Protein AF-0000000074453296 (afdb_homodimer)

Solvent-accessible surface area (backbone atoms only — not comparable to full-atom values): 24079 Å² total; per-residue (Å²): 66,74,46,58,73,29,33,30,41,29,32,31,23,40,47,47,44,24,29,32,34,51,52,53,41,45,73,47,43,21,33,38,38,28,26,21,63,52,52,68,51,26,53,52,39,45,52,53,50,38,72,75,38,72,76,79,36,64,47,69,45,76,29,49,59,68,36,64,67,46,40,53,49,52,54,50,53,46,30,68,74,68,73,44,43,32,36,38,35,41,50,42,66,56,48,37,72,90,48,38,65,59,21,31,34,38,30,25,51,25,42,54,53,50,50,52,51,43,64,70,67,30,71,41,37,39,37,40,40,53,38,24,41,42,29,80,41,43,31,30,87,37,21,50,48,10,14,18,18,12,13,37,42,29,23,30,43,3,39,9,60,50,38,33,72,74,41,54,26,31,24,26,28,38,18,45,40,56,51,64,47,78,58,58,65,54,53,74,78,50,92,65,53,72,69,48,48,50,47,65,69,67,51,70,56,26,58,28,55,60,56,24,49,52,51,52,51,57,47,46,41,78,65,87,75,48,33,47,38,34,37,36,32,62,89,72,37,77,42,78,59,81,71,96,69,81,68,86,66,74,47,58,73,29,31,32,42,29,32,31,23,41,46,48,45,25,29,32,34,52,52,53,41,46,73,48,42,20,33,37,38,29,25,21,65,52,53,69,52,27,52,51,40,46,52,54,50,38,72,76,37,72,75,77,37,62,45,71,46,75,31,49,59,68,36,65,68,46,40,53,49,52,55,49,50,46,29,67,74,67,74,44,42,34,35,38,35,42,50,40,67,56,48,36,72,90,49,36,66,58,21,31,34,39,32,26,53,24,42,53,52,50,50,52,51,44,64,69,67,28,71,40,40,39,37,40,38,53,38,23,41,41,29,78,41,45,32,29,86,36,21,52,49,10,13,17,18,13,12,39,42,29,22,28,44,3,38,9,62,50,39,32,73,74,41,53,24,31,25,26,27,38,19,43,39,56,50,65,48,76,58,57,66,55,53,75,78,53,93,64,52,73,68,47,48,50,48,65,69,67,52,70,59,25,57,29,54,60,57,22,48,53,52,51,50,58,46,47,42,78,65,87,75,48,33,47,38,34,37,35,32,62,88,73,39,79,42,79,60,81,80,89,71,80,70,83

Secondary structure (DSSP, 8-state):
---TT-EEEEET-SSHHHHHHHHHHHHTT-EEEEEES-HHHHHHHHHHHHHHS-TTSEEEEE--TT-HHHHHHHHHHHHHHHS---EEEE------STTHHHHHIIIIIHHHHHHHHHHHH-SSEEEEEE--GGGTS--TT-HHHHHHHHHHHHHHHHHHHHHHHHH-EEEEEEEE-SBSSGGGGGGGGS---HHHHHHHHHSPPBPHHHHHHHHHHHHH--S---S-EEEEETTTEEEEE-------/---TT-EEEEET-SSHHHHHHHHHHHHTT-EEEEEES-HHHHHHHHHHHHHHS-TTSEEEEE--TT-HHHHHHHHHHHHHHHS---EEEE------STTHHHHHIIIIIHHHHHHHHHHHH-SSEEEEEE--GGGTS--TT-HHHHHHHHHHHHHHHHHHHHHHHHH-EEEEEEEE-SBSSGGGGGGGGS---HHHHHHHHHSPPBPHHHHHHHHHHHHH--S---S-EEEEETTTEEEEE-------

Sequence (496 aa):
MKIEGAVALVTGGASGIGKAICEKLLQGGAKVQFLDINKTTGEETLKSLNNQHANGRAKFICCDVTSQDQLEAAFRATVKEHGRLDILVNNAGVLDEQDWEKTLNVNLHAVIRSTFLGIELMKNGVIINMSSTGGIHPVSFAPTYCASKFGVMGFSRSVAPTAVRKKGIRVNCVCPGSTDTDIYKSVVNLELTREQQELLVNTHKQKPEAVAQCIVDLIKDESTEAGQVVKVTYEDGVEYLNFNDIIIMKIEGAVALVTGGASGIGKAICEKLLQGGAKVQFLDINKTTGEETLKSLNNQHANGRAKFICCDVTSQDQLEAAFRATVKEHGRLDILVNNAGVLDEQDWEKTLNVNLHAVIRSTFLGIELMKNGVIINMSSTGGIHPVSFAPTYCASKFGVMGFSRSVAPTAVRKKGIRVNCVCPGSTDTDIYKSVVNLELTREQQELLVNTHKQKPEAVAQCIVDLIKDESTEAGQVVKVTYEDGVEYLNFNDIII

Radius of gyration: 23.03 Å; Cα contacts (8 Å, |Δi|>4): 1135; chains: 2; bounding box: 53×72×49 Å

Foldseek 3Di:
DQLAAAEEEEEPLLDFLNVLLQLVSLVSHAQYEYEDQDPVSQVVSLVVSCVVHPHPSYDYDNADLLDLVRLLVSLVVSCVVSVAHAEYELDFAAQAPVPLVSRQSNLAVSQVSNVVSCLVGHQEHEYEREAAVLLVDPDPQRRSSSVSRVNSLVVFLQCQVVSCVPRNYAGEYEHEYAAPTCRCVNVVVTDDDPVRVCCVVPFDHHGSNLSSVVVVCVRPPPDSDHSWYWYAYPVPGIDIDDDPDDHD/DQLAAAEEEEEPLLDFLNVLLQLVSLVSHAQYEYEDQDPVSQVVSLVVSCVVHPHPSYHYDNADLLDLVRLLVSLVVSCVVSVAHAEYELDFAAQAPVPLVSRQSNLAVSQVSNVVSCLVGHQEHEYEREAAVLLVDPDPQRRSSSVSRVNSLVVFLQCQVVSCVPRNYAGEYEHEYAAPTCRCVNVVVTDDDPVNVCCVVVFDHHYSNLSSVVVVCVRPPPDSDHSWYWYAYPVPGIDIDDPPDDHD

InterPro domains:
  IPR002347 Short-chain dehydrogenase/reductase SDR [PF00106] (7-187)
  IPR002347 Short-chain dehydrogenase/reductase SDR [PR00080] (83-94)
  IPR002347 Short-chain dehydrogenase/reductase SDR [PR00080] (125-133)
  IPR002347 Short-chain dehydrogenase/reductase SDR [PR00080] (145-164)
  IPR002347 Short-chain dehydrogenase/reductase SDR [PR00081] (7-24)
  IPR002347 Short-chain dehydrogenase/reductase SDR [PR00081] (83-94)
  IPR002347 Short-chain dehydrogenase/reductase SDR [PR00081] (119-135)
  IPR002347 Short-chain dehydrogenase/reductase SDR [PR00081] (145-164)
  IPR002347 Short-chain dehydrogenase/reductase SDR [PR00081] (167-184)
  IPR020904 Short-chain dehydrogenase/reductase, conserved site [PS00061] (132-160)
  IPR036291 NAD(P)-binding domain superfamily [SSF51735] (1-232)

Nearest PDB structures (foldseek):
  2gdz-assembly1_A-2  TM=9.359E-01  e=4.588E-29  Homo sapiens
  8cwl-assembly1_B  TM=9.394E-01  e=9.933E-28  Homo sapiens
  8fd8-assembly1_A  TM=9.275E-01  e=4.656E-25  Homo sapiens
  8fd8-assembly1_B  TM=9.393E-01  e=2.841E-24  Homo sapiens
  4is3-assembly1_A  TM=8.947E-01  e=2.265E-20  [Clostridium] scindens

pLDDT: mean 95.36, std 5.73, range [69.0, 99.0]

Organism: Stylophora pistillata (NCBI:txid50429)

Structure (mmCIF, N/CA/C/O backbone):
data_AF-0000000074453296-model_v1
#
loop_
_entity.id
_entity.type
_entity.pdbx_description
1 polymer '15-hydroxyprostaglandin dehydrogenase'
#
loop_
_atom_site.group_PDB
_atom_site.id
_atom_site.type_symbol
_atom_site.label_atom_id
_atom_site.label_alt_id
_atom_site.label_comp_id
_atom_site.label_asym_id
_atom_site.label_entity_id
_atom_site.label_seq_id
_atom_site.pdbx_PDB_ins_code
_atom_site.Cartn_x
_atom_site.Cartn_y
_atom_site.Cartn_z
_atom_site.occupancy
_atom_site.B_iso_or_equiv
_atom_site.auth_seq_id
_atom_site.auth_comp_id
_atom_site.auth_asym_id
_atom_site.auth_atom_id
_atom_site.pdbx_PDB_model_num
ATOM 1 N N . MET A 1 1 ? 4.863 -20.422 -19.328 1 92.69 1 MET A N 1
ATOM 2 C CA . MET A 1 1 ? 5.488 -21.703 -19.062 1 92.69 1 MET A CA 1
ATOM 3 C C . MET A 1 1 ? 4.469 -22.828 -19.125 1 92.69 1 MET A C 1
ATOM 5 O O . MET A 1 1 ? 3.26 -22.594 -19.094 1 92.69 1 MET A O 1
ATOM 9 N N . LYS A 1 2 ? 5.012 -23.938 -19.219 1 95.19 2 LYS A N 1
ATOM 10 C CA . LYS A 1 2 ? 4.141 -25.109 -19.25 1 95.19 2 LYS A CA 1
ATOM 11 C C . LYS A 1 2 ? 3.594 -25.422 -17.859 1 95.19 2 LYS A C 1
ATOM 13 O O . LYS A 1 2 ? 4.336 -25.406 -16.875 1 95.19 2 LYS A O 1
ATOM 18 N N . ILE A 1 3 ? 2.338 -25.703 -17.812 1 97.25 3 ILE A N 1
ATOM 19 C CA . ILE A 1 3 ? 1.676 -25.969 -16.547 1 97.25 3 ILE A CA 1
ATOM 20 C C . ILE A 1 3 ? 1.814 -27.453 -16.188 1 97.25 3 ILE A C 1
ATOM 22 O O . ILE A 1 3 ? 1.928 -27.812 -15.016 1 97.25 3 ILE A O 1
ATOM 26 N N . GLU A 1 4 ? 1.801 -28.266 -17.203 1 97.12 4 GLU A N 1
ATOM 27 C CA . GLU A 1 4 ? 1.909 -29.703 -16.984 1 97.12 4 GLU A CA 1
ATOM 28 C C . GLU A 1 4 ? 3.193 -30.047 -16.234 1 97.12 4 GLU A C 1
ATOM 30 O O . GLU A 1 4 ? 4.289 -29.703 -16.688 1 97.12 4 GLU A O 1
ATOM 35 N N . GLY A 1 5 ? 2.994 -30.672 -15.102 1 96.69 5 GLY A N 1
ATOM 36 C CA . GLY A 1 5 ? 4.133 -31.109 -14.312 1 96.69 5 GLY A CA 1
ATOM 37 C C . GLY A 1 5 ? 4.684 -30.047 -13.398 1 96.69 5 GLY A C 1
ATOM 38 O O . GLY A 1 5 ? 5.527 -30.312 -12.547 1 96.69 5 GLY A O 1
ATOM 39 N N . ALA A 1 6 ? 4.227 -28.828 -13.547 1 97.94 6 ALA A N 1
ATOM 40 C CA . ALA A 1 6 ? 4.691 -27.719 -12.703 1 97.94 6 ALA A CA 1
ATOM 41 C C . ALA A 1 6 ? 4.176 -27.875 -11.273 1 97.94 6 ALA A C 1
ATOM 43 O O . ALA A 1 6 ? 3.162 -28.531 -11.039 1 97.94 6 ALA A O 1
ATOM 44 N N . VAL A 1 7 ? 4.938 -27.344 -10.32 1 98.62 7 VAL A N 1
ATOM 45 C CA . VAL A 1 7 ? 4.523 -27.281 -8.922 1 98.62 7 VAL A CA 1
ATOM 46 C C . VAL A 1 7 ? 4.047 -25.875 -8.578 1 98.62 7 VAL A C 1
ATOM 48 O O . VAL A 1 7 ? 4.793 -24.906 -8.734 1 98.62 7 VAL A O 1
ATOM 51 N N . ALA A 1 8 ? 2.793 -25.812 -8.109 1 98.88 8 ALA A N 1
ATOM 52 C CA . ALA A 1 8 ? 2.174 -24.531 -7.832 1 98.88 8 ALA A CA 1
ATOM 53 C C . ALA A 1 8 ? 1.812 -24.406 -6.355 1 98.88 8 ALA A C 1
ATOM 55 O O . ALA A 1 8 ? 1.434 -25.391 -5.715 1 98.88 8 ALA A O 1
ATOM 56 N N . LEU A 1 9 ? 1.999 -23.25 -5.816 1 98.94 9 LEU A N 1
ATOM 57 C CA . LEU A 1 9 ? 1.524 -22.859 -4.492 1 98.94 9 LEU A CA 1
ATOM 58 C C . LEU A 1 9 ? 0.532 -21.703 -4.59 1 98.94 9 LEU A C 1
ATOM 60 O O . LEU A 1 9 ? 0.822 -20.688 -5.211 1 98.94 9 LEU A O 1
ATOM 64 N N . VAL A 1 10 ? -0.682 -21.875 -4.055 1 98.94 10 VAL A N 1
ATOM 65 C CA . VAL A 1 10 ? -1.751 -20.875 -4.113 1 98.94 10 VAL A CA 1
ATOM 66 C C . VAL A 1 10 ? -2.195 -20.516 -2.701 1 98.94 10 VAL A C 1
ATOM 68 O O . VAL A 1 10 ? -2.65 -21.375 -1.942 1 98.94 10 VAL A O 1
ATOM 71 N N . THR A 1 11 ? -2.029 -19.281 -2.332 1 98.94 11 THR A N 1
ATOM 72 C CA . THR A 1 11 ? -2.586 -18.859 -1.053 1 98.94 11 THR A CA 1
ATOM 73 C C . THR A 1 11 ? -4.066 -18.5 -1.195 1 98.94 11 THR A C 1
ATOM 75 O O . THR A 1 11 ? -4.496 -18.016 -2.242 1 98.94 11 THR A O 1
ATOM 78 N N . GLY A 1 12 ? -4.777 -18.703 -0.094 1 98.62 12 GLY A N 1
ATOM 79 C CA . GLY A 1 12 ? -6.215 -18.5 -0.192 1 98.62 12 GLY A CA 1
ATOM 80 C C . GLY A 1 12 ? -6.879 -19.406 -1.216 1 98.62 12 GLY A C 1
ATOM 81 O O . GLY A 1 12 ? -7.723 -18.953 -1.993 1 98.62 12 GLY A O 1
ATOM 82 N N . GLY A 1 13 ? -6.469 -20.609 -1.255 1 98.69 13 GLY A N 1
ATOM 83 C CA . GLY A 1 13 ? -6.863 -21.5 -2.342 1 98.69 13 GLY A CA 1
ATOM 84 C C . GLY A 1 13 ? -8.117 -22.297 -2.037 1 98.69 13 GLY A C 1
ATOM 85 O O . GLY A 1 13 ? -8.578 -23.078 -2.873 1 98.69 13 GLY A O 1
ATOM 86 N N . ALA A 1 14 ? -8.758 -22.078 -0.859 1 98.31 14 ALA A N 1
ATOM 87 C CA . ALA A 1 14 ? -9.82 -22.984 -0.416 1 98.31 14 ALA A CA 1
ATOM 88 C C . ALA A 1 14 ? -11.18 -22.547 -0.968 1 98.31 14 ALA A C 1
ATOM 90 O O . ALA A 1 14 ? -12.133 -23.328 -0.956 1 98.31 14 ALA A O 1
ATOM 91 N N . SER A 1 15 ? -11.289 -21.328 -1.454 1 97.06 15 SER A N 1
ATOM 92 C CA . SER A 1 15 ? -12.594 -20.844 -1.892 1 97.06 15 SER A CA 1
ATOM 93 C C . SER A 1 15 ? -12.453 -19.797 -3.002 1 97.06 15 SER A C 1
ATOM 95 O O . SER A 1 15 ? -11.344 -19.406 -3.348 1 97.06 15 SER A O 1
ATOM 97 N N . GLY A 1 16 ? -13.57 -19.516 -3.627 1 97.5 16 GLY A N 1
ATOM 98 C CA . GLY A 1 16 ? -13.648 -18.406 -4.566 1 97.5 16 GLY A CA 1
ATOM 99 C C . GLY A 1 16 ? -12.664 -18.516 -5.711 1 97.5 16 GLY A C 1
ATOM 100 O O . GLY A 1 16 ? -12.578 -19.562 -6.363 1 97.5 16 GLY A O 1
ATOM 101 N N . ILE A 1 17 ? -12.016 -17.422 -5.961 1 98.56 17 ILE A N 1
ATOM 102 C CA . ILE A 1 17 ? -11.047 -17.359 -7.051 1 98.56 17 ILE A CA 1
ATOM 103 C C . ILE A 1 17 ? -9.93 -18.375 -6.816 1 98.56 17 ILE A C 1
ATOM 105 O O . ILE A 1 17 ? -9.484 -19.047 -7.746 1 98.56 17 ILE A O 1
ATOM 109 N N . GLY A 1 18 ? -9.492 -18.469 -5.531 1 98.75 18 GLY A N 1
ATOM 110 C CA . GLY A 1 18 ? -8.422 -19.406 -5.191 1 98.75 18 GLY A CA 1
ATOM 111 C C . GLY A 1 18 ? -8.75 -20.844 -5.551 1 98.75 18 GLY A C 1
ATOM 112 O O . GLY A 1 18 ? -7.938 -21.531 -6.168 1 98.75 18 GLY A O 1
ATOM 113 N N . LYS A 1 19 ? -9.898 -21.219 -5.176 1 98.44 19 LYS A N 1
ATOM 114 C CA . LYS A 1 19 ? -10.344 -22.578 -5.508 1 98.44 19 LYS A CA 1
ATOM 115 C C . LYS A 1 19 ? -10.391 -22.781 -7.02 1 98.44 19 LYS A C 1
ATOM 117 O O . LYS A 1 19 ? -9.961 -23.828 -7.523 1 98.44 19 LYS A O 1
ATOM 122 N N . ALA A 1 20 ? -10.891 -21.797 -7.742 1 98.69 20 ALA A N 1
ATOM 123 C CA . ALA A 1 20 ? -10.969 -21.875 -9.195 1 98.69 20 ALA A CA 1
ATOM 124 C C . ALA A 1 20 ? -9.578 -21.953 -9.82 1 98.69 20 ALA A C 1
ATOM 126 O O . ALA A 1 20 ? -9.375 -22.672 -10.805 1 98.69 20 ALA A O 1
ATOM 127 N N . ILE A 1 21 ? -8.641 -21.234 -9.258 1 98.81 21 ILE A N 1
ATOM 128 C CA . ILE A 1 21 ? -7.262 -21.281 -9.734 1 98.81 21 ILE A CA 1
ATOM 129 C C . ILE A 1 21 ? -6.699 -22.688 -9.539 1 98.81 21 ILE A C 1
ATOM 131 O O . ILE A 1 21 ? -6.109 -23.25 -10.453 1 98.81 21 ILE A O 1
ATOM 135 N N . CYS A 1 22 ? -6.898 -23.188 -8.32 1 98.62 22 CYS A N 1
ATOM 136 C CA . CYS A 1 22 ? -6.422 -24.547 -8.039 1 98.62 22 CYS A CA 1
ATOM 137 C C . CYS A 1 22 ? -6.996 -25.547 -9.031 1 98.62 22 CYS A C 1
ATOM 139 O O . CYS A 1 22 ? -6.266 -26.375 -9.578 1 98.62 22 CYS A O 1
ATOM 141 N N . GLU A 1 23 ? -8.258 -25.453 -9.312 1 98.06 23 GLU A N 1
ATOM 142 C CA . GLU A 1 23 ? -8.938 -26.344 -10.242 1 98.06 23 GLU A CA 1
ATOM 143 C C . GLU A 1 23 ? -8.32 -26.266 -11.641 1 98.06 23 GLU A C 1
ATOM 145 O O . GLU A 1 23 ? -8.031 -27.297 -12.258 1 98.06 23 GLU A O 1
ATOM 150 N N . LYS A 1 24 ? -8.109 -25.094 -12.117 1 98.06 24 LYS A N 1
ATOM 151 C CA . LYS A 1 24 ? -7.59 -24.906 -13.469 1 98.06 24 LYS A CA 1
ATOM 152 C C . LYS A 1 24 ? -6.148 -25.391 -13.578 1 98.06 24 LYS A C 1
ATOM 154 O O . LYS A 1 24 ? -5.742 -25.906 -14.617 1 98.06 24 LYS A O 1
ATOM 159 N N . LEU A 1 25 ? -5.383 -25.156 -12.555 1 98.31 25 LEU A N 1
ATOM 160 C CA . LEU A 1 25 ? -3.998 -25.609 -12.555 1 98.31 25 LEU A CA 1
ATOM 161 C C . LEU A 1 25 ? -3.932 -27.141 -12.555 1 98.31 25 LEU A C 1
ATOM 163 O O . LEU A 1 25 ? -3.115 -27.734 -13.266 1 98.31 25 LEU A O 1
ATOM 167 N N . LEU A 1 26 ? -4.801 -27.75 -11.758 1 97.88 26 LEU A N 1
ATOM 168 C CA . LEU A 1 26 ? -4.863 -29.203 -11.734 1 97.88 26 LEU A CA 1
ATOM 169 C C . LEU A 1 26 ? -5.309 -29.766 -13.086 1 97.88 26 LEU A C 1
ATOM 171 O O . LEU A 1 26 ? -4.758 -30.75 -13.57 1 97.88 26 LEU A O 1
ATOM 175 N N . GLN A 1 27 ? -6.262 -29.094 -13.664 1 96.5 27 GLN A N 1
ATOM 176 C CA . GLN A 1 27 ? -6.723 -29.469 -14.992 1 96.5 27 GLN A CA 1
ATOM 177 C C . GLN A 1 27 ? -5.586 -29.406 -16.016 1 96.5 27 GLN A C 1
ATOM 179 O O . GLN A 1 27 ? -5.531 -30.203 -16.938 1 96.5 27 GLN A O 1
ATOM 184 N N . GLY A 1 28 ? -4.73 -28.469 -15.836 1 96.19 28 GLY A N 1
ATOM 185 C CA . GLY A 1 28 ? -3.598 -28.297 -16.734 1 96.19 28 GLY A CA 1
ATOM 186 C C . GLY A 1 28 ? -2.459 -29.25 -16.453 1 96.19 28 GLY A C 1
ATOM 187 O O . GLY A 1 28 ? -1.468 -29.281 -17.172 1 96.19 28 GLY A O 1
ATOM 188 N N . GLY A 1 29 ? -2.58 -30 -15.344 1 96.44 29 GLY A N 1
ATOM 189 C CA . GLY A 1 29 ? -1.61 -31.047 -15.07 1 96.44 29 GLY A CA 1
ATOM 190 C C . GLY A 1 29 ? -0.589 -30.656 -14.016 1 96.44 29 GLY A C 1
ATOM 191 O O . GLY A 1 29 ? 0.395 -31.375 -13.805 1 96.44 29 GLY A O 1
ATOM 192 N N . ALA A 1 30 ? -0.792 -29.578 -13.328 1 97.81 30 ALA A N 1
ATOM 193 C CA . ALA A 1 30 ? 0.131 -29.141 -12.281 1 97.81 30 ALA A CA 1
ATOM 194 C C . ALA A 1 30 ? -0.114 -29.922 -10.984 1 97.81 30 ALA A C 1
ATOM 196 O O . ALA A 1 30 ? -1.178 -30.516 -10.805 1 97.81 30 ALA A O 1
ATOM 197 N N . LYS A 1 31 ? 0.912 -29.984 -10.156 1 97.88 31 LYS A N 1
ATOM 198 C CA . LYS A 1 31 ? 0.737 -30.266 -8.734 1 97.88 31 LYS A CA 1
ATOM 199 C C . LYS A 1 31 ? 0.45 -29 -7.945 1 97.88 31 LYS A C 1
ATOM 201 O O . LYS A 1 31 ? 1.144 -28 -8.109 1 97.88 31 LYS A O 1
ATOM 206 N N . VAL A 1 32 ? -0.569 -29.078 -7.117 1 98.5 32 VAL A N 1
ATOM 207 C CA . VAL A 1 32 ? -1.025 -27.844 -6.496 1 98.5 32 VAL A CA 1
ATOM 208 C C . VAL A 1 32 ? -1.013 -27.984 -4.977 1 98.5 32 VAL A C 1
ATOM 210 O O . VAL A 1 32 ? -1.659 -28.875 -4.426 1 98.5 32 VAL A O 1
ATOM 213 N N . GLN A 1 33 ? -0.232 -27.172 -4.262 1 98.62 33 GLN A N 1
ATOM 214 C CA . GLN A 1 33 ? -0.344 -26.906 -2.828 1 98.62 33 GLN A CA 1
ATOM 215 C C . GLN A 1 33 ? -1.105 -25.609 -2.559 1 98.62 33 GLN A C 1
ATOM 217 O O . GLN A 1 33 ? -0.758 -24.562 -3.094 1 98.62 33 GLN A O 1
ATOM 222 N N . PHE A 1 34 ? -2.145 -25.781 -1.783 1 98.75 34 PHE A N 1
ATOM 223 C CA . PHE A 1 34 ? -2.857 -24.531 -1.523 1 98.75 34 PHE A CA 1
ATOM 224 C C . PHE A 1 34 ? -3.014 -24.297 -0.025 1 98.75 34 PHE A C 1
ATOM 226 O O . PHE A 1 34 ? -3.123 -25.25 0.748 1 98.75 34 PHE A O 1
ATOM 233 N N . LEU A 1 35 ? -2.906 -23.031 0.328 1 98.94 35 LEU A N 1
ATOM 234 C CA . LEU A 1 35 ? -2.979 -22.562 1.707 1 98.94 35 LEU A CA 1
ATOM 235 C C . LEU A 1 35 ? -4.309 -21.859 1.973 1 98.94 35 LEU A C 1
ATOM 237 O O . LEU A 1 35 ? -4.855 -21.203 1.085 1 98.94 35 LEU A O 1
ATOM 241 N N . ASP A 1 36 ? -4.766 -21.984 3.15 1 98.81 36 ASP A N 1
ATOM 242 C CA . ASP A 1 36 ? -5.91 -21.219 3.648 1 98.81 36 ASP A CA 1
ATOM 243 C C . ASP A 1 36 ? -5.973 -21.266 5.176 1 98.81 36 ASP A C 1
ATOM 245 O O . ASP A 1 36 ? -5.5 -22.219 5.797 1 98.81 36 ASP A O 1
ATOM 249 N N . ILE A 1 37 ? -6.52 -20.281 5.691 1 98.62 37 ILE A N 1
ATOM 250 C CA . ILE A 1 37 ? -6.613 -20.219 7.148 1 98.62 37 ILE A CA 1
ATOM 251 C C . ILE A 1 37 ? -7.789 -21.078 7.621 1 98.62 37 ILE A C 1
ATOM 253 O O . ILE A 1 37 ? -7.793 -21.562 8.75 1 98.62 37 ILE A O 1
ATOM 257 N N . ASN A 1 38 ? -8.805 -21.219 6.797 1 98.12 38 ASN A N 1
ATOM 258 C CA . ASN A 1 38 ? -9.984 -22 7.156 1 98.12 38 ASN A CA 1
ATOM 259 C C . ASN A 1 38 ? -9.75 -23.5 6.945 1 98.12 38 ASN A C 1
ATOM 261 O O . ASN A 1 38 ? -9.805 -23.984 5.816 1 98.12 38 ASN A O 1
ATOM 265 N N . LYS A 1 39 ? -9.594 -24.172 8.016 1 98.44 39 LYS A N 1
ATOM 266 C CA . LYS A 1 39 ? -9.25 -25.594 7.953 1 98.44 39 LYS A CA 1
ATOM 267 C C . LYS A 1 39 ? -10.391 -26.406 7.355 1 98.44 39 LYS A C 1
ATOM 269 O O . LYS A 1 39 ? -10.172 -27.234 6.473 1 98.44 39 LYS A O 1
ATOM 274 N N . THR A 1 40 ? -11.57 -26.141 7.781 1 98.62 40 THR A N 1
ATOM 275 C CA . THR A 1 40 ? -12.727 -26.922 7.336 1 98.62 40 THR A CA 1
ATOM 276 C C . THR A 1 40 ? -12.953 -26.75 5.836 1 98.62 40 THR A C 1
ATOM 278 O O . THR A 1 40 ? -13.055 -27.734 5.102 1 98.62 40 THR A O 1
ATOM 281 N N . THR A 1 41 ? -13 -25.516 5.371 1 98.38 41 THR A N 1
ATOM 282 C CA . THR A 1 41 ? -13.195 -25.25 3.953 1 98.38 41 THR A CA 1
ATOM 283 C C . THR A 1 41 ? -12.039 -25.812 3.129 1 98.38 41 THR A C 1
ATOM 285 O O . THR A 1 41 ? -12.25 -26.297 2.02 1 98.38 41 THR A O 1
ATOM 288 N N . GLY A 1 42 ? -10.844 -25.703 3.67 1 98.56 42 GLY A N 1
ATOM 289 C CA . GLY A 1 42 ? -9.672 -26.25 2.992 1 98.56 42 GLY A CA 1
ATOM 290 C C . GLY A 1 42 ? -9.75 -27.75 2.787 1 98.56 42 GLY A C 1
ATOM 291 O O . GLY A 1 42 ? -9.461 -28.25 1.696 1 98.56 42 GLY A O 1
ATOM 292 N N . GLU A 1 43 ? -10.133 -28.453 3.799 1 98.31 43 GLU A N 1
ATOM 293 C CA . GLU A 1 43 ? -10.242 -29.906 3.719 1 98.31 43 GLU A CA 1
ATOM 294 C C . GLU A 1 43 ? -11.352 -30.328 2.76 1 98.31 43 GLU A C 1
ATOM 296 O O . GLU A 1 43 ? -11.203 -31.297 2.014 1 98.31 43 GLU A O 1
ATOM 301 N N . GLU A 1 44 ? -12.422 -29.594 2.795 1 98.12 44 GLU A N 1
ATOM 302 C CA . GLU A 1 44 ? -13.516 -29.875 1.874 1 98.12 44 GLU A CA 1
ATOM 303 C C . GLU A 1 44 ? -13.094 -29.641 0.426 1 98.12 44 GLU A C 1
ATOM 305 O O . GLU A 1 44 ? -13.422 -30.453 -0.454 1 98.12 44 GLU A O 1
ATOM 310 N N . THR A 1 45 ? -12.438 -28.531 0.215 1 98 45 THR A N 1
ATOM 311 C CA . THR A 1 45 ? -11.945 -28.219 -1.125 1 98 45 THR A CA 1
ATOM 312 C C . THR A 1 45 ? -10.945 -29.281 -1.587 1 98 45 THR A C 1
ATOM 314 O O . THR A 1 45 ? -10.984 -29.719 -2.736 1 98 45 THR A O 1
ATOM 317 N N . LEU A 1 46 ? -10.055 -29.703 -0.686 1 97.75 46 LEU A N 1
ATOM 318 C CA . LEU A 1 46 ? -9.094 -30.75 -1.021 1 97.75 46 LEU A CA 1
ATOM 319 C C . LEU A 1 46 ? -9.797 -32.031 -1.469 1 97.75 46 LEU A C 1
ATOM 321 O O . LEU A 1 46 ? -9.422 -32.625 -2.477 1 97.75 46 LEU A O 1
ATOM 325 N N . LYS A 1 47 ? -10.797 -32.406 -0.742 1 96.5 47 LYS A N 1
ATOM 326 C CA . LYS A 1 47 ? -11.57 -33.625 -1.087 1 96.5 47 LYS A CA 1
ATOM 327 C C . LYS A 1 47 ? -12.203 -33.469 -2.469 1 96.5 47 LYS A C 1
ATOM 329 O O . LYS A 1 47 ? -12.156 -34.406 -3.273 1 96.5 47 LYS A O 1
ATOM 334 N N . SER A 1 48 ? -12.766 -32.312 -2.678 1 95.81 48 SER A N 1
ATOM 335 C CA . SER A 1 48 ? -13.414 -32.062 -3.959 1 95.81 48 SER A CA 1
ATOM 336 C C . SER A 1 48 ? -12.414 -32.125 -5.105 1 95.81 48 SER A C 1
ATOM 338 O O . SER A 1 48 ? -12.688 -32.719 -6.145 1 95.81 48 SER A O 1
ATOM 340 N N . LEU A 1 49 ? -11.266 -31.5 -4.953 1 96.44 49 LEU A N 1
ATOM 341 C CA . LEU A 1 49 ? -10.227 -31.469 -5.977 1 96.44 49 LEU A CA 1
ATOM 342 C C . LEU A 1 49 ? -9.688 -32.875 -6.246 1 96.44 49 LEU A C 1
ATOM 344 O O . LEU A 1 49 ? -9.469 -33.25 -7.398 1 96.44 49 LEU A O 1
ATOM 348 N N . ASN A 1 50 ? -9.508 -33.625 -5.188 1 93.19 50 ASN A N 1
ATOM 349 C CA . ASN A 1 50 ? -8.984 -34.969 -5.324 1 93.19 50 ASN A CA 1
ATOM 350 C C . ASN A 1 50 ? -9.977 -35.906 -6.039 1 93.19 50 ASN A C 1
ATOM 352 O O . ASN A 1 50 ? -9.578 -36.781 -6.773 1 93.19 50 ASN A O 1
ATOM 356 N N . ASN A 1 51 ? -11.211 -35.656 -5.812 1 91.62 51 ASN A N 1
ATOM 357 C CA . ASN A 1 51 ? -12.234 -36.469 -6.469 1 91.62 51 ASN A CA 1
ATOM 358 C C . ASN A 1 51 ? -12.297 -36.188 -7.969 1 91.62 51 ASN A C 1
ATOM 360 O O . ASN A 1 51 ? -12.609 -37.062 -8.758 1 91.62 51 ASN A O 1
ATOM 364 N N . GLN A 1 52 ? -11.969 -35.031 -8.344 1 90.44 52 GLN A N 1
ATOM 365 C CA . GLN A 1 52 ? -12.102 -34.594 -9.734 1 90.44 52 GLN A CA 1
ATOM 366 C C . GLN A 1 52 ? -10.812 -34.875 -10.508 1 90.44 52 GLN A C 1
ATOM 368 O O . GLN A 1 52 ? -10.844 -35.031 -11.734 1 90.44 52 GLN A O 1
ATOM 373 N N . HIS A 1 53 ? -9.844 -34.844 -9.836 1 83.31 53 HIS A N 1
ATOM 374 C CA . HIS A 1 53 ? -8.539 -35 -10.469 1 83.31 53 HIS A CA 1
ATOM 375 C C . HIS A 1 53 ? -7.762 -36.156 -9.852 1 83.31 53 HIS A C 1
ATOM 377 O O . HIS A 1 53 ? -8.148 -36.688 -8.805 1 83.31 53 HIS A O 1
ATOM 383 N N . ALA A 1 54 ? -6.809 -36.656 -10.656 1 69 54 ALA A N 1
ATOM 384 C CA . ALA A 1 54 ? -6.055 -37.781 -10.133 1 69 54 ALA A CA 1
ATOM 385 C C . ALA A 1 54 ? -5.609 -37.531 -8.695 1 69 54 ALA A C 1
ATOM 387 O O . ALA A 1 54 ? -5.137 -36.438 -8.367 1 69 54 ALA A O 1
ATOM 388 N N . ASN A 1 55 ? -5.59 -38.469 -8.047 1 69.5 55 ASN A N 1
ATOM 389 C CA . ASN A 1 55 ? -5.352 -38.469 -6.609 1 69.5 55 ASN A CA 1
ATOM 390 C C . ASN A 1 55 ? -3.91 -38.094 -6.285 1 69.5 55 ASN A C 1
ATOM 392 O O . ASN A 1 55 ? -2.982 -38.469 -6.992 1 69.5 55 ASN A O 1
ATOM 396 N N . GLY A 1 56 ? -3.67 -37 -5.414 1 81.31 56 GLY A N 1
ATOM 397 C CA . GLY A 1 56 ? -2.387 -36.719 -4.801 1 81.31 56 GLY A CA 1
ATOM 398 C C . GLY A 1 56 ? -1.712 -35.5 -5.406 1 81.31 56 GLY A C 1
ATOM 399 O O . GLY A 1 56 ? -0.63 -35.094 -4.969 1 81.31 56 GLY A O 1
ATOM 400 N N . ARG A 1 57 ? -2.453 -34.906 -6.398 1 93.62 57 ARG A N 1
ATOM 401 C CA . ARG A 1 57 ? -1.795 -33.75 -7.016 1 93.62 57 ARG A CA 1
ATOM 402 C C . ARG A 1 57 ? -2.141 -32.469 -6.277 1 93.62 57 ARG A C 1
ATOM 404 O O . ARG A 1 57 ? -1.524 -31.438 -6.516 1 93.62 57 ARG A O 1
ATOM 411 N N . ALA A 1 58 ? -3.098 -32.625 -5.453 1 97 58 ALA A N 1
ATOM 412 C CA . ALA A 1 58 ? -3.457 -31.453 -4.629 1 97 58 ALA A CA 1
ATOM 413 C C . ALA A 1 58 ? -3.139 -31.719 -3.158 1 97 58 ALA A C 1
ATOM 415 O O . ALA A 1 58 ? -3.322 -32.844 -2.662 1 97 58 ALA A O 1
ATOM 416 N N . LYS A 1 59 ? -2.672 -30.75 -2.482 1 97.56 59 LYS A N 1
ATOM 417 C CA . LYS A 1 59 ? -2.428 -30.812 -1.044 1 97.56 59 LYS A CA 1
ATOM 418 C C . LYS A 1 59 ? -2.85 -29.5 -0.37 1 97.56 59 LYS A C 1
ATOM 420 O O . LYS A 1 59 ? -2.635 -28.422 -0.915 1 97.56 59 LYS A O 1
ATOM 425 N N . PHE A 1 60 ? -3.447 -29.703 0.801 1 98.5 60 PHE A N 1
ATOM 426 C CA . PHE A 1 60 ? -3.883 -28.547 1.584 1 98.5 60 PHE A CA 1
ATOM 427 C C . PHE A 1 60 ? -3 -28.359 2.812 1 98.5 60 PHE A C 1
ATOM 429 O O . PHE A 1 60 ? -2.672 -29.328 3.498 1 98.5 60 PHE A O 1
ATOM 436 N N . ILE A 1 61 ? -2.562 -27.156 3.072 1 98.56 61 ILE A N 1
ATOM 437 C CA . ILE A 1 61 ? -1.871 -26.781 4.297 1 98.56 61 ILE A CA 1
ATOM 438 C C . ILE A 1 61 ? -2.623 -25.641 4.98 1 98.56 61 ILE A C 1
ATOM 440 O O . ILE A 1 61 ? -2.799 -24.562 4.395 1 98.56 61 ILE A O 1
ATOM 444 N N . CYS A 1 62 ? -3.129 -25.859 6.18 1 98.75 62 CYS A N 1
ATOM 445 C CA . CYS A 1 62 ? -3.725 -24.781 6.953 1 98.75 62 CYS A CA 1
ATOM 446 C C . CYS A 1 62 ? -2.672 -23.75 7.352 1 98.75 62 CYS A C 1
ATOM 448 O O . CYS A 1 62 ? -1.688 -24.094 8.016 1 98.75 62 CYS A O 1
ATOM 450 N N . CYS A 1 63 ? -2.889 -22.516 6.961 1 98.81 63 CYS A N 1
ATOM 451 C CA . CYS A 1 63 ? -1.835 -21.531 7.125 1 98.81 63 CYS A CA 1
ATOM 452 C C . CYS A 1 63 ? -2.426 -20.125 7.266 1 98.81 63 CYS A C 1
ATOM 454 O O . CYS A 1 63 ? -3.271 -19.719 6.469 1 98.81 63 CYS A O 1
ATOM 456 N N . ASP A 1 64 ? -2.062 -19.484 8.305 1 98.88 64 ASP A N 1
ATOM 457 C CA . ASP A 1 64 ? -2.248 -18.047 8.398 1 98.88 64 ASP A CA 1
ATOM 458 C C . ASP A 1 64 ? -1.133 -17.297 7.672 1 98.88 64 ASP A C 1
ATOM 460 O O . ASP A 1 64 ? -0 -17.234 8.156 1 98.88 64 ASP A O 1
ATOM 464 N N . VAL A 1 65 ? -1.51 -16.688 6.574 1 98.81 65 VAL A N 1
ATOM 465 C CA . VAL A 1 65 ? -0.486 -16.094 5.715 1 98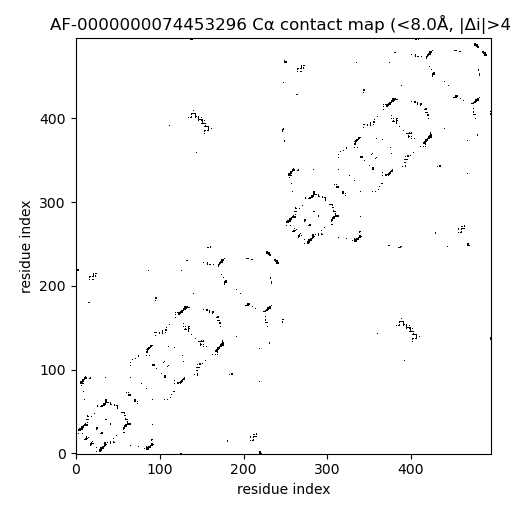.81 65 VAL A CA 1
ATOM 466 C C . VAL A 1 65 ? 0.16 -14.906 6.418 1 98.81 65 VAL A C 1
ATOM 468 O O . VAL A 1 65 ? 1.216 -14.422 5.996 1 98.81 65 VAL A O 1
ATOM 471 N N . THR A 1 66 ? -0.502 -14.367 7.48 1 98.56 66 THR A N 1
ATOM 472 C CA . THR A 1 66 ? 0.089 -13.25 8.203 1 98.56 66 THR A CA 1
ATOM 473 C C . THR A 1 66 ? 1.155 -13.742 9.18 1 98.56 66 THR A C 1
ATOM 475 O O . THR A 1 66 ? 1.898 -12.938 9.75 1 98.56 66 THR A O 1
ATOM 478 N N . SER A 1 67 ? 1.219 -15.039 9.43 1 98.69 67 SER A N 1
ATOM 479 C CA . SER A 1 67 ? 2.266 -15.625 10.258 1 98.69 67 SER A CA 1
ATOM 480 C C . SER A 1 67 ? 3.51 -15.945 9.43 1 98.69 67 SER A C 1
ATOM 482 O O . SER A 1 67 ? 3.488 -16.844 8.586 1 98.69 67 SER A O 1
ATOM 484 N N . GLN A 1 68 ? 4.539 -15.281 9.766 1 98 68 GLN A N 1
ATOM 485 C CA . GLN A 1 68 ? 5.789 -15.508 9.055 1 98 68 GLN A CA 1
ATOM 486 C C . GLN A 1 68 ? 6.227 -16.969 9.156 1 98 68 GLN A C 1
ATOM 488 O O . GLN A 1 68 ? 6.602 -17.578 8.148 1 98 68 GLN A O 1
ATOM 493 N N . ASP A 1 69 ? 6.129 -17.5 10.289 1 98.5 69 ASP A N 1
ATOM 494 C CA . ASP A 1 69 ? 6.574 -18.875 10.516 1 98.5 69 ASP A CA 1
ATOM 495 C C . ASP A 1 69 ? 5.727 -19.859 9.727 1 98.5 69 ASP A C 1
ATOM 497 O O . ASP A 1 69 ? 6.258 -20.781 9.102 1 98.5 69 ASP A O 1
ATOM 501 N N . GLN A 1 70 ? 4.441 -19.703 9.758 1 98.81 70 GLN A N 1
ATOM 502 C CA . GLN A 1 70 ? 3.564 -20.625 9.039 1 98.81 70 GLN A CA 1
ATOM 503 C C . GLN A 1 70 ? 3.77 -20.531 7.535 1 98.81 70 GLN A C 1
ATOM 505 O O . GLN A 1 70 ? 3.822 -21.547 6.844 1 98.81 70 GLN A O 1
ATOM 510 N N . LEU A 1 71 ? 3.922 -19.344 7.094 1 98.62 71 LEU A N 1
ATOM 511 C CA . LEU A 1 71 ? 4.105 -19.125 5.66 1 98.62 71 LEU A CA 1
ATOM 512 C C . LEU A 1 71 ? 5.418 -19.734 5.184 1 98.62 71 LEU A C 1
ATOM 514 O O . LEU A 1 71 ? 5.441 -20.453 4.184 1 98.62 71 LEU A O 1
ATOM 518 N N . GLU A 1 72 ? 6.445 -19.438 5.883 1 98.56 72 GLU A N 1
ATOM 519 C CA . GLU A 1 72 ? 7.75 -19.984 5.52 1 98.56 72 GLU A CA 1
ATOM 520 C C . GLU A 1 72 ? 7.734 -21.516 5.555 1 98.56 72 GLU A C 1
ATOM 522 O O . GLU A 1 72 ? 8.305 -22.172 4.68 1 98.56 72 GLU A O 1
ATOM 527 N N . ALA A 1 73 ? 7.113 -22.047 6.562 1 98.75 73 ALA A N 1
ATOM 528 C CA . ALA A 1 73 ? 7.02 -23.484 6.684 1 98.75 73 ALA A CA 1
ATOM 529 C C . ALA A 1 73 ? 6.27 -24.094 5.496 1 98.75 73 ALA A C 1
ATOM 531 O O . ALA A 1 73 ? 6.645 -25.156 4.988 1 98.75 73 ALA A O 1
ATOM 532 N N . ALA A 1 74 ? 5.223 -23.469 5.066 1 98.75 74 ALA A N 1
ATOM 533 C CA . ALA A 1 74 ? 4.441 -23.969 3.938 1 98.75 74 ALA A CA 1
ATOM 534 C C . ALA A 1 74 ? 5.266 -23.969 2.654 1 98.75 74 ALA A C 1
ATOM 536 O O . ALA A 1 74 ? 5.223 -24.922 1.882 1 98.75 74 ALA A O 1
ATOM 537 N N . PHE A 1 75 ? 6.008 -22.906 2.396 1 98.81 75 PHE A N 1
ATOM 538 C CA . PHE A 1 75 ? 6.859 -22.797 1.217 1 98.81 75 PHE A CA 1
ATOM 539 C C . PHE A 1 75 ? 7.934 -23.891 1.234 1 98.81 75 PHE A C 1
ATOM 541 O O . PHE A 1 75 ? 8.141 -24.578 0.238 1 98.81 75 PHE A O 1
ATOM 548 N N . ARG A 1 76 ? 8.555 -24.031 2.332 1 98.31 76 ARG A N 1
ATOM 549 C CA . ARG A 1 76 ? 9.648 -24.984 2.447 1 98.31 76 ARG A CA 1
ATOM 550 C C . ARG A 1 76 ? 9.133 -26.422 2.34 1 98.31 76 ARG A C 1
ATOM 552 O O . ARG A 1 76 ? 9.797 -27.281 1.753 1 98.31 76 ARG A O 1
ATOM 559 N N . ALA A 1 77 ? 8 -26.656 2.955 1 98.25 77 ALA A N 1
ATOM 560 C CA . ALA A 1 77 ? 7.395 -27.984 2.824 1 98.25 77 ALA A CA 1
ATOM 561 C C . ALA A 1 77 ? 7.117 -28.312 1.362 1 98.25 77 ALA A C 1
ATOM 563 O O . ALA A 1 77 ? 7.297 -29.453 0.934 1 98.25 77 ALA A O 1
ATOM 564 N N . THR A 1 78 ? 6.633 -27.344 0.608 1 97.94 78 THR A N 1
ATOM 565 C CA . THR A 1 78 ? 6.344 -27.531 -0.809 1 97.94 78 THR A CA 1
ATOM 566 C C . THR A 1 78 ? 7.613 -27.859 -1.583 1 97.94 78 THR A C 1
ATOM 568 O O . THR A 1 78 ? 7.641 -28.812 -2.363 1 97.94 78 THR A O 1
ATOM 571 N N . VAL A 1 79 ? 8.625 -27.125 -1.366 1 98.25 79 VAL A N 1
ATOM 572 C CA . VAL A 1 79 ? 9.891 -27.328 -2.057 1 98.25 79 VAL A CA 1
ATOM 573 C C . VAL A 1 79 ? 10.492 -28.672 -1.637 1 98.25 79 VAL A C 1
ATOM 575 O O . VAL A 1 79 ? 11.031 -29.406 -2.467 1 98.25 79 VAL A O 1
ATOM 578 N N . LYS A 1 80 ? 10.414 -28.938 -0.344 1 97.75 80 LYS A N 1
ATOM 579 C CA . LYS A 1 80 ? 10.945 -30.219 0.155 1 97.75 80 LYS A CA 1
ATOM 580 C C . LYS A 1 80 ? 10.227 -31.391 -0.486 1 97.75 80 LYS A C 1
ATOM 582 O O . LYS A 1 80 ? 10.859 -32.375 -0.872 1 97.75 80 LYS A O 1
ATOM 587 N N . GLU A 1 81 ? 9 -31.328 -0.623 1 97 81 GLU A N 1
ATOM 588 C CA . GLU A 1 81 ? 8.18 -32.438 -1.121 1 97 81 GLU A CA 1
ATOM 589 C C . GLU A 1 81 ? 8.391 -32.625 -2.619 1 97 81 GLU A C 1
ATOM 591 O O . GLU A 1 81 ? 8.43 -33.781 -3.092 1 97 81 GLU A O 1
ATOM 596 N N . HIS A 1 82 ? 8.516 -31.594 -3.379 1 97.38 82 HIS A N 1
ATOM 597 C CA . HIS A 1 82 ? 8.477 -31.719 -4.832 1 97.38 82 HIS A CA 1
ATOM 598 C C . HIS A 1 82 ? 9.82 -31.375 -5.457 1 97.38 82 HIS A C 1
ATOM 600 O O . HIS A 1 82 ? 10.023 -31.578 -6.66 1 97.38 82 HIS A O 1
ATOM 606 N N . GLY A 1 83 ? 10.703 -30.797 -4.645 1 97.81 83 GLY A N 1
ATOM 607 C CA . GLY A 1 83 ? 12.039 -30.438 -5.109 1 97.81 83 GLY A CA 1
ATOM 608 C C . GLY A 1 83 ? 12.086 -29.125 -5.848 1 97.81 83 GLY A C 1
ATOM 609 O O . GLY A 1 83 ? 13.141 -28.703 -6.312 1 97.81 83 GLY A O 1
ATOM 610 N N . ARG A 1 84 ? 10.891 -28.547 -6.031 1 97.69 84 ARG A N 1
ATOM 611 C CA . ARG A 1 84 ? 10.828 -27.297 -6.785 1 97.69 84 ARG A CA 1
ATOM 612 C C . ARG A 1 84 ? 9.539 -26.547 -6.484 1 97.69 84 ARG A C 1
ATOM 614 O O . ARG A 1 84 ? 8.602 -27.094 -5.902 1 97.69 84 ARG A O 1
ATOM 621 N N . LEU A 1 85 ? 9.516 -25.328 -6.816 1 98.69 85 LEU A N 1
ATOM 622 C CA . LEU A 1 85 ? 8.359 -24.453 -6.914 1 98.69 85 LEU A CA 1
ATOM 623 C C . LEU A 1 85 ? 8.414 -23.609 -8.188 1 98.69 85 LEU A C 1
ATOM 625 O O . LEU A 1 85 ? 9.398 -22.906 -8.422 1 98.69 85 LEU A O 1
ATOM 629 N N . ASP A 1 86 ? 7.32 -23.688 -9.008 1 98.62 86 ASP A N 1
ATOM 630 C CA . ASP A 1 86 ? 7.371 -23.062 -10.336 1 98.62 86 ASP A CA 1
ATOM 631 C C . ASP A 1 86 ? 6.371 -21.922 -10.438 1 98.62 86 ASP A C 1
ATOM 633 O O . ASP A 1 86 ? 6.605 -20.953 -11.172 1 98.62 86 ASP A O 1
ATOM 637 N N . ILE A 1 87 ? 5.219 -22.109 -9.797 1 98.88 87 ILE A N 1
ATOM 638 C CA . ILE A 1 87 ? 4.121 -21.156 -9.891 1 98.88 87 ILE A CA 1
ATOM 639 C C . ILE A 1 87 ? 3.691 -20.734 -8.484 1 98.88 87 ILE A C 1
ATOM 641 O O . ILE A 1 87 ? 3.457 -21.578 -7.621 1 98.88 87 ILE A O 1
ATOM 645 N N . LEU A 1 88 ? 3.717 -19.484 -8.234 1 98.94 88 LEU A N 1
ATOM 646 C CA . LEU A 1 88 ? 3.193 -18.922 -6.992 1 98.94 88 LEU A CA 1
ATOM 647 C C . LEU A 1 88 ? 2.057 -17.953 -7.277 1 98.94 88 LEU A C 1
ATOM 649 O O . LEU A 1 88 ? 2.223 -17 -8.055 1 98.94 88 LEU A O 1
ATOM 653 N N . VAL A 1 89 ? 0.887 -18.219 -6.734 1 98.94 89 VAL A N 1
ATOM 654 C CA . VAL A 1 89 ? -0.232 -17.281 -6.824 1 98.94 89 VAL A CA 1
ATOM 655 C C . VAL A 1 89 ? -0.595 -16.781 -5.43 1 98.94 89 VAL A C 1
ATOM 657 O O . VAL A 1 89 ? -1.137 -17.531 -4.613 1 98.94 89 VAL A O 1
ATOM 660 N N . ASN A 1 90 ? -0.26 -15.562 -5.176 1 98.94 90 ASN A N 1
ATOM 661 C CA . ASN A 1 90 ? -0.658 -14.898 -3.939 1 98.94 90 ASN A CA 1
ATOM 662 C C . ASN A 1 90 ? -2.078 -14.352 -4.031 1 98.94 90 ASN A C 1
ATOM 664 O O . ASN A 1 90 ? -2.279 -13.188 -4.395 1 98.94 90 ASN A O 1
ATOM 668 N N . ASN A 1 91 ? -3.021 -15.156 -3.592 1 98.88 91 ASN A N 1
ATOM 669 C CA . ASN A 1 91 ? -4.434 -14.867 -3.83 1 98.88 91 ASN A CA 1
ATOM 670 C C . ASN A 1 91 ? -5.168 -14.547 -2.533 1 98.88 91 ASN A C 1
ATOM 672 O O . ASN A 1 91 ? -6.238 -13.938 -2.555 1 98.88 91 ASN A O 1
ATOM 676 N N . ALA A 1 92 ? -4.582 -14.953 -1.367 1 98.69 92 ALA A N 1
ATOM 677 C CA . ALA A 1 92 ? -5.27 -14.695 -0.105 1 98.69 92 ALA A CA 1
ATOM 678 C C . ALA A 1 92 ? -5.59 -13.211 0.044 1 98.69 92 ALA A C 1
ATOM 680 O O . ALA A 1 92 ? -4.754 -12.352 -0.252 1 98.69 92 ALA A O 1
ATOM 681 N N . GLY A 1 93 ? -6.773 -12.914 0.404 1 97.88 93 GLY A N 1
ATOM 682 C CA . GLY A 1 93 ? -7.203 -11.539 0.595 1 97.88 93 GLY A CA 1
ATOM 683 C C . GLY A 1 93 ? -8.477 -11.422 1.409 1 97.88 93 GLY A C 1
ATOM 684 O O . GLY A 1 93 ? -9.297 -12.344 1.432 1 97.88 93 GLY A O 1
ATOM 685 N N . VAL A 1 94 ? -8.617 -10.352 2.104 1 97.5 94 VAL A N 1
ATOM 686 C CA . VAL A 1 94 ? -9.82 -10.039 2.877 1 97.5 94 VAL A CA 1
ATOM 687 C C . VAL A 1 94 ? -10.219 -8.586 2.658 1 97.5 94 VAL A C 1
ATOM 689 O O . VAL A 1 94 ? -9.398 -7.77 2.223 1 97.5 94 VAL A O 1
ATOM 692 N N . LEU A 1 95 ? -11.43 -8.305 2.816 1 96.69 95 LEU A N 1
ATOM 693 C CA . LEU A 1 95 ? -11.969 -6.949 2.908 1 96.69 95 LEU A CA 1
ATOM 694 C C . LEU A 1 95 ? -12.641 -6.719 4.258 1 96.69 95 LEU A C 1
ATOM 696 O O . LEU A 1 95 ? -13.805 -7.082 4.445 1 96.69 95 LEU A O 1
ATOM 700 N N . ASP A 1 96 ? -11.938 -6.203 5.164 1 95.81 96 ASP A N 1
ATOM 701 C CA . ASP A 1 96 ? -12.43 -5.859 6.496 1 95.81 96 ASP A CA 1
ATOM 702 C C . ASP A 1 96 ? -11.938 -4.48 6.922 1 95.81 96 ASP A C 1
ATOM 704 O O . ASP A 1 96 ? -10.836 -4.344 7.457 1 95.81 96 ASP A O 1
ATOM 708 N N . GLU A 1 97 ? -12.805 -3.469 6.805 1 95.75 97 GLU A N 1
ATOM 709 C CA . GLU A 1 97 ? -12.406 -2.1 7.129 1 95.75 97 GLU A CA 1
ATOM 710 C C . GLU A 1 97 ? -12.453 -1.853 8.633 1 95.75 97 GLU A C 1
ATOM 712 O O . GLU A 1 97 ? -11.82 -0.926 9.133 1 95.75 97 GLU A O 1
ATOM 717 N N . GLN A 1 98 ? -13.273 -2.645 9.344 1 94.5 98 GLN A N 1
ATOM 718 C CA . GLN A 1 98 ? -13.328 -2.523 10.797 1 94.5 98 GLN A CA 1
ATOM 719 C C . GLN A 1 98 ? -12.047 -3.037 11.438 1 94.5 98 GLN A C 1
ATOM 721 O O . GLN A 1 98 ? -11.57 -2.471 12.422 1 94.5 98 GLN A O 1
ATOM 726 N N . ASP A 1 99 ? -11.547 -4.055 10.867 1 96.25 99 ASP A N 1
ATOM 727 C CA . ASP A 1 99 ? -10.211 -4.535 11.203 1 96.25 99 ASP A CA 1
ATOM 728 C C . ASP A 1 99 ? -9.219 -4.23 10.086 1 96.25 99 ASP A C 1
ATOM 730 O O . ASP A 1 99 ? -8.703 -5.145 9.438 1 96.25 99 ASP A O 1
ATOM 734 N N . TRP A 1 100 ? -8.93 -2.965 9.961 1 97.62 100 TRP A N 1
ATOM 735 C CA . TRP A 1 100 ? -8.18 -2.504 8.805 1 97.62 100 TRP A CA 1
ATOM 736 C C . TRP A 1 100 ? -6.742 -3.021 8.844 1 97.62 100 TRP A C 1
ATOM 738 O O . TRP A 1 100 ? -6.133 -3.256 7.797 1 97.62 100 TRP A O 1
ATOM 748 N N . GLU A 1 101 ? -6.184 -3.248 10.031 1 98.06 101 GLU A N 1
ATOM 749 C CA . GLU A 1 101 ? -4.828 -3.781 10.133 1 98.06 101 GLU A CA 1
ATOM 750 C C . GLU A 1 101 ? -4.75 -5.199 9.57 1 98.06 101 GLU A C 1
ATOM 752 O O . GLU A 1 101 ? -3.787 -5.551 8.883 1 98.06 101 GLU A O 1
ATOM 757 N N . LYS A 1 102 ? -5.77 -5.988 9.93 1 97.69 102 LYS A N 1
ATOM 758 C CA . LYS A 1 102 ? -5.844 -7.328 9.359 1 97.69 102 LYS A CA 1
ATOM 759 C C . LYS A 1 102 ? -5.875 -7.281 7.836 1 97.69 102 LYS A C 1
ATOM 761 O O . LYS A 1 102 ? -5.199 -8.062 7.168 1 97.69 102 LYS A O 1
ATOM 766 N N . THR A 1 103 ? -6.648 -6.383 7.293 1 98.44 103 THR A N 1
ATOM 767 C CA . THR A 1 103 ? -6.746 -6.219 5.848 1 98.44 103 THR A CA 1
ATOM 768 C C . THR A 1 103 ? -5.379 -5.914 5.242 1 98.44 103 THR A C 1
ATOM 770 O O . THR A 1 103 ? -4.977 -6.543 4.258 1 98.44 103 THR A O 1
ATOM 773 N N . LEU A 1 104 ? -4.645 -5.039 5.832 1 98.75 104 LEU A N 1
ATOM 774 C CA . LEU A 1 104 ? -3.322 -4.691 5.32 1 98.75 104 LEU A CA 1
ATOM 775 C C . LEU A 1 104 ? -2.363 -5.871 5.449 1 98.75 104 LEU A C 1
ATOM 777 O O . LEU A 1 104 ? -1.567 -6.133 4.543 1 98.75 104 LEU A O 1
ATOM 781 N N . ASN A 1 105 ? -2.434 -6.52 6.566 1 98.69 105 ASN A N 1
ATOM 782 C CA . ASN A 1 105 ? -1.513 -7.617 6.832 1 98.69 105 ASN A CA 1
ATOM 783 C C . ASN A 1 105 ? -1.734 -8.781 5.863 1 98.69 105 ASN A C 1
ATOM 785 O O . ASN A 1 105 ? -0.775 -9.359 5.355 1 98.69 105 ASN A O 1
ATOM 789 N N . VAL A 1 106 ? -2.947 -9.102 5.602 1 98.75 106 VAL A N 1
ATOM 790 C CA . VAL A 1 106 ? -3.266 -10.234 4.73 1 98.75 106 VAL A CA 1
ATOM 791 C C . VAL A 1 106 ? -3.035 -9.836 3.273 1 98.75 106 VAL A C 1
ATOM 793 O O . VAL A 1 106 ? -2.379 -10.562 2.523 1 98.75 106 VAL A O 1
ATOM 796 N N . ASN A 1 107 ? -3.539 -8.648 2.889 1 98.88 107 ASN A N 1
ATOM 797 C CA . ASN A 1 107 ? -3.629 -8.289 1.478 1 98.88 107 ASN A CA 1
ATOM 798 C C . ASN A 1 107 ? -2.297 -7.766 0.945 1 98.88 107 ASN A C 1
ATOM 800 O O . ASN A 1 107 ? -2.062 -7.777 -0.265 1 98.88 107 ASN A O 1
ATOM 804 N N . LEU A 1 108 ? -1.465 -7.297 1.859 1 98.94 108 LEU A N 1
ATOM 805 C CA . LEU A 1 108 ? -0.259 -6.648 1.356 1 98.94 108 LEU A CA 1
ATOM 806 C C . LEU A 1 108 ? 0.989 -7.254 1.99 1 98.94 108 LEU A C 1
ATOM 808 O O . LEU A 1 108 ? 1.846 -7.797 1.288 1 98.94 108 LEU A O 1
ATOM 812 N N . HIS A 1 109 ? 1.071 -7.219 3.357 1 98.81 109 HIS A N 1
ATOM 813 C CA . HIS A 1 109 ? 2.256 -7.746 4.023 1 98.81 109 HIS A CA 1
ATOM 814 C C . HIS A 1 109 ? 2.52 -9.195 3.613 1 98.81 109 HIS A C 1
ATOM 816 O O . HIS A 1 109 ? 3.652 -9.547 3.281 1 98.81 109 HIS A O 1
ATOM 822 N N . ALA A 1 110 ? 1.514 -9.938 3.646 1 98.94 110 ALA A N 1
ATOM 823 C CA . ALA A 1 110 ? 1.659 -11.359 3.326 1 98.94 110 ALA A CA 1
ATOM 824 C C . ALA A 1 110 ? 2.062 -11.555 1.868 1 98.94 110 ALA A C 1
ATOM 826 O O . ALA A 1 110 ? 2.852 -12.445 1.55 1 98.94 110 ALA A O 1
ATOM 827 N N . VAL A 1 111 ? 1.545 -10.758 0.959 1 98.94 111 VAL A N 1
ATOM 828 C CA . VAL A 1 111 ? 1.862 -10.852 -0.462 1 98.94 111 VAL A CA 1
ATOM 829 C C . VAL A 1 111 ? 3.34 -10.539 -0.683 1 98.94 111 VAL A C 1
ATOM 831 O O . VAL A 1 111 ? 4.023 -11.234 -1.437 1 98.94 111 VAL A O 1
ATOM 834 N N . ILE A 1 112 ? 3.809 -9.516 -0.03 1 98.94 112 ILE A N 1
ATOM 835 C CA . ILE A 1 112 ? 5.207 -9.125 -0.164 1 98.94 112 ILE A CA 1
ATOM 836 C C . ILE A 1 112 ? 6.109 -10.227 0.384 1 98.94 112 ILE A C 1
ATOM 838 O O . ILE A 1 112 ? 7.059 -10.648 -0.28 1 98.94 112 ILE A O 1
ATOM 842 N N . ARG A 1 113 ? 5.773 -10.695 1.577 1 98.81 113 ARG A N 1
ATOM 843 C CA . ARG A 1 113 ? 6.559 -11.773 2.182 1 98.81 113 ARG A CA 1
ATOM 844 C C . ARG A 1 113 ? 6.578 -13.008 1.288 1 98.81 113 ARG A C 1
ATOM 846 O O . ARG A 1 113 ? 7.637 -13.586 1.04 1 98.81 113 ARG A O 1
ATOM 853 N N . SER A 1 114 ? 5.426 -13.375 0.804 1 98.88 114 SER A N 1
ATOM 854 C CA . SER A 1 114 ? 5.301 -14.555 -0.046 1 98.88 114 SER A CA 1
ATOM 855 C C . SER A 1 114 ? 6.066 -14.383 -1.353 1 98.88 114 SER A C 1
ATOM 857 O O . SER A 1 114 ? 6.676 -15.328 -1.855 1 98.88 114 SER A O 1
ATOM 859 N N . THR A 1 115 ? 5.988 -13.227 -1.895 1 98.94 115 THR A N 1
ATOM 860 C CA . THR A 1 115 ? 6.711 -12.953 -3.133 1 98.94 115 THR A CA 1
ATOM 861 C C . THR A 1 115 ? 8.219 -13.102 -2.926 1 98.94 115 THR A C 1
ATOM 863 O O . THR A 1 115 ? 8.898 -13.727 -3.732 1 98.94 115 THR A O 1
ATOM 866 N N . PHE A 1 116 ? 8.703 -12.531 -1.837 1 98.62 116 PHE A N 1
ATOM 867 C CA . PHE A 1 116 ? 10.125 -12.641 -1.554 1 98.62 116 PHE A CA 1
ATOM 868 C C . PHE A 1 116 ? 10.523 -14.086 -1.291 1 98.62 116 PHE A C 1
ATOM 870 O O . PHE A 1 116 ? 11.594 -14.531 -1.715 1 98.62 116 PHE A O 1
ATOM 877 N N . LEU A 1 117 ? 9.711 -14.859 -0.591 1 98.69 117 LEU A N 1
ATOM 878 C CA . LEU A 1 117 ? 9.961 -16.281 -0.385 1 98.69 117 LEU A CA 1
ATOM 879 C C . LEU A 1 117 ? 10.016 -17.031 -1.717 1 98.69 117 LEU A C 1
ATOM 881 O O . LEU A 1 117 ? 10.875 -17.891 -1.921 1 98.69 117 LEU A O 1
ATOM 885 N N . GLY A 1 118 ? 9.031 -16.688 -2.596 1 98.75 118 GLY A N 1
ATOM 886 C CA . GLY A 1 118 ? 9.055 -17.266 -3.93 1 98.75 118 GLY A CA 1
ATOM 887 C C . GLY A 1 118 ? 10.344 -16.984 -4.684 1 98.75 118 GLY A C 1
ATOM 888 O O . GLY A 1 118 ? 10.984 -17.891 -5.203 1 98.75 118 GLY A O 1
ATOM 889 N N . ILE A 1 119 ? 10.727 -15.703 -4.699 1 98.38 119 ILE A N 1
ATOM 890 C CA . ILE A 1 119 ? 11.938 -15.305 -5.402 1 98.38 119 ILE A CA 1
ATOM 891 C C . ILE A 1 119 ? 13.148 -16.031 -4.812 1 98.38 119 ILE A C 1
ATOM 893 O O . ILE A 1 119 ? 14.062 -16.406 -5.539 1 98.38 119 ILE A O 1
ATOM 897 N N . GLU A 1 120 ? 13.133 -16.219 -3.523 1 97.94 120 GLU A N 1
ATOM 898 C CA . GLU A 1 120 ? 14.234 -16.891 -2.842 1 97.94 120 GLU A CA 1
ATOM 899 C C . GLU A 1 120 ? 14.281 -18.375 -3.207 1 97.94 120 GLU A C 1
ATOM 901 O O . GLU A 1 120 ? 15.359 -18.922 -3.479 1 97.94 120 GLU A O 1
ATOM 906 N N . LEU A 1 121 ? 13.172 -19.047 -3.314 1 98.38 121 LEU A N 1
ATOM 907 C CA . LEU A 1 121 ? 13.141 -20.516 -3.303 1 98.38 121 LEU A CA 1
ATOM 908 C C . LEU A 1 121 ? 12.945 -21.062 -4.711 1 98.38 121 LEU A C 1
ATOM 910 O O . LEU A 1 121 ? 13.234 -22.234 -4.973 1 98.38 121 LEU A O 1
ATOM 914 N N . MET A 1 122 ? 12.406 -20.219 -5.609 1 98.44 122 MET A N 1
ATOM 915 C CA . MET A 1 122 ? 12.18 -20.656 -6.984 1 98.44 122 MET A CA 1
ATOM 916 C C . MET A 1 122 ? 13.445 -20.516 -7.82 1 98.44 122 MET A C 1
ATOM 918 O O . MET A 1 122 ? 14.195 -19.562 -7.664 1 98.44 122 MET A O 1
ATOM 922 N N . LYS A 1 123 ? 13.688 -21.438 -8.68 1 97.25 123 LYS A N 1
ATOM 923 C CA . LYS A 1 123 ? 14.797 -21.328 -9.625 1 97.25 123 LYS A CA 1
ATOM 924 C C . LYS A 1 123 ? 14.406 -20.484 -10.828 1 97.25 123 LYS A C 1
ATOM 926 O O .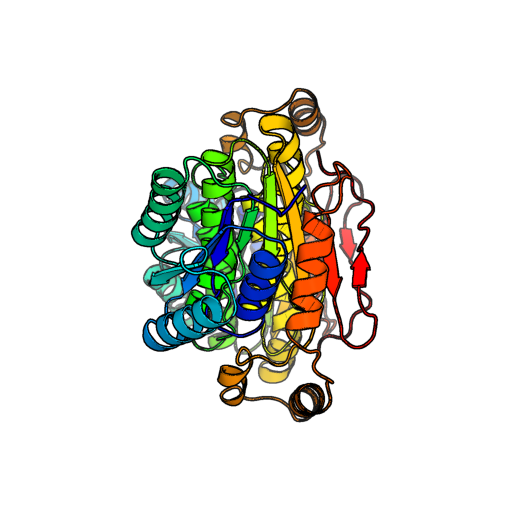 LYS A 1 123 ? 15.234 -19.734 -11.375 1 97.25 123 LYS A O 1
ATOM 931 N N . ASN A 1 124 ? 13.305 -20.609 -11.312 1 95.62 124 ASN A N 1
ATOM 932 C CA . ASN A 1 124 ? 12.578 -19.875 -12.344 1 95.62 124 ASN A CA 1
ATOM 933 C C . ASN A 1 124 ? 11.062 -20.031 -12.18 1 95.62 124 ASN A C 1
ATOM 935 O O . ASN A 1 124 ? 10.609 -20.766 -11.289 1 95.62 124 ASN A O 1
ATOM 939 N N . GLY A 1 125 ? 10.328 -19.234 -12.922 1 97.31 125 GLY A N 1
ATOM 940 C CA . GLY A 1 125 ? 8.891 -19.453 -12.852 1 97.31 125 GLY A CA 1
ATOM 941 C C . GLY A 1 125 ? 8.086 -18.172 -12.898 1 97.31 125 GLY A C 1
ATOM 942 O O . GLY A 1 125 ? 8.523 -17.188 -13.5 1 97.31 125 GLY A O 1
ATOM 943 N N . VAL A 1 126 ? 6.82 -18.344 -12.422 1 98.5 126 VAL A N 1
ATOM 944 C CA . VAL A 1 126 ? 5.879 -17.234 -12.531 1 98.5 126 VAL A CA 1
ATOM 945 C C . VAL A 1 126 ? 5.219 -16.984 -11.172 1 98.5 126 VAL A C 1
ATOM 947 O O . VAL A 1 126 ? 4.828 -17.922 -10.477 1 98.5 126 VAL A O 1
ATOM 950 N N . ILE A 1 127 ? 5.234 -15.727 -10.773 1 98.81 127 ILE A N 1
ATOM 951 C CA . ILE A 1 127 ? 4.512 -15.273 -9.594 1 98.81 127 ILE A CA 1
ATOM 952 C C . ILE A 1 127 ? 3.369 -14.352 -10 1 98.81 127 ILE A C 1
ATOM 954 O O . ILE A 1 127 ? 3.578 -13.398 -10.766 1 98.81 127 ILE A O 1
ATOM 958 N N . ILE A 1 128 ? 2.168 -14.68 -9.562 1 98.94 128 ILE A N 1
ATOM 959 C CA . ILE A 1 128 ? 1.005 -13.82 -9.766 1 98.94 128 ILE A CA 1
ATOM 960 C C . ILE A 1 128 ? 0.549 -13.242 -8.43 1 98.94 128 ILE A C 1
ATOM 962 O O . ILE A 1 128 ? 0.196 -13.984 -7.512 1 98.94 128 ILE A O 1
ATOM 966 N N . ASN A 1 129 ? 0.638 -11.93 -8.305 1 98.94 129 ASN A N 1
ATOM 967 C CA . ASN A 1 129 ? 0.085 -11.219 -7.156 1 98.94 129 ASN A CA 1
ATOM 968 C C . ASN A 1 129 ? -1.32 -10.695 -7.445 1 98.94 129 ASN A C 1
ATOM 970 O O . ASN A 1 129 ? -1.543 -10.023 -8.453 1 98.94 129 ASN A O 1
ATOM 974 N N . MET A 1 130 ? -2.254 -10.992 -6.516 1 98.88 130 MET A N 1
ATOM 975 C CA . MET A 1 130 ? -3.646 -10.609 -6.727 1 98.88 130 MET A CA 1
ATOM 976 C C . MET A 1 130 ? -3.936 -9.25 -6.109 1 98.88 130 MET A C 1
ATOM 978 O O . MET A 1 130 ? -3.91 -9.094 -4.887 1 98.88 130 MET A O 1
ATOM 982 N N . SER A 1 131 ? -4.133 -8.344 -6.938 1 98.69 131 SER A N 1
ATOM 983 C CA . SER A 1 131 ? -4.656 -7.039 -6.527 1 98.69 131 SER A CA 1
ATOM 984 C C . SER A 1 131 ? -6.168 -6.973 -6.699 1 98.69 131 SER A C 1
ATOM 986 O O . SER A 1 131 ? -6.887 -7.875 -6.266 1 98.69 131 SER A O 1
ATOM 988 N N . SER A 1 132 ? -6.734 -5.973 -7.211 1 98.12 132 SER A N 1
ATOM 989 C CA . SER A 1 132 ? -8.141 -5.68 -7.473 1 98.12 132 SER A CA 1
ATOM 990 C C . SER A 1 132 ? -8.297 -4.445 -8.352 1 98.12 132 SER A C 1
ATOM 992 O O . SER A 1 132 ? -7.34 -3.689 -8.547 1 98.12 132 SER A O 1
ATOM 994 N N . THR A 1 133 ? -9.508 -4.301 -9 1 96.69 133 THR A N 1
ATOM 995 C CA . THR A 1 133 ? -9.805 -2.994 -9.57 1 96.69 133 THR A CA 1
ATOM 996 C C . THR A 1 133 ? -9.711 -1.903 -8.508 1 96.69 133 THR A C 1
ATOM 998 O O . THR A 1 133 ? -9.43 -0.745 -8.828 1 96.69 133 THR A O 1
ATOM 1001 N N . GLY A 1 134 ? -9.859 -2.264 -7.234 1 96.38 134 GLY A N 1
ATOM 1002 C CA . GLY A 1 134 ? -9.633 -1.349 -6.125 1 96.38 134 GLY A CA 1
ATOM 1003 C C . GLY A 1 134 ? -8.172 -0.996 -5.934 1 96.38 134 GLY A C 1
ATOM 1004 O O . GLY A 1 134 ? -7.832 -0.175 -5.078 1 96.38 134 GLY A O 1
ATOM 1005 N N . GLY A 1 135 ? -7.25 -1.568 -6.684 1 97.75 135 GLY A N 1
ATOM 1006 C CA . GLY A 1 135 ? -5.832 -1.25 -6.719 1 97.75 135 GLY A CA 1
ATOM 1007 C C . GLY A 1 135 ? -5.453 -0.342 -7.871 1 97.75 135 GLY A C 1
ATOM 1008 O O . GLY A 1 135 ? -4.281 0.008 -8.031 1 97.75 135 GLY A O 1
ATOM 1009 N N . ILE A 1 136 ? -6.5 0.008 -8.633 1 95.44 136 ILE A N 1
ATOM 1010 C CA . ILE A 1 136 ? -6.355 0.888 -9.789 1 95.44 136 ILE A CA 1
ATOM 1011 C C . ILE A 1 136 ? -7.254 2.111 -9.625 1 95.44 136 ILE A C 1
ATOM 1013 O O . ILE A 1 136 ? -6.867 3.229 -9.969 1 95.44 136 ILE A O 1
ATOM 1017 N N . HIS A 1 137 ? -8.43 1.877 -9.062 1 95.38 137 HIS A N 1
ATOM 1018 C CA . HIS A 1 137 ? -9.43 2.908 -8.805 1 95.38 137 HIS A CA 1
ATOM 1019 C C . HIS A 1 137 ? -9.844 2.922 -7.34 1 95.38 137 HIS A C 1
ATOM 1021 O O . HIS A 1 137 ? -10.32 1.914 -6.812 1 95.38 137 HIS A O 1
ATOM 1027 N N . PRO A 1 138 ? -9.758 4.066 -6.75 1 96.44 138 PRO A N 1
ATOM 1028 C CA . PRO A 1 138 ? -10.133 4.137 -5.336 1 96.44 138 PRO A CA 1
ATOM 1029 C C . PRO A 1 138 ? -11.617 3.869 -5.102 1 96.44 138 PRO A C 1
ATOM 1031 O O . PRO A 1 138 ? -12.445 4.141 -5.977 1 96.44 138 PRO A O 1
ATOM 1034 N N . VAL A 1 139 ? -11.922 3.357 -3.945 1 94.69 139 VAL A N 1
ATOM 1035 C CA . VAL A 1 139 ? -13.281 3.094 -3.484 1 94.69 139 VAL A CA 1
ATOM 1036 C C . VAL A 1 139 ? -13.5 3.746 -2.119 1 94.69 139 VAL A C 1
ATOM 1038 O O . VAL A 1 139 ? -12.797 3.441 -1.158 1 94.69 139 VAL A O 1
ATOM 1041 N N . SER A 1 140 ? -14.562 4.547 -2.01 1 94.62 140 SER A N 1
ATOM 1042 C CA . SER A 1 140 ? -14.703 5.434 -0.858 1 94.62 140 SER A CA 1
ATOM 1043 C C . SER A 1 140 ? -15.062 4.648 0.401 1 94.62 140 SER A C 1
ATOM 1045 O O . SER A 1 140 ? -14.758 5.086 1.515 1 94.62 140 SER A O 1
ATOM 1047 N N . PHE A 1 141 ? -15.633 3.484 0.291 1 93.25 141 PHE A N 1
ATOM 1048 C CA . PHE A 1 141 ? -16.078 2.775 1.487 1 93.25 141 PHE A CA 1
ATOM 1049 C C . PHE A 1 141 ? -15.078 1.682 1.86 1 93.25 141 PHE A C 1
ATOM 1051 O O . PHE A 1 141 ? -15.305 0.927 2.809 1 93.25 141 PHE A O 1
ATOM 1058 N N . ALA A 1 142 ? -14.008 1.594 1.127 1 96.06 142 ALA A N 1
ATOM 1059 C CA . ALA A 1 142 ? -12.992 0.582 1.41 1 96.06 142 ALA A CA 1
ATOM 1060 C C . ALA A 1 142 ? -11.586 1.16 1.275 1 96.06 142 ALA A C 1
ATOM 1062 O O . ALA A 1 142 ? -10.75 0.616 0.549 1 96.06 142 ALA A O 1
ATOM 1063 N N . PRO A 1 143 ? -11.312 2.199 2.039 1 98 143 PRO A N 1
ATOM 1064 C CA . PRO A 1 143 ? -10.039 2.891 1.841 1 98 143 PRO A CA 1
ATOM 1065 C C . PRO A 1 143 ? -8.836 2.021 2.203 1 98 143 PRO A C 1
ATOM 1067 O O . PRO A 1 143 ? -7.797 2.088 1.538 1 98 143 PRO A O 1
ATOM 1070 N N . THR A 1 144 ? -8.898 1.239 3.279 1 98.56 144 THR A N 1
ATOM 1071 C CA . THR A 1 144 ? -7.758 0.423 3.68 1 98.56 144 THR A CA 1
ATOM 1072 C C . THR A 1 144 ? -7.562 -0.743 2.713 1 98.56 144 THR A C 1
ATOM 1074 O O . THR A 1 144 ? -6.43 -1.118 2.406 1 98.56 144 THR A O 1
ATOM 1077 N N . TYR A 1 145 ? -8.664 -1.32 2.238 1 98.38 145 TYR A N 1
ATOM 1078 C CA . TYR A 1 145 ? -8.586 -2.322 1.182 1 98.38 145 TYR A CA 1
ATOM 1079 C C . TYR A 1 145 ? -7.883 -1.762 -0.05 1 98.38 145 TYR A C 1
ATOM 1081 O O . TYR A 1 145 ? -6.973 -2.391 -0.596 1 98.38 145 TYR A O 1
ATOM 1089 N N . CYS A 1 146 ? -8.289 -0.559 -0.467 1 98.44 146 CYS A N 1
ATOM 1090 C CA . CYS A 1 146 ? -7.664 0.082 -1.617 1 98.44 146 CYS A CA 1
ATOM 1091 C C . CYS A 1 146 ? -6.18 0.33 -1.361 1 98.44 146 CYS A C 1
ATOM 1093 O O . CYS A 1 146 ? -5.348 0.097 -2.24 1 98.44 146 CYS A O 1
ATOM 1095 N N . ALA A 1 147 ? -5.879 0.811 -0.17 1 98.88 147 ALA A N 1
ATOM 1096 C CA . ALA A 1 147 ? -4.473 0.991 0.175 1 98.88 147 ALA A CA 1
ATOM 1097 C C . ALA A 1 147 ? -3.674 -0.282 -0.095 1 98.88 147 ALA A C 1
ATOM 1099 O O . ALA A 1 147 ? -2.619 -0.238 -0.734 1 98.88 147 ALA A O 1
ATOM 1100 N N . SER A 1 148 ? -4.16 -1.419 0.385 1 98.88 148 SER A N 1
ATOM 1101 C CA . SER A 1 148 ? -3.467 -2.695 0.251 1 98.88 148 SER A CA 1
ATOM 1102 C C . SER A 1 148 ? -3.324 -3.098 -1.213 1 98.88 148 SER A C 1
ATOM 1104 O O . SER A 1 148 ? -2.248 -3.518 -1.645 1 98.88 148 SER A O 1
ATOM 1106 N N . LYS A 1 149 ? -4.371 -2.938 -1.954 1 98.88 149 LYS A N 1
ATOM 1107 C CA . LYS A 1 149 ? -4.375 -3.438 -3.326 1 98.88 149 LYS A CA 1
ATOM 1108 C C . LYS A 1 149 ? -3.598 -2.508 -4.254 1 98.88 149 LYS A C 1
ATOM 1110 O O . LYS A 1 149 ? -2.963 -2.961 -5.207 1 98.88 149 LYS A O 1
ATOM 1115 N N . PHE A 1 150 ? -3.617 -1.176 -4.008 1 98.88 150 PHE A N 1
ATOM 1116 C CA . PHE A 1 150 ? -2.682 -0.278 -4.672 1 98.88 150 PHE A CA 1
ATOM 1117 C C . PHE A 1 150 ? -1.241 -0.674 -4.367 1 98.88 150 PHE A C 1
ATOM 1119 O O . PHE A 1 150 ? -0.387 -0.668 -5.254 1 98.88 150 PHE A O 1
ATOM 1126 N N . GLY A 1 151 ? -1.05 -0.961 -3.09 1 98.94 151 GLY A N 1
ATOM 1127 C CA . GLY A 1 151 ? 0.275 -1.406 -2.688 1 98.94 151 GLY A CA 1
ATOM 1128 C C . GLY A 1 151 ? 0.75 -2.629 -3.449 1 98.94 151 GLY A C 1
ATOM 1129 O O . GLY A 1 151 ? 1.896 -2.678 -3.902 1 98.94 151 GLY A O 1
ATOM 1130 N N . VAL A 1 152 ? -0.122 -3.596 -3.646 1 98.94 152 VAL A N 1
ATOM 1131 C CA . VAL A 1 152 ? 0.212 -4.82 -4.363 1 98.94 152 VAL A CA 1
ATOM 1132 C C . VAL A 1 152 ? 0.583 -4.492 -5.809 1 98.94 152 VAL A C 1
ATOM 1134 O O . VAL A 1 152 ? 1.571 -5.012 -6.332 1 98.94 152 VAL A O 1
ATOM 1137 N N . MET A 1 153 ? -0.202 -3.666 -6.41 1 98.69 153 MET A N 1
ATOM 1138 C CA . MET A 1 153 ? 0.047 -3.285 -7.801 1 98.69 153 MET A CA 1
ATOM 1139 C C . MET A 1 153 ? 1.397 -2.592 -7.938 1 98.69 153 MET A C 1
ATOM 1141 O O . MET A 1 153 ? 2.211 -2.973 -8.781 1 98.69 153 MET A O 1
ATOM 1145 N N . GLY A 1 154 ? 1.674 -1.604 -7.137 1 98.56 154 GLY A N 1
ATOM 1146 C CA . GLY A 1 154 ? 2.941 -0.894 -7.164 1 98.56 154 GLY A CA 1
ATOM 1147 C C . GLY A 1 154 ? 4.133 -1.787 -6.871 1 98.56 154 GLY A C 1
ATOM 1148 O O . GLY A 1 154 ? 5.16 -1.702 -7.543 1 98.56 154 GLY A O 1
ATOM 1149 N N . PHE A 1 155 ? 4 -2.688 -5.859 1 98.88 155 PHE A N 1
ATOM 1150 C CA . PHE A 1 155 ? 5.043 -3.633 -5.48 1 98.88 155 PHE A CA 1
ATOM 1151 C C . PHE A 1 155 ? 5.387 -4.559 -6.641 1 98.88 155 PHE A C 1
ATOM 1153 O O . PHE A 1 155 ? 6.559 -4.73 -6.977 1 98.88 155 PHE A O 1
ATOM 1160 N N . SER A 1 156 ? 4.316 -5.082 -7.254 1 98.81 156 SER A N 1
ATOM 1161 C CA . SER A 1 156 ? 4.496 -6.074 -8.305 1 98.81 156 SER A CA 1
ATOM 1162 C C . SER A 1 156 ? 5.246 -5.492 -9.492 1 98.81 156 SER A C 1
ATOM 1164 O O . SER A 1 156 ? 6.176 -6.109 -10.016 1 98.81 156 SER A O 1
ATOM 1166 N N . ARG A 1 157 ? 4.848 -4.32 -9.898 1 98.31 157 ARG A N 1
ATOM 1167 C CA . ARG A 1 157 ? 5.512 -3.668 -11.023 1 98.31 157 ARG A CA 1
ATOM 1168 C C . ARG A 1 157 ? 6.953 -3.307 -10.68 1 98.31 157 ARG A C 1
ATOM 1170 O O . ARG A 1 157 ? 7.828 -3.318 -11.547 1 98.31 157 ARG A O 1
ATOM 1177 N N . SER A 1 158 ? 7.219 -2.973 -9.43 1 98.06 158 SER A N 1
ATOM 1178 C CA . SER A 1 158 ? 8.539 -2.518 -9.008 1 98.06 158 SER A CA 1
ATOM 1179 C C . SER A 1 158 ? 9.516 -3.684 -8.883 1 98.06 158 SER A C 1
ATOM 1181 O O . SER A 1 158 ? 10.68 -3.562 -9.25 1 98.06 158 SER A O 1
ATOM 1183 N N . VAL A 1 159 ? 9.055 -4.824 -8.406 1 98.06 159 VAL A N 1
ATOM 1184 C CA . VAL A 1 159 ? 9.953 -5.93 -8.086 1 98.06 159 VAL A CA 1
ATOM 1185 C C . VAL A 1 159 ? 10.227 -6.754 -9.344 1 98.06 159 VAL A C 1
ATOM 1187 O O . VAL A 1 159 ? 11.227 -7.473 -9.422 1 98.06 159 VAL A O 1
ATOM 1190 N N . ALA A 1 160 ? 9.391 -6.637 -10.367 1 97.62 160 ALA A N 1
ATOM 1191 C CA . ALA A 1 160 ? 9.375 -7.52 -11.523 1 97.62 160 ALA A CA 1
ATOM 1192 C C . ALA A 1 160 ? 10.695 -7.457 -12.281 1 97.62 160 ALA A C 1
ATOM 1194 O O . ALA A 1 160 ? 11.297 -8.492 -12.586 1 97.62 160 ALA A O 1
ATOM 1195 N N . PRO A 1 161 ? 11.227 -6.23 -12.539 1 95.19 161 PRO A N 1
ATOM 1196 C CA . PRO A 1 161 ? 12.469 -6.18 -13.32 1 95.19 161 PRO A CA 1
ATOM 1197 C C . PRO A 1 161 ? 13.625 -6.898 -12.633 1 95.19 161 PRO A C 1
ATOM 1199 O O . PRO A 1 161 ? 14.391 -7.613 -13.281 1 95.19 161 PRO A O 1
ATOM 1202 N N . THR A 1 162 ? 13.781 -6.758 -11.383 1 94.19 162 THR A N 1
ATOM 1203 C CA . THR A 1 162 ? 14.875 -7.383 -10.648 1 94.19 162 THR A CA 1
ATOM 1204 C C . THR A 1 162 ? 14.695 -8.898 -10.594 1 94.19 162 THR A C 1
ATOM 1206 O O . THR A 1 162 ? 15.664 -9.648 -10.734 1 94.19 162 THR A O 1
ATOM 1209 N N . ALA A 1 163 ? 13.484 -9.352 -10.352 1 96.19 163 ALA A N 1
ATOM 1210 C CA . ALA A 1 163 ? 13.195 -10.773 -10.266 1 96.19 163 ALA A CA 1
ATOM 1211 C C . ALA A 1 163 ? 13.547 -11.484 -11.57 1 96.19 163 ALA A C 1
ATOM 1213 O O . ALA A 1 163 ? 14.172 -12.547 -11.555 1 96.19 163 ALA A O 1
ATOM 1214 N N . VAL A 1 164 ? 13.164 -10.867 -12.648 1 94.5 164 VAL A N 1
ATOM 1215 C CA . VAL A 1 164 ? 13.406 -11.492 -13.945 1 94.5 164 VAL A CA 1
ATOM 1216 C C . VAL A 1 164 ? 14.898 -11.461 -14.266 1 94.5 164 VAL A C 1
ATOM 1218 O O . VAL A 1 164 ? 15.461 -12.453 -14.734 1 94.5 164 VAL A O 1
ATOM 1221 N N . ARG A 1 165 ? 15.539 -10.352 -13.984 1 92.19 165 ARG A N 1
ATOM 1222 C CA . ARG A 1 165 ? 16.953 -10.195 -14.289 1 92.19 165 ARG A CA 1
ATOM 1223 C C . ARG A 1 165 ? 17.797 -11.18 -13.484 1 92.19 165 ARG A C 1
ATOM 1225 O O . ARG A 1 165 ? 18.766 -11.758 -14.008 1 92.19 165 ARG A O 1
ATOM 1232 N N . LYS A 1 166 ? 17.422 -11.422 -12.297 1 91.5 166 LYS A N 1
ATOM 1233 C CA . LYS A 1 166 ? 18.266 -12.203 -11.391 1 91.5 166 LYS A CA 1
ATOM 1234 C C . LYS A 1 166 ? 17.969 -13.695 -11.508 1 91.5 166 LYS A C 1
ATOM 1236 O O . LYS A 1 166 ? 18.875 -14.516 -11.453 1 91.5 166 LYS A O 1
ATOM 1241 N N . LYS A 1 167 ? 16.656 -14.039 -11.641 1 94.81 167 LYS A N 1
ATOM 1242 C CA . LYS A 1 167 ? 16.344 -15.461 -11.484 1 94.81 167 LYS A CA 1
ATOM 1243 C C . LYS A 1 167 ? 15.414 -15.938 -12.594 1 94.81 167 LYS A C 1
ATOM 1245 O O . LYS A 1 167 ? 14.953 -17.078 -12.57 1 94.81 167 LYS A O 1
ATOM 1250 N N . GLY A 1 168 ? 15.07 -15.055 -13.531 1 94.94 168 GLY A N 1
ATOM 1251 C CA . GLY A 1 168 ? 14.164 -15.461 -14.594 1 94.94 168 GLY A CA 1
ATOM 1252 C C . GLY A 1 168 ? 12.734 -15.641 -14.125 1 94.94 168 GLY A C 1
ATOM 1253 O O . GLY A 1 168 ? 11.969 -16.391 -14.734 1 94.94 168 GLY A O 1
ATOM 1254 N N . ILE A 1 169 ? 12.445 -15.039 -13.008 1 97.62 169 ILE A N 1
ATOM 1255 C CA . ILE A 1 169 ? 11.094 -15.141 -12.453 1 97.62 169 ILE A CA 1
ATOM 1256 C C . ILE A 1 169 ? 10.242 -13.992 -12.969 1 97.62 169 ILE A C 1
ATOM 1258 O O . ILE A 1 169 ? 10.609 -12.82 -12.828 1 97.62 169 ILE A O 1
ATOM 1262 N N . ARG A 1 170 ? 9.102 -14.289 -13.602 1 98.31 170 ARG A N 1
ATOM 1263 C CA . ARG A 1 170 ? 8.156 -13.266 -14.047 1 98.31 170 ARG A CA 1
ATOM 1264 C C . ARG A 1 170 ? 7.129 -12.961 -12.961 1 98.31 170 ARG A C 1
ATOM 1266 O O . ARG A 1 170 ? 6.316 -13.82 -12.609 1 98.31 170 ARG A O 1
ATOM 1273 N N . VAL A 1 171 ? 7.18 -11.773 -12.43 1 98.44 171 VAL A N 1
ATOM 1274 C CA . VAL A 1 171 ? 6.188 -11.312 -11.461 1 98.44 171 VAL A CA 1
ATOM 1275 C C . VAL A 1 171 ? 5.145 -10.445 -12.172 1 98.44 171 VAL A C 1
ATOM 1277 O O . VAL A 1 171 ? 5.488 -9.469 -12.844 1 98.44 171 VAL A O 1
ATOM 1280 N N . ASN A 1 172 ? 3.854 -10.82 -12.055 1 98.5 172 ASN A N 1
ATOM 1281 C CA . ASN A 1 172 ? 2.752 -10.07 -12.648 1 98.5 172 ASN A CA 1
ATOM 1282 C C . ASN A 1 172 ? 1.633 -9.828 -11.641 1 98.5 172 ASN A C 1
ATOM 1284 O O . ASN A 1 172 ? 1.614 -10.43 -10.562 1 98.5 172 ASN A O 1
ATOM 1288 N N . CYS A 1 173 ? 0.774 -8.875 -12.008 1 98.75 173 CYS A N 1
ATOM 1289 C CA . CYS A 1 173 ? -0.323 -8.453 -11.141 1 98.75 173 CYS A CA 1
ATOM 1290 C C . CYS A 1 173 ? -1.663 -8.602 -11.852 1 98.75 173 CYS A C 1
ATOM 1292 O O . CYS A 1 173 ? -1.808 -8.195 -13.008 1 98.75 173 CYS A O 1
ATOM 1294 N N . VAL A 1 174 ? -2.623 -9.25 -11.211 1 98.88 174 VAL A N 1
ATOM 1295 C CA . VAL A 1 174 ? -3.979 -9.367 -11.742 1 98.88 174 VAL A CA 1
ATOM 1296 C C . VAL A 1 174 ? -4.941 -8.547 -10.883 1 98.88 174 VAL A C 1
ATOM 1298 O O . VAL A 1 174 ? -4.863 -8.578 -9.656 1 98.88 174 VAL A O 1
ATOM 1301 N N . CYS A 1 175 ? -5.789 -7.789 -11.508 1 98.75 175 CYS A N 1
ATOM 1302 C CA . CYS A 1 175 ? -6.75 -6.91 -10.859 1 98.75 175 CYS A CA 1
ATOM 1303 C C . CYS A 1 175 ? -8.18 -7.297 -11.227 1 98.75 175 CYS A C 1
ATOM 1305 O O . CYS A 1 175 ? -8.789 -6.684 -12.102 1 98.75 175 CYS A O 1
ATOM 1307 N N . PRO A 1 176 ? -8.766 -8.203 -10.453 1 98.5 176 PRO A N 1
ATOM 1308 C CA . PRO A 1 176 ? -10.148 -8.586 -10.734 1 98.5 176 PRO A CA 1
ATOM 1309 C C . PRO A 1 176 ? -11.148 -7.496 -10.352 1 98.5 176 PRO A C 1
ATOM 1311 O O . PRO A 1 176 ? -10.945 -6.793 -9.359 1 98.5 176 PRO A O 1
ATOM 1314 N N . GLY A 1 177 ? -12.164 -7.363 -11.133 1 96.56 177 GLY A N 1
ATOM 1315 C CA . GLY A 1 177 ? -13.336 -6.605 -10.711 1 96.56 177 GLY A CA 1
ATOM 1316 C C . GLY A 1 177 ? -14.273 -7.402 -9.828 1 96.56 177 GLY A C 1
ATOM 1317 O O . GLY A 1 177 ? -13.859 -8.383 -9.195 1 96.56 177 GLY A O 1
ATOM 1318 N N . SER A 1 178 ? -15.508 -6.934 -9.703 1 94.12 178 SER A N 1
ATOM 1319 C CA . SER A 1 178 ? -16.5 -7.613 -8.891 1 94.12 178 SER A CA 1
ATOM 1320 C C . SER A 1 178 ? -16.656 -9.07 -9.305 1 94.12 178 SER A C 1
ATOM 1322 O O . SER A 1 178 ? -16.969 -9.367 -10.461 1 94.12 178 SER A O 1
ATOM 1324 N N . THR A 1 179 ? -16.344 -9.938 -8.352 1 95.38 179 THR A N 1
ATOM 1325 C CA . THR A 1 179 ? -16.391 -11.383 -8.57 1 95.38 179 THR A CA 1
ATOM 1326 C C . THR A 1 179 ? -17.266 -12.07 -7.535 1 95.38 179 THR A C 1
ATOM 1328 O O . THR A 1 179 ? -17.344 -11.625 -6.387 1 95.38 179 THR A O 1
ATOM 1331 N N . ASP A 1 180 ? -17.969 -13.109 -7.984 1 94.12 180 ASP A N 1
ATOM 1332 C CA . ASP A 1 180 ? -18.891 -13.828 -7.113 1 94.12 180 ASP A CA 1
ATOM 1333 C C . ASP A 1 180 ? -18.141 -14.656 -6.078 1 94.12 180 ASP A C 1
ATOM 1335 O O . ASP A 1 180 ? -17.938 -15.859 -6.262 1 94.12 180 ASP A O 1
ATOM 1339 N N . THR A 1 181 ? -17.719 -13.992 -5.031 1 92 181 THR A N 1
ATOM 1340 C CA . THR A 1 181 ? -17 -14.578 -3.904 1 92 181 THR A CA 1
ATOM 1341 C C . THR A 1 181 ? -17.5 -14 -2.584 1 92 181 THR A C 1
ATOM 1343 O O . THR A 1 181 ? -18.281 -13.047 -2.574 1 92 181 THR A O 1
ATOM 1346 N N . ASP A 1 182 ? -17.078 -14.531 -1.481 1 87.06 182 ASP A N 1
ATOM 1347 C CA . ASP A 1 182 ? -17.516 -14.102 -0.156 1 87.06 182 ASP A CA 1
ATOM 1348 C C . ASP A 1 182 ? -16.688 -12.914 0.336 1 87.06 182 ASP A C 1
ATOM 1350 O O . ASP A 1 182 ? -16.719 -12.578 1.522 1 87.06 182 ASP A O 1
ATOM 1354 N N . ILE A 1 183 ? -15.984 -12.211 -0.545 1 85.38 183 ILE A N 1
ATOM 1355 C CA . ILE A 1 183 ? -15.062 -11.156 -0.133 1 85.38 183 ILE A CA 1
ATOM 1356 C C . ILE A 1 183 ? -15.844 -9.969 0.421 1 85.38 183 ILE A C 1
ATOM 1358 O O . ILE A 1 183 ? -15.32 -9.203 1.235 1 85.38 183 ILE A O 1
ATOM 1362 N N . TYR A 1 184 ? -17.141 -9.836 0.092 1 83.19 184 TYR A N 1
ATOM 1363 C CA . TYR A 1 184 ? -17.922 -8.648 0.464 1 83.19 184 TYR A CA 1
ATOM 1364 C C . TYR A 1 184 ? -18.734 -8.906 1.726 1 83.19 184 TYR A C 1
ATOM 1366 O O . TYR A 1 184 ? -19.438 -8.016 2.207 1 83.19 184 TYR A O 1
ATOM 1374 N N . LYS A 1 185 ? -18.641 -10.039 2.279 1 82.5 185 LYS A N 1
ATOM 1375 C CA . LYS A 1 185 ? -19.469 -10.406 3.42 1 82.5 185 LYS A CA 1
ATOM 1376 C C . LYS A 1 185 ? -19.328 -9.398 4.551 1 82.5 185 LYS A C 1
ATOM 1378 O O . LYS A 1 185 ? -20.297 -9.07 5.227 1 82.5 185 LYS A O 1
ATOM 1383 N N . SER A 1 186 ? -18.141 -8.828 4.691 1 78.62 186 SER A N 1
ATOM 1384 C CA . SER A 1 186 ? -17.906 -7.906 5.797 1 78.62 186 SER A CA 1
ATOM 1385 C C . SER A 1 186 ? -18.406 -6.5 5.461 1 78.62 186 SER A C 1
ATOM 1387 O O . SER A 1 186 ? -18.531 -5.652 6.344 1 78.62 186 SER A O 1
ATOM 1389 N N . VAL A 1 187 ? -18.797 -6.23 4.254 1 80.44 187 VAL A N 1
ATOM 1390 C CA . VAL A 1 187 ? -19.203 -4.898 3.822 1 80.44 187 VAL A CA 1
ATOM 1391 C C . VAL A 1 187 ? -20.578 -4.574 4.383 1 80.44 187 VAL A C 1
ATOM 1393 O O . VAL A 1 187 ? -20.953 -3.404 4.531 1 80.44 187 VAL A O 1
ATOM 1396 N N . VAL A 1 188 ? -21.328 -5.547 4.715 1 72.19 188 VAL A N 1
ATOM 1397 C CA . VAL A 1 188 ? -22.672 -5.379 5.227 1 72.19 188 VAL A CA 1
ATOM 1398 C C . VAL A 1 188 ? -22.641 -4.629 6.559 1 72.19 188 VAL A C 1
ATOM 1400 O O . VAL A 1 188 ? -23.609 -3.959 6.93 1 72.19 188 VAL A O 1
ATOM 1403 N N . ASN A 1 189 ? -21.5 -4.648 7.16 1 77.19 189 ASN A N 1
ATOM 1404 C CA . ASN A 1 189 ? -21.391 -4.023 8.469 1 77.19 189 ASN A CA 1
ATOM 1405 C C . ASN A 1 189 ? -20.984 -2.557 8.359 1 77.19 189 ASN A C 1
ATOM 1407 O O . ASN A 1 189 ? -20.891 -1.853 9.367 1 77.19 189 ASN A O 1
ATOM 1411 N N . LEU A 1 190 ? -20.781 -2.127 7.133 1 82.62 190 LEU A N 1
ATOM 1412 C CA . LEU A 1 190 ? -20.375 -0.745 6.922 1 82.62 190 LEU A CA 1
ATOM 1413 C C . LEU A 1 190 ? -21.578 0.165 6.723 1 82.62 190 LEU A C 1
ATOM 1415 O O . LEU A 1 190 ? -22.609 -0.275 6.223 1 82.62 190 LEU A O 1
ATOM 1419 N N . GLU A 1 191 ? -21.453 1.37 7.25 1 81.88 191 GLU A N 1
ATOM 1420 C CA . GLU A 1 191 ? -22.453 2.387 6.945 1 81.88 191 GLU A CA 1
ATOM 1421 C C . GLU A 1 191 ? -22.25 2.955 5.543 1 81.88 191 GLU A C 1
ATOM 1423 O O . GLU A 1 191 ? -21.406 3.828 5.336 1 81.88 191 GLU A O 1
ATOM 1428 N N . LEU A 1 192 ? -23.109 2.482 4.691 1 87.62 192 LEU A N 1
ATOM 1429 C CA . LEU A 1 192 ? -22.969 2.893 3.299 1 87.62 192 LEU A CA 1
ATOM 1430 C C . LEU A 1 192 ? -24.016 3.928 2.926 1 87.62 192 LEU A C 1
ATOM 1432 O O . LEU A 1 192 ? -25.141 3.885 3.43 1 87.62 192 LEU A O 1
ATOM 1436 N N . THR A 1 193 ? -23.562 4.816 2.148 1 87.81 193 THR A N 1
ATOM 1437 C CA . THR A 1 193 ? -24.531 5.727 1.564 1 87.81 193 THR A CA 1
ATOM 1438 C C . THR A 1 193 ? -25.453 4.988 0.599 1 87.81 193 THR A C 1
ATOM 1440 O O . THR A 1 193 ? -25.172 3.854 0.209 1 87.81 193 THR A O 1
ATOM 1443 N N . ARG A 1 194 ? -26.594 5.652 0.328 1 89.12 194 ARG A N 1
ATOM 1444 C CA . ARG A 1 194 ? -27.516 5.051 -0.62 1 89.12 194 ARG A CA 1
ATOM 1445 C C . ARG A 1 194 ? -26.844 4.762 -1.953 1 89.12 194 ARG A C 1
ATOM 1447 O O . ARG A 1 194 ? -27.062 3.711 -2.557 1 89.12 194 ARG A O 1
ATOM 1454 N N . GLU A 1 195 ? -25.906 5.699 -2.406 1 86.56 195 GLU A N 1
ATOM 1455 C CA . GLU A 1 195 ? -25.203 5.547 -3.672 1 86.56 195 GLU A CA 1
ATOM 1456 C C . GLU A 1 195 ? -24.25 4.352 -3.635 1 86.56 195 GLU A C 1
ATOM 1458 O O . GLU A 1 195 ? -24.156 3.605 -4.609 1 86.56 195 GLU A O 1
ATOM 1463 N N . GLN A 1 196 ? -23.609 4.152 -2.576 1 87.06 196 GLN A N 1
ATOM 1464 C CA . GLN A 1 196 ? -22.672 3.043 -2.41 1 87.06 196 GLN A CA 1
ATOM 1465 C C . GLN A 1 196 ? -23.406 1.706 -2.381 1 87.06 196 GLN A C 1
ATOM 1467 O O . GLN A 1 196 ? -22.953 0.727 -2.971 1 87.06 196 GLN A O 1
ATOM 1472 N N . GLN A 1 197 ? -24.516 1.694 -1.754 1 87.56 197 GLN A N 1
ATOM 1473 C CA . GLN A 1 197 ? -25.328 0.485 -1.687 1 87.56 197 GLN A CA 1
ATOM 1474 C C . GLN A 1 197 ? -25.844 0.089 -3.068 1 87.56 197 GLN A C 1
ATOM 1476 O O . GLN A 1 197 ? -25.812 -1.089 -3.43 1 87.56 197 GLN A O 1
ATOM 1481 N N . GLU A 1 198 ? -26.312 1.105 -3.752 1 87.25 198 GLU A N 1
ATOM 1482 C CA . GLU A 1 198 ? -26.828 0.861 -5.094 1 87.25 198 GLU A CA 1
ATOM 1483 C C . GLU A 1 198 ? -25.75 0.313 -6.016 1 87.25 198 GLU A C 1
ATOM 1485 O O . GLU A 1 198 ? -26.016 -0.568 -6.836 1 87.25 198 GLU A O 1
ATOM 1490 N N . LEU A 1 199 ? -24.578 0.838 -5.836 1 83.5 199 LEU A N 1
ATOM 1491 C CA . LEU A 1 199 ? -23.453 0.362 -6.637 1 83.5 199 LEU A CA 1
ATOM 1492 C C . LEU A 1 199 ? -23.156 -1.104 -6.336 1 83.5 199 LEU A C 1
ATOM 1494 O O . LEU A 1 199 ? -23 -1.907 -7.258 1 83.5 199 LEU A O 1
ATOM 1498 N N . LEU A 1 200 ? -23.109 -1.441 -5.129 1 83.62 200 LEU A N 1
ATOM 1499 C CA . LEU A 1 200 ? -22.781 -2.799 -4.707 1 83.62 200 LEU A CA 1
ATOM 1500 C C . LEU A 1 200 ? -23.844 -3.787 -5.199 1 83.62 200 LEU A C 1
ATOM 1502 O O . LEU A 1 200 ? -23.5 -4.898 -5.621 1 83.62 200 LEU A O 1
ATOM 1506 N N . VAL A 1 201 ? -25.031 -3.355 -5.195 1 85.06 201 VAL A N 1
ATOM 1507 C CA . VAL A 1 201 ? -26.141 -4.23 -5.535 1 85.06 201 VAL A CA 1
ATOM 1508 C C . VAL A 1 201 ? -26.25 -4.371 -7.055 1 85.06 201 VAL A C 1
ATOM 1510 O O . VAL A 1 201 ? -26.547 -5.453 -7.566 1 85.06 201 VAL A O 1
ATOM 1513 N N . ASN A 1 202 ? -25.922 -3.311 -7.723 1 87.56 202 ASN A N 1
ATOM 1514 C CA . ASN A 1 202 ? -26.188 -3.279 -9.156 1 87.56 202 ASN A CA 1
ATOM 1515 C C . ASN A 1 202 ? -24.984 -3.738 -9.969 1 87.56 202 ASN A C 1
ATOM 1517 O O . ASN A 1 202 ? -25.094 -3.959 -11.18 1 87.56 202 ASN A O 1
ATOM 1521 N N . THR A 1 203 ? -23.922 -3.875 -9.281 1 87.69 203 THR A N 1
ATOM 1522 C CA . THR A 1 203 ? -22.734 -4.297 -10.008 1 87.69 203 THR A CA 1
ATOM 1523 C C . THR A 1 203 ? -22.781 -5.785 -10.328 1 87.69 203 THR A C 1
ATOM 1525 O O . THR A 1 203 ? -22.938 -6.613 -9.422 1 87.69 203 THR A O 1
ATOM 1528 N N . HIS A 1 204 ? -22.688 -6.082 -11.656 1 92 204 HIS A N 1
ATOM 1529 C CA . HIS A 1 204 ? -22.641 -7.484 -12.055 1 92 204 HIS A CA 1
ATOM 1530 C C . HIS A 1 204 ? -21.344 -8.148 -11.617 1 92 204 HIS A C 1
ATOM 1532 O O . HIS A 1 204 ? -20.266 -7.586 -11.789 1 92 204 HIS A O 1
ATOM 1538 N N . LYS A 1 205 ? -21.484 -9.289 -11.086 1 94.81 205 LYS A N 1
ATOM 1539 C CA . LYS A 1 205 ? -20.328 -10.055 -10.617 1 94.81 205 LYS A CA 1
ATOM 1540 C C . LYS A 1 205 ? -19.922 -11.117 -11.633 1 94.81 205 LYS A C 1
ATOM 1542 O O . LYS A 1 205 ? -20.766 -11.836 -12.164 1 94.81 205 LYS A O 1
ATOM 1547 N N . GLN A 1 206 ? -18.641 -11.172 -11.945 1 97.19 206 GLN A N 1
ATOM 1548 C CA . GLN A 1 206 ? -18.156 -12.273 -12.773 1 97.19 206 GLN A CA 1
ATOM 1549 C C . GLN A 1 206 ? -17.953 -13.539 -11.945 1 97.19 206 GLN A C 1
ATOM 1551 O O . GLN A 1 206 ? -17.938 -13.484 -10.711 1 97.19 206 GLN A O 1
ATOM 1556 N N . LYS A 1 207 ? -17.797 -14.688 -12.672 1 97.44 207 LYS A N 1
ATOM 1557 C CA . LYS A 1 207 ? -17.5 -15.945 -12.008 1 97.44 207 LYS A CA 1
ATOM 1558 C C . LYS A 1 207 ? -16.016 -16.047 -11.672 1 97.44 207 LYS A C 1
ATOM 1560 O O . LYS A 1 207 ? -15.172 -15.57 -12.43 1 97.44 207 LYS A O 1
ATOM 1565 N N . PRO A 1 208 ? -15.703 -16.703 -10.523 1 98.31 208 PRO A N 1
ATOM 1566 C CA . PRO A 1 208 ? -14.297 -16.906 -10.164 1 98.31 208 PRO A CA 1
ATOM 1567 C C . PRO A 1 208 ? -13.492 -17.578 -11.281 1 98.31 208 PRO A C 1
ATOM 1569 O O . PRO A 1 208 ? -12.305 -17.297 -11.453 1 98.31 208 PRO A O 1
ATOM 1572 N N . GLU A 1 209 ? -14.086 -18.344 -12.094 1 98.19 209 GLU A N 1
ATOM 1573 C CA . GLU A 1 209 ? -13.438 -19.094 -13.172 1 98.19 209 GLU A CA 1
ATOM 1574 C C . GLU A 1 209 ? -12.891 -18.156 -14.242 1 98.19 209 GLU A C 1
ATOM 1576 O O . GLU A 1 209 ? -11.875 -18.453 -14.875 1 98.19 209 GLU A O 1
ATOM 1581 N N . ALA A 1 210 ? -13.578 -17.016 -14.43 1 98.25 210 ALA A N 1
ATOM 1582 C CA . ALA A 1 210 ? -13.094 -16.047 -15.391 1 98.25 210 ALA A CA 1
ATOM 1583 C C . ALA A 1 210 ? -11.734 -15.484 -14.969 1 98.25 210 ALA A C 1
ATOM 1585 O O . ALA A 1 210 ? -10.836 -15.328 -15.789 1 98.25 210 ALA A O 1
ATOM 1586 N N . VAL A 1 211 ? -11.609 -15.219 -13.711 1 98.69 211 VAL A N 1
ATOM 1587 C CA . VAL A 1 211 ? -10.344 -14.719 -13.18 1 98.69 211 VAL A CA 1
ATOM 1588 C C . VAL A 1 211 ? -9.281 -15.812 -13.25 1 98.69 211 VAL A C 1
ATOM 1590 O O . VAL A 1 211 ? -8.141 -15.555 -13.648 1 98.69 211 VAL A O 1
ATOM 1593 N N . ALA A 1 212 ? -9.664 -17 -12.875 1 98.81 212 ALA A N 1
ATOM 1594 C CA . ALA A 1 212 ? -8.734 -18.141 -12.891 1 98.81 212 ALA A CA 1
ATOM 1595 C C . ALA A 1 212 ? -8.195 -18.375 -14.297 1 98.81 212 ALA A C 1
ATOM 1597 O O . ALA A 1 212 ? -7.012 -18.688 -14.469 1 98.81 212 ALA A O 1
ATOM 1598 N N . GLN A 1 213 ? -9.039 -18.219 -15.289 1 98.5 213 GLN A N 1
ATOM 1599 C CA . GLN A 1 213 ? -8.602 -18.406 -16.672 1 98.5 213 GLN A CA 1
ATOM 1600 C C . GLN A 1 213 ? -7.559 -17.359 -17.062 1 98.5 213 GLN A C 1
ATOM 1602 O O . GLN A 1 213 ? -6.574 -17.688 -17.734 1 98.5 213 GLN A O 1
ATOM 1607 N N . CYS A 1 214 ? -7.82 -16.141 -16.672 1 98.19 214 CYS A N 1
ATOM 1608 C CA . CYS A 1 214 ? -6.844 -15.078 -16.938 1 98.19 214 CYS A CA 1
ATOM 1609 C C . CYS A 1 214 ? -5.488 -15.438 -16.328 1 98.19 214 CYS A C 1
ATOM 1611 O O . CYS A 1 214 ? -4.457 -15.258 -16.984 1 98.19 214 CYS A O 1
ATOM 1613 N N . ILE A 1 215 ? -5.477 -15.984 -15.133 1 98.56 215 ILE A N 1
ATOM 1614 C CA . ILE A 1 215 ? -4.254 -16.344 -14.43 1 98.56 215 ILE A CA 1
ATOM 1615 C C . ILE A 1 215 ? -3.535 -17.469 -15.18 1 98.56 215 ILE A C 1
ATOM 1617 O O . ILE A 1 215 ? -2.322 -17.406 -15.391 1 98.56 215 ILE A O 1
ATOM 1621 N N . VAL A 1 216 ? -4.254 -18.453 -15.625 1 98.31 216 VAL A N 1
ATOM 1622 C CA . VAL A 1 216 ? -3.682 -19.578 -16.359 1 98.31 216 VAL A CA 1
ATOM 1623 C C . VAL A 1 216 ? -3.08 -19.078 -17.672 1 98.31 216 VAL A C 1
ATOM 1625 O O . VAL A 1 216 ? -1.991 -19.516 -18.062 1 98.31 216 VAL A O 1
ATOM 1628 N N . ASP A 1 217 ? -3.791 -18.172 -18.312 1 97.62 217 ASP A N 1
ATOM 1629 C CA . ASP A 1 217 ? -3.291 -17.609 -19.562 1 97.62 217 ASP A CA 1
ATOM 1630 C C . ASP A 1 217 ? -1.989 -16.844 -19.344 1 97.62 217 ASP A C 1
ATOM 1632 O O . ASP A 1 217 ? -1.071 -16.922 -20.172 1 97.62 217 ASP A O 1
ATOM 1636 N N . LEU A 1 218 ? -1.928 -16.125 -18.266 1 97.31 218 LEU A N 1
ATOM 1637 C CA . LEU A 1 218 ? -0.716 -15.383 -17.938 1 97.31 218 LEU A CA 1
ATOM 1638 C C . LEU A 1 218 ? 0.443 -16.328 -17.656 1 97.31 218 LEU A C 1
ATOM 1640 O O . LEU A 1 218 ? 1.587 -16.047 -18.016 1 97.31 218 LEU A O 1
ATOM 1644 N N . ILE A 1 219 ? 0.169 -17.406 -16.984 1 97.81 219 ILE A N 1
ATOM 1645 C CA . ILE A 1 219 ? 1.188 -18.391 -16.656 1 97.81 219 ILE A CA 1
ATOM 1646 C C . ILE A 1 219 ? 1.71 -19.047 -17.938 1 97.81 219 ILE A C 1
ATOM 1648 O O . ILE A 1 219 ? 2.922 -19.188 -18.109 1 97.81 219 ILE A O 1
ATOM 1652 N N . LYS A 1 220 ? 0.851 -19.312 -18.844 1 96.56 220 LYS A N 1
ATOM 1653 C CA . LYS A 1 220 ? 1.203 -20.031 -20.062 1 96.56 220 LYS A CA 1
ATOM 1654 C C . LYS A 1 220 ? 1.874 -19.109 -21.062 1 96.56 220 LYS A C 1
ATOM 1656 O O . LYS A 1 220 ? 2.484 -19.578 -22.031 1 96.56 220 LYS A O 1
ATOM 1661 N N . ASP A 1 221 ? 1.621 -17.797 -20.828 1 91.81 221 ASP A N 1
ATOM 1662 C CA . ASP A 1 221 ? 2.221 -16.844 -21.734 1 91.81 221 ASP A CA 1
ATOM 1663 C C . ASP A 1 221 ? 3.719 -17.094 -21.906 1 91.81 221 ASP A C 1
ATOM 1665 O O . ASP A 1 221 ? 4.465 -17.062 -20.922 1 91.81 221 ASP A O 1
ATOM 1669 N N . GLU A 1 222 ? 4.199 -17.297 -23.094 1 86.62 222 GLU A N 1
ATOM 1670 C CA . GLU A 1 222 ? 5.59 -17.672 -23.344 1 86.62 222 GLU A CA 1
ATOM 1671 C C . GLU A 1 222 ? 6.469 -16.438 -23.5 1 86.62 222 GLU A C 1
ATOM 1673 O O . GLU A 1 222 ? 7.691 -16.547 -23.594 1 86.62 222 GLU A O 1
ATOM 1678 N N . SER A 1 223 ? 5.773 -15.297 -23.484 1 85.38 223 SER A N 1
ATOM 1679 C CA . SER A 1 223 ? 6.582 -14.086 -23.547 1 85.38 223 SER A CA 1
ATOM 1680 C C . SER A 1 223 ? 7.398 -13.906 -22.266 1 85.38 223 SER A C 1
ATOM 1682 O O . SER A 1 223 ? 7.105 -14.531 -21.25 1 85.38 223 SER A O 1
ATOM 1684 N N . THR A 1 224 ? 8.445 -13.195 -22.344 1 86.88 224 THR A N 1
ATOM 1685 C CA . THR A 1 224 ? 9.297 -12.914 -21.188 1 86.88 224 THR A CA 1
ATOM 1686 C C . THR A 1 224 ? 8.805 -11.672 -20.453 1 86.88 224 THR A C 1
ATOM 1688 O O . THR A 1 224 ? 9.492 -11.156 -19.578 1 86.88 224 THR A O 1
ATOM 1691 N N . GLU A 1 225 ? 7.621 -11.281 -20.734 1 91.75 225 GLU A N 1
ATOM 1692 C CA . GLU A 1 225 ? 7.105 -10.047 -20.141 1 91.75 225 GLU A CA 1
ATOM 1693 C C . GLU A 1 225 ? 6.805 -10.219 -18.656 1 91.75 225 GLU A C 1
ATOM 1695 O O . GLU A 1 225 ? 6.238 -11.234 -18.25 1 91.75 225 GLU A O 1
ATOM 1700 N N . ALA A 1 226 ? 7.32 -9.281 -17.906 1 94.75 226 ALA A N 1
ATOM 1701 C CA . ALA A 1 226 ? 7.066 -9.219 -16.469 1 94.75 226 ALA A CA 1
ATOM 1702 C C . ALA A 1 226 ? 6.574 -7.828 -16.062 1 94.75 226 ALA A C 1
ATOM 1704 O O . ALA A 1 226 ? 6.637 -6.883 -16.844 1 94.75 226 ALA A O 1
ATOM 1705 N N . GLY A 1 227 ? 5.953 -7.734 -14.891 1 96.19 227 GLY A N 1
ATOM 1706 C CA . GLY A 1 227 ? 5.438 -6.465 -14.398 1 96.19 227 GLY A CA 1
ATOM 1707 C C . GLY A 1 227 ? 4.109 -6.078 -15.023 1 96.19 227 GLY A C 1
ATOM 1708 O O . GLY A 1 227 ? 3.701 -4.918 -14.953 1 96.19 227 GLY A O 1
ATOM 1709 N N . GLN A 1 228 ? 3.459 -7.023 -15.641 1 96.19 228 GLN A N 1
ATOM 1710 C CA . GLN A 1 228 ? 2.176 -6.738 -16.266 1 96.19 228 GLN A CA 1
ATOM 1711 C C . GLN A 1 228 ? 1.078 -6.543 -15.234 1 96.19 228 GLN A C 1
ATOM 1713 O O . GLN A 1 228 ? 1.075 -7.207 -14.195 1 96.19 228 GLN A O 1
ATOM 1718 N N . VAL A 1 229 ? 0.262 -5.66 -15.508 1 98 229 VAL A N 1
ATOM 1719 C CA . VAL A 1 229 ? -0.969 -5.461 -14.75 1 98 229 VAL A CA 1
ATOM 1720 C C . VAL A 1 229 ? -2.176 -5.781 -15.633 1 98 229 VAL A C 1
ATOM 1722 O O . VAL A 1 229 ? -2.412 -5.109 -16.641 1 98 229 VAL A O 1
ATOM 1725 N N . VAL A 1 230 ? -2.896 -6.797 -15.234 1 98.38 230 VAL A N 1
ATOM 1726 C CA . VAL A 1 230 ? -4.016 -7.27 -16.047 1 98.38 230 VAL A CA 1
ATOM 1727 C C . VAL A 1 230 ? -5.324 -7.078 -15.281 1 98.38 230 VAL A C 1
ATOM 1729 O O . VAL A 1 230 ? -5.508 -7.645 -14.203 1 98.38 230 VAL A O 1
ATOM 1732 N N . LYS A 1 231 ? -6.164 -6.297 -15.773 1 98.31 231 LYS A N 1
ATOM 1733 C CA . LYS A 1 231 ? -7.504 -6.074 -15.234 1 98.31 231 LYS A CA 1
ATOM 1734 C C . LYS A 1 231 ? -8.508 -7.062 -15.828 1 98.31 231 LYS A C 1
ATOM 1736 O O . LYS A 1 231 ? -8.539 -7.266 -17.047 1 98.31 231 LYS A O 1
ATOM 1741 N N . VAL A 1 232 ? -9.297 -7.699 -15.008 1 98.38 232 VAL A N 1
ATOM 1742 C CA . VAL A 1 232 ? -10.312 -8.648 -15.453 1 98.38 232 VAL A CA 1
ATOM 1743 C C . VAL A 1 232 ? -11.672 -8.273 -14.867 1 98.38 232 VAL A C 1
ATOM 1745 O O . VAL A 1 232 ? -11.875 -8.344 -13.656 1 98.38 232 VAL A O 1
ATOM 1748 N N . THR A 1 233 ? -12.555 -7.934 -15.688 1 97 233 THR A N 1
ATOM 1749 C CA . THR A 1 233 ? -13.883 -7.52 -15.242 1 97 233 THR A CA 1
ATOM 1750 C C . THR A 1 233 ? -14.961 -8.203 -16.078 1 97 233 THR A C 1
ATOM 1752 O O . THR A 1 233 ? -14.695 -8.688 -17.172 1 97 233 THR A O 1
ATOM 1755 N N . TYR A 1 234 ? -16.141 -8.195 -15.438 1 96 234 TYR A N 1
ATOM 1756 C CA . TYR A 1 234 ? -17.297 -8.727 -16.156 1 96 234 TYR A CA 1
ATOM 1757 C C . TYR A 1 234 ? -17.578 -7.914 -17.422 1 96 234 TYR A C 1
ATOM 1759 O O . TYR A 1 234 ? -17.844 -8.484 -18.484 1 96 234 TYR A O 1
ATOM 1767 N N . GLU A 1 235 ? -17.453 -6.625 -17.375 1 94.06 235 GLU A N 1
ATOM 1768 C CA . GLU A 1 235 ? -17.859 -5.699 -18.422 1 94.06 235 GLU A CA 1
ATOM 1769 C C . GLU A 1 235 ? -16.859 -5.727 -19.578 1 94.06 235 GLU A C 1
ATOM 1771 O O . GLU A 1 235 ? -17.266 -5.703 -20.75 1 94.06 235 GLU A O 1
ATOM 1776 N N . ASP A 1 236 ? -15.594 -5.801 -19.328 1 95.25 236 ASP A N 1
ATOM 1777 C CA . ASP A 1 236 ? -14.594 -5.551 -20.359 1 95.25 236 ASP A CA 1
ATOM 1778 C C . ASP A 1 236 ? -13.766 -6.805 -20.641 1 95.25 236 ASP A C 1
ATOM 1780 O O . ASP A 1 236 ? -12.992 -6.84 -21.594 1 95.25 236 ASP A O 1
ATOM 1784 N N . GLY A 1 237 ? -14.008 -7.848 -19.812 1 96.75 237 GLY A N 1
ATOM 1785 C CA . GLY A 1 237 ? -13.133 -9 -19.953 1 96.75 237 GLY A CA 1
ATOM 1786 C C . GLY A 1 237 ? -11.711 -8.727 -19.5 1 96.75 237 GLY A C 1
ATOM 1787 O O . GLY A 1 237 ? -11.492 -8.125 -18.453 1 96.75 237 GLY A O 1
ATOM 1788 N N . VAL A 1 238 ? -10.727 -9.219 -20.266 1 97.75 238 VAL A N 1
ATOM 1789 C CA . VAL A 1 238 ? -9.32 -9.117 -19.906 1 97.75 238 VAL A CA 1
ATOM 1790 C C . VAL A 1 238 ? -8.695 -7.895 -20.562 1 97.75 238 VAL A C 1
ATOM 1792 O O . VAL A 1 238 ? -8.781 -7.73 -21.781 1 97.75 238 VAL A O 1
ATOM 1795 N N . GLU A 1 239 ? -8.117 -7.016 -19.812 1 97.94 239 GLU A N 1
ATOM 1796 C CA . GLU A 1 239 ? -7.441 -5.82 -20.312 1 97.94 239 GLU A CA 1
ATOM 1797 C C . GLU A 1 239 ? -6.035 -5.703 -19.719 1 97.94 239 GLU A C 1
ATOM 1799 O O . GLU A 1 239 ? -5.867 -5.68 -18.5 1 97.94 239 GLU A O 1
ATOM 1804 N N . TYR A 1 240 ? -5.023 -5.664 -20.562 1 96.44 240 TYR A N 1
ATOM 1805 C CA . TYR A 1 240 ? -3.66 -5.367 -20.141 1 96.44 240 TYR A CA 1
ATOM 1806 C C . TYR A 1 240 ? -3.449 -3.863 -19.984 1 96.44 240 TYR A C 1
ATOM 1808 O O . TYR A 1 240 ? -3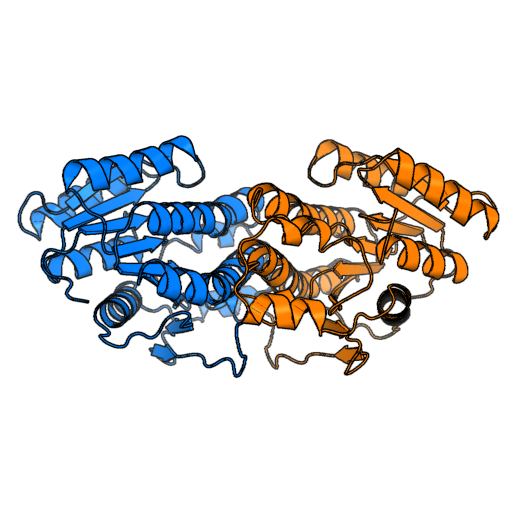.602 -3.113 -20.953 1 96.44 240 TYR A O 1
ATOM 1816 N N . LEU A 1 241 ? -3.148 -3.457 -18.766 1 95.94 241 LEU A N 1
ATOM 1817 C CA . LEU A 1 241 ? -2.947 -2.033 -18.516 1 95.94 241 LEU A CA 1
ATOM 1818 C C . LEU A 1 241 ? -1.514 -1.624 -18.844 1 95.94 241 LEU A C 1
ATOM 1820 O O . LEU A 1 241 ? -0.566 -2.191 -18.297 1 95.94 241 LEU A O 1
ATOM 1824 N N . ASN A 1 242 ? -1.357 -0.675 -19.688 1 91.62 242 ASN A N 1
ATOM 1825 C CA . ASN A 1 242 ? -0.042 -0.168 -20.062 1 91.62 242 ASN A CA 1
ATOM 1826 C C . ASN A 1 242 ? 0.25 1.175 -19.406 1 91.62 242 ASN A C 1
ATOM 1828 O O . ASN A 1 242 ? -0.44 2.162 -19.656 1 91.62 242 ASN A O 1
ATOM 1832 N N . PHE A 1 243 ? 1.214 1.144 -18.516 1 87.56 243 PHE A N 1
ATOM 1833 C CA . PHE A 1 243 ? 1.625 2.361 -17.828 1 87.56 243 PHE A CA 1
ATOM 1834 C C . PHE A 1 243 ? 2.801 3.016 -18.547 1 87.56 243 PHE A C 1
ATOM 1836 O O . PHE A 1 243 ? 3.635 2.328 -19.141 1 87.56 243 PHE A O 1
ATOM 1843 N N . ASN A 1 244 ? 2.852 3.758 -19.359 1 82.19 244 ASN A N 1
ATOM 1844 C CA . ASN A 1 244 ? 3.895 4.41 -20.141 1 82.19 244 ASN A CA 1
ATOM 1845 C C . ASN A 1 244 ? 5.039 4.895 -19.25 1 82.19 244 ASN A C 1
ATOM 1847 O O . ASN A 1 244 ? 5.551 6 -19.438 1 82.19 244 ASN A O 1
ATOM 1851 N N . ASP A 1 245 ? 5.473 4.047 -18.297 1 82.81 245 ASP A N 1
ATOM 1852 C CA . ASP A 1 245 ? 6.598 4.422 -17.438 1 82.81 245 ASP A CA 1
ATOM 1853 C C . ASP A 1 245 ? 7.75 3.432 -17.594 1 82.81 245 ASP A C 1
ATOM 1855 O O . ASP A 1 245 ? 7.535 2.262 -17.906 1 82.81 245 ASP A O 1
ATOM 1859 N N . ILE A 1 246 ? 8.922 3.99 -17.453 1 75.12 246 ILE A N 1
ATOM 1860 C CA . ILE A 1 246 ? 10.117 3.148 -17.438 1 75.12 246 ILE A CA 1
ATOM 1861 C C . ILE A 1 246 ? 10.492 2.809 -16 1 75.12 246 ILE A C 1
ATOM 1863 O O . ILE A 1 246 ? 10.68 3.705 -15.172 1 75.12 246 ILE A O 1
ATOM 1867 N N . ILE A 1 247 ? 10.516 1.547 -15.797 1 81.06 247 ILE A N 1
ATOM 1868 C CA . ILE A 1 247 ? 10.859 1.115 -14.445 1 81.06 247 ILE A CA 1
ATOM 1869 C C . ILE A 1 247 ? 12.336 0.741 -14.375 1 81.06 247 ILE A C 1
ATOM 1871 O O . ILE A 1 247 ? 12.766 -0.228 -15.008 1 81.06 247 ILE A O 1
ATOM 1875 N N . ILE A 1 248 ? 13.219 1.565 -13.711 1 75.31 248 ILE A N 1
ATOM 1876 C CA . ILE A 1 248 ? 14.664 1.354 -13.688 1 75.31 248 ILE A CA 1
ATOM 1877 C C . ILE A 1 248 ? 15.047 0.577 -12.43 1 75.31 248 ILE A C 1
ATOM 1879 O O . ILE A 1 248 ? 14.477 0.799 -11.352 1 75.31 248 ILE A O 1
ATOM 1883 N N . MET B 1 1 ? -7.605 26.625 4.312 1 92.62 1 MET B N 1
ATOM 1884 C CA . MET B 1 1 ? -7.926 27.219 5.613 1 92.62 1 MET B CA 1
ATOM 1885 C C . MET B 1 1 ? -6.828 28.172 6.062 1 92.62 1 MET B C 1
ATOM 1887 O O . MET B 1 1 ? -5.719 28.156 5.523 1 92.62 1 MET B O 1
ATOM 1891 N N . LYS B 1 2 ? -7.203 28.891 6.988 1 95.12 2 LYS B N 1
ATOM 1892 C CA . LYS B 1 2 ? -6.227 29.828 7.539 1 95.12 2 LYS B CA 1
ATOM 1893 C C . LYS B 1 2 ? -5.227 29.109 8.445 1 95.12 2 LYS B C 1
ATOM 1895 O O . LYS B 1 2 ? -5.617 28.281 9.273 1 95.12 2 LYS B O 1
ATOM 1900 N N . ILE B 1 3 ? -4.008 29.453 8.281 1 97.25 3 ILE B N 1
ATOM 1901 C CA . ILE B 1 3 ? -2.943 28.812 9.047 1 97.25 3 ILE B CA 1
ATOM 1902 C C . ILE B 1 3 ? -2.754 29.531 10.383 1 97.25 3 ILE B C 1
ATOM 1904 O O . ILE B 1 3 ? -2.438 28.906 11.391 1 97.25 3 ILE B O 1
ATOM 1908 N N . GLU B 1 4 ? -2.953 30.844 10.336 1 97.12 4 GLU B N 1
ATOM 1909 C CA . GLU B 1 4 ? -2.779 31.625 11.555 1 97.12 4 GLU B CA 1
ATOM 1910 C C . GLU B 1 4 ? -3.699 31.141 12.664 1 97.12 4 GLU B C 1
ATOM 1912 O O . GLU B 1 4 ? -4.918 31.062 12.484 1 97.12 4 GLU B O 1
ATOM 1917 N N . GLY B 1 5 ? -3.059 30.75 13.742 1 96.69 5 GLY B N 1
ATOM 1918 C CA . GLY B 1 5 ? -3.818 30.312 14.906 1 96.69 5 GLY B CA 1
ATOM 1919 C C . GLY B 1 5 ? -4.195 28.844 14.859 1 96.69 5 GLY B C 1
ATOM 1920 O O . GLY B 1 5 ? -4.676 28.297 15.852 1 96.69 5 GLY B O 1
ATOM 1921 N N . ALA B 1 6 ? -3.984 28.203 13.742 1 98 6 ALA B N 1
ATOM 1922 C CA . ALA B 1 6 ? -4.312 26.781 13.609 1 98 6 ALA B CA 1
ATOM 1923 C C . ALA B 1 6 ? -3.357 25.922 14.422 1 98 6 ALA B C 1
ATOM 1925 O O . ALA B 1 6 ? -2.236 26.344 14.727 1 98 6 ALA B O 1
ATOM 1926 N N . VAL B 1 7 ? -3.836 24.766 14.859 1 98.69 7 VAL B N 1
ATOM 1927 C CA . VAL B 1 7 ? -3.012 23.766 15.539 1 98.69 7 VAL B CA 1
ATOM 1928 C C . VAL B 1 7 ? -2.658 22.641 14.578 1 98.69 7 VAL B C 1
ATOM 1930 O O . VAL B 1 7 ? -3.547 22 14.016 1 98.69 7 VAL B O 1
ATOM 1933 N N . ALA B 1 8 ? -1.346 22.438 14.422 1 98.88 8 ALA B N 1
ATOM 1934 C CA . ALA B 1 8 ? -0.86 21.453 13.461 1 98.88 8 ALA B CA 1
ATOM 1935 C C . ALA B 1 8 ? -0.07 20.359 14.156 1 98.88 8 ALA B C 1
ATOM 1937 O O . ALA B 1 8 ? 0.63 20.609 15.141 1 98.88 8 ALA B O 1
ATOM 1938 N N . LEU B 1 9 ? -0.239 19.156 13.711 1 98.94 9 LEU B N 1
ATOM 1939 C CA . LEU B 1 9 ? 0.571 18.016 14.086 1 98.94 9 LEU B CA 1
ATOM 1940 C C . LEU B 1 9 ? 1.306 17.438 12.875 1 98.94 9 LEU B C 1
ATOM 1942 O O . LEU B 1 9 ? 0.689 17.156 11.844 1 98.94 9 LEU B O 1
ATOM 1946 N N . VAL B 1 10 ? 2.635 17.344 12.945 1 98.94 10 VAL B N 1
ATOM 1947 C CA . VAL B 1 10 ? 3.477 16.875 11.852 1 98.94 10 VAL B CA 1
ATOM 1948 C C . VAL B 1 10 ? 4.285 15.656 12.305 1 98.94 10 VAL B C 1
ATOM 1950 O O . VAL B 1 10 ? 5.078 15.75 13.25 1 98.94 10 VAL B O 1
ATOM 1953 N N . THR B 1 11 ? 4.078 14.539 11.688 1 98.94 11 THR B N 1
ATOM 1954 C CA . THR B 1 11 ? 4.941 13.398 11.984 1 98.94 11 THR B CA 1
ATOM 1955 C C . THR B 1 11 ? 6.234 13.484 11.172 1 98.94 11 THR B C 1
ATOM 1957 O O . THR B 1 11 ? 6.238 13.969 10.047 1 98.94 11 THR B O 1
ATOM 1960 N N . GLY B 1 12 ? 7.277 12.93 11.773 1 98.62 12 GLY B N 1
ATOM 1961 C CA . GLY B 1 12 ? 8.562 13.062 11.109 1 98.62 12 GLY B CA 1
ATOM 1962 C C . GLY B 1 12 ? 8.992 14.508 10.922 1 98.62 12 GLY B C 1
ATOM 1963 O O . GLY B 1 12 ? 9.477 14.891 9.852 1 98.62 12 GLY B O 1
ATOM 1964 N N . GLY B 1 13 ? 8.773 15.289 11.906 1 98.69 13 GLY B N 1
ATOM 1965 C CA . GLY B 1 13 ? 8.922 16.734 11.758 1 98.69 13 GLY B CA 1
ATOM 1966 C C . GLY B 1 13 ? 10.305 17.234 12.117 1 98.69 13 GLY B C 1
ATOM 1967 O O . GLY B 1 13 ? 10.594 18.422 12.016 1 98.69 13 GLY B O 1
ATOM 1968 N N . ALA B 1 14 ? 11.258 16.328 12.477 1 98.25 14 ALA B N 1
ATOM 1969 C CA . ALA B 1 14 ? 12.516 16.766 13.062 1 98.25 14 ALA B CA 1
ATOM 1970 C C . ALA B 1 14 ? 13.555 17.062 11.984 1 98.25 14 ALA B C 1
ATOM 1972 O O . ALA B 1 14 ? 14.562 17.719 12.25 1 98.25 14 ALA B O 1
ATOM 1973 N N . SER B 1 15 ? 13.328 16.609 10.766 1 97.06 15 SER B N 1
ATOM 1974 C CA . SER B 1 15 ? 14.344 16.781 9.734 1 97.06 15 SER B CA 1
ATOM 1975 C C . SER B 1 15 ? 13.711 16.859 8.344 1 97.06 15 SER B C 1
ATOM 1977 O O . SER B 1 15 ? 12.5 16.688 8.195 1 97.06 15 SER B O 1
ATOM 1979 N N . GLY B 1 16 ? 14.516 17.281 7.395 1 97.5 16 GLY B N 1
ATOM 1980 C CA . GLY B 1 16 ? 14.133 17.219 5.992 1 97.5 16 GLY B CA 1
ATOM 1981 C C . GLY B 1 16 ? 12.859 18 5.691 1 97.5 16 GLY B C 1
ATOM 1982 O O . GLY B 1 16 ? 12.734 19.156 6.074 1 97.5 16 GLY B O 1
ATOM 1983 N N . ILE B 1 17 ? 12.016 17.344 4.953 1 98.56 17 ILE B N 1
ATOM 1984 C CA . ILE B 1 17 ? 10.758 17.953 4.543 1 98.56 17 ILE B CA 1
ATOM 1985 C C . ILE B 1 17 ? 9.93 18.297 5.777 1 98.56 17 ILE B C 1
ATOM 1987 O O . ILE B 1 17 ? 9.312 19.375 5.836 1 98.56 17 ILE B O 1
ATOM 1991 N N . GLY B 1 18 ? 9.938 17.375 6.781 1 98.75 18 GLY B N 1
ATOM 1992 C CA . GLY B 1 18 ? 9.18 17.609 8 1 98.75 18 GLY B CA 1
ATOM 1993 C C . GLY B 1 18 ? 9.578 18.891 8.719 1 98.75 18 GLY B C 1
ATOM 1994 O O . GLY B 1 18 ? 8.719 19.688 9.102 1 98.75 18 GLY B O 1
ATOM 1995 N N . LYS B 1 19 ? 10.828 19.047 8.852 1 98.44 19 LYS B N 1
ATOM 1996 C CA . LYS B 1 19 ? 11.328 20.25 9.492 1 98.44 19 LYS B CA 1
ATOM 1997 C C . LYS B 1 19 ? 10.93 21.5 8.703 1 98.44 19 LYS B C 1
ATOM 1999 O O . LYS B 1 19 ? 10.508 22.5 9.281 1 98.44 19 LYS B O 1
ATOM 2004 N N . ALA B 1 20 ? 11.031 21.422 7.395 1 98.69 20 ALA B N 1
ATOM 2005 C CA . ALA B 1 20 ? 10.648 22.547 6.531 1 98.6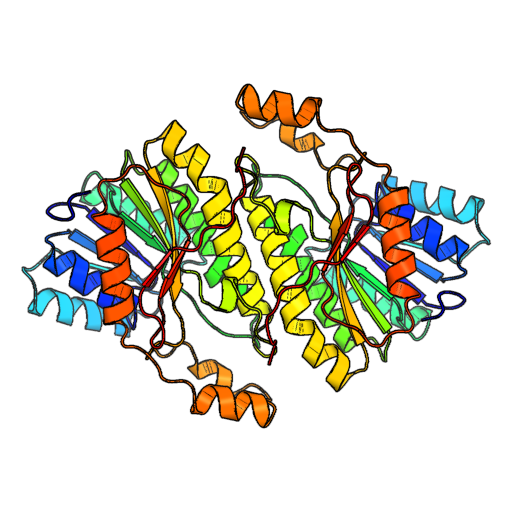9 20 ALA B CA 1
ATOM 2006 C C . ALA B 1 20 ? 9.164 22.859 6.66 1 98.69 20 ALA B C 1
ATOM 2008 O O . ALA B 1 20 ? 8.758 24.016 6.637 1 98.69 20 ALA B O 1
ATOM 2009 N N . ILE B 1 21 ? 8.352 21.828 6.773 1 98.81 21 ILE B N 1
ATOM 2010 C CA . ILE B 1 21 ? 6.918 22 6.957 1 98.81 21 ILE B CA 1
ATOM 2011 C C . ILE B 1 21 ? 6.652 22.719 8.273 1 98.81 21 ILE B C 1
ATOM 2013 O O . ILE B 1 21 ? 5.891 23.688 8.32 1 98.81 21 ILE B O 1
ATOM 2017 N N . CYS B 1 22 ? 7.297 22.219 9.32 1 98.62 22 CYS B N 1
ATOM 2018 C CA . CYS B 1 22 ? 7.133 22.859 10.625 1 98.62 22 CYS B CA 1
ATOM 2019 C C . CYS B 1 22 ? 7.5 24.328 10.562 1 98.62 22 CYS B C 1
ATOM 2021 O O . CYS B 1 22 ? 6.762 25.172 11.07 1 98.62 22 CYS B O 1
ATOM 2023 N N . GLU B 1 23 ? 8.586 24.641 9.914 1 98 23 GLU B N 1
ATOM 2024 C CA . GLU B 1 23 ? 9.055 26.031 9.789 1 98 23 GLU B CA 1
ATOM 2025 C C . GLU B 1 23 ? 8.023 26.891 9.07 1 98 23 GLU B C 1
ATOM 2027 O O . GLU B 1 23 ? 7.703 27.984 9.531 1 98 23 GLU B O 1
ATOM 2032 N N . LYS B 1 24 ? 7.496 26.422 8 1 98.06 24 LYS B N 1
ATOM 2033 C CA . LYS B 1 24 ? 6.559 27.203 7.203 1 98.06 24 LYS B CA 1
ATOM 2034 C C . LYS B 1 24 ? 5.238 27.391 7.945 1 98.06 24 LYS B C 1
ATOM 2036 O O . LYS B 1 24 ? 4.605 28.453 7.824 1 98.06 24 LYS B O 1
ATOM 2041 N N . LEU B 1 25 ? 4.812 26.391 8.641 1 98.38 25 LEU B N 1
ATOM 2042 C CA . LEU B 1 25 ? 3.582 26.5 9.414 1 98.38 25 LEU B CA 1
ATOM 2043 C C . LEU B 1 25 ? 3.738 27.516 10.547 1 98.38 25 LEU B C 1
ATOM 2045 O O . LEU B 1 25 ? 2.834 28.312 10.797 1 98.38 25 LEU B O 1
ATOM 2049 N N . LEU B 1 26 ? 4.887 27.484 11.203 1 97.94 26 LEU B N 1
ATOM 2050 C CA . LEU B 1 26 ? 5.164 28.453 12.25 1 97.94 26 LEU B CA 1
ATOM 2051 C C . LEU B 1 26 ? 5.234 29.859 11.68 1 97.94 26 LEU B C 1
ATOM 2053 O O . LEU B 1 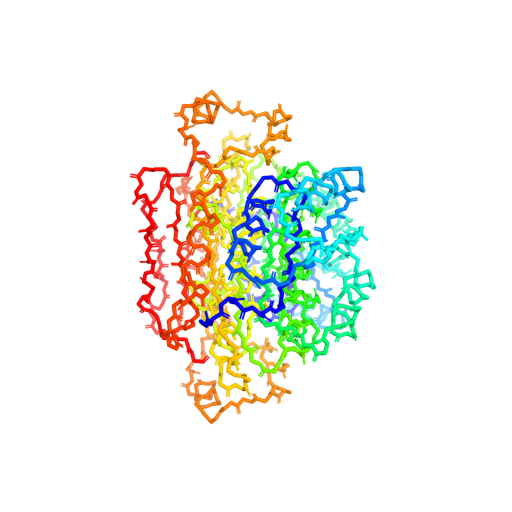26 ? 4.707 30.812 12.281 1 97.94 26 LEU B O 1
ATOM 2057 N N . GLN B 1 27 ? 5.852 29.969 10.539 1 96.5 27 GLN B N 1
ATOM 2058 C CA . GLN B 1 27 ? 5.922 31.25 9.852 1 96.5 27 GLN B CA 1
ATOM 2059 C C . GLN B 1 27 ? 4.527 31.781 9.539 1 96.5 27 GLN B C 1
ATOM 2061 O O . GLN B 1 27 ? 4.293 33 9.578 1 96.5 27 GLN B O 1
ATOM 2066 N N . GLY B 1 28 ? 3.641 30.906 9.25 1 96.19 28 GLY B N 1
ATOM 2067 C CA . GLY B 1 28 ? 2.27 31.281 8.93 1 96.19 28 GLY B CA 1
ATOM 2068 C C . GLY B 1 28 ? 1.428 31.547 10.164 1 96.19 28 GLY B C 1
ATOM 2069 O O . GLY B 1 28 ? 0.272 31.969 10.055 1 96.19 28 GLY B O 1
ATOM 2070 N N . GLY B 1 29 ? 1.992 31.266 11.336 1 96.5 29 GLY B N 1
ATOM 2071 C CA . GLY B 1 29 ? 1.318 31.641 12.57 1 96.5 29 GLY B CA 1
ATOM 2072 C C . GLY B 1 29 ? 0.641 30.469 13.258 1 96.5 29 GLY B C 1
ATOM 2073 O O . GLY B 1 29 ? -0.116 30.656 14.211 1 96.5 29 GLY B O 1
ATOM 2074 N N . ALA B 1 30 ? 0.907 29.266 12.828 1 97.81 30 ALA B N 1
ATOM 2075 C CA . ALA B 1 30 ? 0.312 28.078 13.453 1 97.81 30 ALA B CA 1
ATOM 2076 C C . ALA B 1 30 ? 1.06 27.703 14.727 1 97.81 30 ALA B C 1
ATOM 2078 O O . ALA B 1 30 ? 2.199 28.125 14.938 1 97.81 30 ALA B O 1
ATOM 2079 N N . LYS B 1 31 ? 0.363 27 15.602 1 97.94 31 LYS B N 1
ATOM 2080 C CA . LYS B 1 31 ? 1.017 26.188 16.625 1 97.94 31 LYS B CA 1
ATOM 2081 C C . LYS B 1 31 ? 1.355 24.797 16.094 1 97.94 31 LYS B C 1
ATOM 2083 O O . LYS B 1 31 ? 0.511 24.141 15.484 1 97.94 31 LYS B O 1
ATOM 2088 N N . VAL B 1 32 ? 2.586 24.391 16.344 1 98.5 32 VAL B N 1
ATOM 2089 C CA . VAL B 1 32 ? 3.035 23.172 15.672 1 98.5 32 VAL B CA 1
ATOM 2090 C C . VAL B 1 32 ? 3.529 22.172 16.719 1 98.5 32 VAL B C 1
ATOM 2092 O O . VAL B 1 32 ? 4.438 22.469 17.484 1 98.5 32 VAL B O 1
ATOM 2095 N N . GLN B 1 33 ? 2.912 20.984 16.797 1 98.62 33 GLN B N 1
ATOM 2096 C CA . GLN B 1 33 ? 3.438 19.797 17.453 1 98.62 33 GLN B CA 1
ATOM 2097 C C . GLN B 1 33 ? 4.055 18.844 16.438 1 98.62 33 GLN B C 1
ATOM 2099 O O . GLN B 1 33 ? 3.41 18.469 15.445 1 98.62 33 GLN B O 1
ATOM 2104 N N . PHE B 1 34 ? 5.293 18.531 16.703 1 98.75 34 PHE B N 1
ATOM 2105 C CA . PHE B 1 34 ? 5.863 17.609 15.727 1 98.75 34 PHE B CA 1
ATOM 2106 C C . PHE B 1 34 ? 6.453 16.391 16.422 1 98.75 34 PHE B C 1
ATOM 2108 O O . PHE B 1 34 ? 6.934 16.484 17.562 1 98.75 34 PHE B O 1
ATOM 2115 N N . LEU B 1 35 ? 6.281 15.258 15.75 1 98.94 35 LEU B N 1
ATOM 2116 C CA . LEU B 1 35 ? 6.723 13.953 16.234 1 98.94 35 LEU B CA 1
ATOM 2117 C C . LEU B 1 35 ? 7.953 13.477 15.461 1 98.94 35 LEU B C 1
ATOM 2119 O O . LEU B 1 35 ? 8.086 13.75 14.273 1 98.94 35 LEU B O 1
ATOM 2123 N N . ASP B 1 36 ? 8.773 12.781 16.141 1 98.81 36 ASP B N 1
ATOM 2124 C CA . ASP B 1 36 ? 9.891 12.07 15.531 1 98.81 36 ASP B CA 1
ATOM 2125 C C . ASP B 1 36 ? 10.445 11 16.469 1 98.81 36 ASP B C 1
ATOM 2127 O O . ASP B 1 36 ? 10.328 11.125 17.688 1 98.81 36 ASP B O 1
ATOM 2131 N N . ILE B 1 37 ? 10.984 10.039 15.891 1 98.62 37 ILE B N 1
ATOM 2132 C CA . ILE B 1 37 ? 11.531 8.969 16.719 1 98.62 37 ILE B CA 1
ATOM 2133 C C . ILE B 1 37 ? 12.906 9.367 17.25 1 98.62 37 ILE B C 1
ATOM 2135 O O . ILE B 1 37 ? 13.336 8.883 18.297 1 98.62 37 ILE B O 1
ATOM 2139 N N . ASN B 1 38 ? 13.609 10.203 16.531 1 98.12 38 ASN B N 1
ATOM 2140 C CA . ASN B 1 38 ? 14.938 10.641 16.938 1 98.12 38 ASN B CA 1
ATOM 2141 C C . ASN B 1 38 ? 14.867 11.766 17.969 1 98.12 38 ASN B C 1
ATOM 2143 O O . ASN B 1 38 ? 14.633 12.922 17.609 1 98.12 38 ASN B O 1
ATOM 2147 N N . LYS B 1 39 ? 15.156 11.43 19.156 1 98.44 39 LYS B N 1
ATOM 2148 C CA . LYS B 1 39 ? 15.016 12.383 20.25 1 98.44 39 LYS B CA 1
ATOM 2149 C C . LYS B 1 39 ? 16.016 13.523 20.125 1 98.44 39 LYS B C 1
ATOM 2151 O O . LYS B 1 39 ? 15.648 14.695 20.25 1 98.44 39 LYS B O 1
ATOM 2156 N N . THR B 1 40 ? 17.219 13.203 19.812 1 98.62 40 THR B N 1
ATOM 2157 C CA . THR B 1 40 ? 18.281 14.203 19.734 1 98.62 40 THR B CA 1
ATOM 2158 C C . THR B 1 40 ? 17.984 15.211 18.625 1 98.62 40 THR B C 1
ATOM 2160 O O . THR B 1 40 ? 17.984 16.422 18.859 1 98.62 40 THR B O 1
ATOM 2163 N N . THR B 1 41 ? 17.703 14.734 17.438 1 98.38 41 THR B N 1
ATOM 2164 C CA . THR B 1 41 ? 17.391 15.609 16.312 1 98.38 41 THR B CA 1
ATOM 2165 C C . THR B 1 41 ? 16.125 16.422 16.578 1 98.38 41 THR B C 1
ATOM 2167 O O . THR B 1 41 ? 16.047 17.578 16.203 1 98.38 41 THR B O 1
ATOM 2170 N N . GLY B 1 42 ? 15.156 15.789 17.219 1 98.56 42 GLY B N 1
ATOM 2171 C CA . GLY B 1 42 ? 13.93 16.484 17.578 1 98.56 42 GLY B CA 1
ATOM 2172 C C . GLY B 1 42 ? 14.148 17.656 18.516 1 98.56 42 GLY B C 1
ATOM 2173 O O . GLY B 1 42 ? 13.602 18.734 18.297 1 98.56 42 GLY B O 1
ATOM 2174 N N . GLU B 1 43 ? 14.922 17.438 19.516 1 98.31 43 GLU B N 1
ATOM 2175 C CA . GLU B 1 43 ? 15.211 18.5 20.484 1 98.31 43 GLU B CA 1
ATOM 2176 C C . GLU B 1 43 ? 16.016 19.625 19.844 1 98.31 43 GLU B C 1
ATOM 2178 O O . GLU B 1 43 ? 15.773 20.797 20.141 1 98.31 43 GLU B O 1
ATOM 2183 N N . GLU B 1 44 ? 16.922 19.266 19 1 98.06 44 GLU B N 1
ATOM 2184 C CA . GLU B 1 44 ? 17.703 20.281 18.297 1 98.06 44 GLU B CA 1
ATOM 2185 C C . GLU B 1 44 ? 16.812 21.109 17.375 1 98.06 44 GLU B C 1
ATOM 2187 O O . GLU B 1 44 ? 16.938 22.344 17.312 1 98.06 44 GLU B O 1
ATOM 2192 N N . THR B 1 45 ? 15.969 20.422 16.656 1 97.94 45 THR B N 1
ATOM 2193 C CA . THR B 1 45 ? 15.039 21.109 15.766 1 97.94 45 THR B CA 1
ATOM 2194 C C . THR B 1 45 ? 14.102 22.016 16.562 1 97.94 45 THR B C 1
ATOM 2196 O O . THR B 1 45 ? 13.836 23.156 16.172 1 97.94 45 THR B O 1
ATOM 2199 N N . LEU B 1 46 ? 13.609 21.516 17.703 1 97.75 46 LEU B N 1
ATOM 2200 C CA . LEU B 1 46 ? 12.75 22.328 18.562 1 97.75 46 LEU B CA 1
ATOM 2201 C C . LEU B 1 46 ? 13.453 23.609 19 1 97.75 46 LEU B C 1
ATOM 2203 O O . LEU B 1 46 ? 12.859 24.688 18.938 1 97.75 46 LEU B O 1
ATOM 2207 N N . LYS B 1 47 ? 14.68 23.484 19.406 1 96.5 47 LYS B N 1
ATOM 2208 C CA . LYS B 1 47 ? 15.461 24.641 19.812 1 96.5 47 LYS B CA 1
ATOM 2209 C C . LYS B 1 47 ? 15.594 25.656 18.672 1 96.5 47 LYS B C 1
ATOM 2211 O O . LYS B 1 47 ? 15.43 26.859 18.875 1 96.5 47 LYS B O 1
ATOM 2216 N N . SER B 1 48 ? 15.891 25.125 17.547 1 95.81 48 SER B N 1
ATOM 2217 C CA . SER B 1 48 ? 16.062 25.969 16.359 1 95.81 48 SER B CA 1
ATOM 2218 C C . SER B 1 48 ? 14.758 26.688 16.031 1 95.81 48 SER B C 1
ATOM 2220 O O . SER B 1 48 ? 14.766 27.891 15.75 1 95.81 48 SER B O 1
ATOM 2222 N N . LEU B 1 49 ? 13.641 25.984 16.031 1 96.38 49 LEU B N 1
ATOM 2223 C CA . LEU B 1 49 ? 12.336 26.562 15.711 1 96.38 49 LEU B CA 1
ATOM 2224 C C . LEU B 1 49 ? 11.945 27.625 16.734 1 96.38 49 LEU B C 1
ATOM 2226 O O . LEU B 1 49 ? 11.414 28.672 16.375 1 96.38 49 LEU B O 1
ATOM 2230 N N . ASN B 1 50 ? 12.219 27.328 17.984 1 93.12 50 ASN B N 1
ATOM 2231 C CA . ASN B 1 50 ? 11.875 28.266 19.047 1 93.12 50 ASN B CA 1
ATOM 2232 C C . ASN B 1 50 ? 12.703 29.547 18.969 1 93.12 50 ASN B C 1
ATOM 2234 O O . ASN B 1 50 ? 12.227 30.625 19.297 1 93.12 50 ASN B O 1
ATOM 2238 N N . ASN B 1 51 ? 13.898 29.391 18.547 1 91.56 51 ASN B N 1
ATOM 2239 C CA . ASN B 1 51 ? 14.766 30.562 18.406 1 91.56 51 ASN B CA 1
ATOM 2240 C C . ASN B 1 51 ? 14.297 31.469 17.266 1 91.56 51 ASN B C 1
ATOM 2242 O O . ASN B 1 51 ? 14.469 32.688 17.328 1 91.56 51 ASN B O 1
ATOM 2246 N N . GLN B 1 52 ? 13.711 30.922 16.297 1 90.38 52 GLN B N 1
ATOM 2247 C CA . GLN B 1 52 ? 13.32 31.672 15.102 1 90.38 52 GLN B CA 1
ATOM 2248 C C . GLN B 1 52 ? 11.906 32.219 15.242 1 90.38 52 GLN B C 1
ATOM 2250 O O . GLN B 1 52 ? 11.555 33.219 14.602 1 90.38 52 GLN B O 1
ATOM 2255 N N . HIS B 1 53 ? 11.203 31.594 15.961 1 83.5 53 HIS B N 1
ATOM 2256 C CA . HIS B 1 53 ? 9.805 31.953 16.109 1 83.5 53 HIS B CA 1
ATOM 2257 C C . HIS B 1 53 ? 9.445 32.156 17.578 1 83.5 53 HIS B C 1
ATOM 2259 O O . HIS B 1 53 ? 10.219 31.812 18.469 1 83.5 53 HIS B O 1
ATOM 2265 N N . ALA B 1 54 ? 8.344 32.906 17.734 1 69.94 54 ALA B N 1
ATOM 2266 C CA . ALA B 1 54 ? 7.965 33.188 19.125 1 69.94 54 ALA B CA 1
ATOM 2267 C C . ALA B 1 54 ? 7.984 31.891 19.953 1 69.94 54 ALA B C 1
ATOM 2269 O O . ALA B 1 54 ? 7.508 30.844 19.5 1 69.94 54 ALA B O 1
ATOM 2270 N N . ASN B 1 55 ? 8.281 32.094 21.031 1 69.88 55 ASN B N 1
ATOM 2271 C CA . ASN B 1 55 ? 8.516 31 21.969 1 69.88 55 ASN B CA 1
ATOM 2272 C C . ASN B 1 55 ? 7.219 30.297 22.344 1 69.88 55 ASN B C 1
ATOM 2274 O O . ASN B 1 55 ? 6.184 30.938 22.531 1 69.88 55 ASN B O 1
ATOM 2278 N N . GLY B 1 56 ? 7.113 28.906 22.172 1 81.94 56 GLY B N 1
ATOM 2279 C CA . GLY B 1 56 ? 6.055 28.078 22.703 1 81.94 56 GLY B CA 1
ATOM 2280 C C . GLY B 1 56 ? 5.07 27.609 21.656 1 81.94 56 GLY B C 1
ATOM 2281 O O . GLY B 1 56 ? 4.137 26.859 21.953 1 81.94 56 GLY B O 1
ATOM 2282 N N . ARG B 1 57 ? 5.398 28.062 20.406 1 93.62 57 ARG B N 1
ATOM 2283 C CA . ARG B 1 57 ? 4.434 27.641 19.391 1 93.62 57 ARG B CA 1
ATOM 2284 C C . ARG B 1 57 ? 4.812 26.297 18.797 1 93.62 57 ARG B C 1
ATOM 2286 O O . ARG B 1 57 ? 4.016 25.672 18.094 1 93.62 57 ARG B O 1
ATOM 2293 N N . ALA B 1 58 ? 5.988 25.922 19.109 1 97 58 ALA B N 1
ATOM 2294 C CA . ALA B 1 58 ? 6.43 24.609 18.656 1 97 58 ALA B CA 1
ATOM 2295 C C . ALA B 1 58 ? 6.637 23.672 19.844 1 97 58 ALA B C 1
ATOM 2297 O O . ALA B 1 58 ? 7.121 24.078 20.906 1 97 58 ALA B O 1
ATOM 2298 N N . LYS B 1 59 ? 6.273 22.469 19.703 1 97.56 59 LYS B N 1
ATOM 2299 C CA . LYS B 1 59 ? 6.508 21.422 20.703 1 97.56 59 LYS B CA 1
ATOM 2300 C C . LYS B 1 59 ? 6.93 20.109 20.031 1 97.56 59 LYS B C 1
ATOM 2302 O O . LYS B 1 59 ? 6.402 19.75 18.984 1 97.56 59 LYS B O 1
ATOM 2307 N N . PHE B 1 60 ? 7.879 19.484 20.703 1 98.5 60 PHE B N 1
ATOM 2308 C CA . PHE B 1 60 ? 8.375 18.203 20.219 1 98.5 60 PHE B CA 1
ATOM 2309 C C . PHE B 1 60 ? 7.91 17.062 21.109 1 98.5 60 PHE B C 1
ATOM 2311 O O . PHE B 1 60 ? 7.957 17.172 22.344 1 98.5 60 PHE B O 1
ATOM 2318 N N . ILE B 1 61 ? 7.41 16.016 20.531 1 98.56 61 ILE B N 1
ATOM 2319 C CA . ILE B 1 61 ? 7.094 14.766 21.219 1 98.56 61 ILE B CA 1
ATOM 2320 C C . ILE B 1 61 ? 7.855 13.609 20.562 1 98.56 61 ILE B C 1
ATOM 2322 O O . ILE B 1 61 ? 7.684 13.336 19.375 1 98.56 61 ILE B O 1
ATOM 2326 N N . CYS B 1 62 ? 8.742 12.961 21.312 1 98.75 62 CYS B N 1
ATOM 2327 C CA . CYS B 1 62 ? 9.398 11.758 20.812 1 98.75 62 CYS B CA 1
ATOM 2328 C C . CYS B 1 62 ? 8.391 10.625 20.641 1 98.75 62 CYS B C 1
ATOM 2330 O O . CYS B 1 62 ? 7.727 10.227 21.609 1 98.75 62 CYS B O 1
ATOM 2332 N N . CYS B 1 63 ? 8.297 10.117 19.438 1 98.81 63 CYS B N 1
ATOM 2333 C CA . CYS B 1 63 ? 7.223 9.172 19.156 1 98.81 63 CYS B CA 1
ATOM 2334 C C . CYS B 1 63 ? 7.621 8.211 18.047 1 98.81 63 CYS B C 1
ATOM 2336 O O . CYS B 1 63 ? 8.102 8.641 16.984 1 98.81 63 CYS B O 1
ATOM 2338 N N . ASP B 1 64 ? 7.516 6.977 18.328 1 98.88 64 ASP B N 1
ATOM 2339 C CA . ASP B 1 64 ? 7.516 5.961 17.281 1 98.88 64 ASP B CA 1
ATOM 2340 C C . ASP B 1 64 ? 6.129 5.824 16.641 1 98.88 64 ASP B C 1
ATOM 2342 O O . ASP B 1 64 ? 5.215 5.27 17.25 1 98.88 64 ASP B O 1
ATOM 2346 N N . VAL B 1 65 ? 6.047 6.262 15.406 1 98.81 65 VAL B N 1
ATOM 2347 C CA . VAL B 1 65 ? 4.73 6.344 14.781 1 98.81 65 VAL B CA 1
ATOM 2348 C C . VAL B 1 65 ? 4.176 4.938 14.555 1 98.81 65 VAL B C 1
ATOM 2350 O O . VAL B 1 65 ? 2.984 4.77 14.289 1 98.81 65 VAL B O 1
ATOM 2353 N N . THR B 1 66 ? 5.059 3.902 14.609 1 98.56 66 THR B N 1
ATOM 2354 C CA . THR B 1 66 ? 4.574 2.539 14.43 1 98.56 66 THR B CA 1
ATOM 2355 C C . THR B 1 66 ? 3.949 2.01 15.711 1 98.56 66 THR B C 1
ATOM 2357 O O . THR B 1 66 ? 3.322 0.949 15.719 1 98.56 66 THR B O 1
ATOM 2360 N N . SER B 1 67 ? 4.164 2.693 16.828 1 98.69 67 SER B N 1
ATOM 2361 C CA . SER B 1 67 ? 3.525 2.336 18.094 1 98.69 67 SER B CA 1
ATOM 2362 C C . SER B 1 67 ? 2.143 2.969 18.203 1 98.69 67 SER B C 1
ATOM 2364 O O . SER B 1 67 ? 2.021 4.191 18.328 1 98.69 67 SER B O 1
ATOM 2366 N N . GLN B 1 68 ? 1.189 2.135 18.266 1 98 68 GLN B N 1
ATOM 2367 C CA . GLN B 1 68 ? -0.178 2.631 18.391 1 98 68 GLN B CA 1
ATOM 2368 C C . GLN B 1 68 ? -0.345 3.477 19.641 1 98 68 GLN B C 1
ATOM 2370 O O . GLN B 1 68 ? -0.922 4.566 19.594 1 98 68 GLN B O 1
ATOM 2375 N N . ASP B 1 69 ? 0.172 3.029 20.688 1 98.5 69 ASP B N 1
ATOM 2376 C CA . ASP B 1 69 ? 0.022 3.721 21.969 1 98.5 69 ASP B CA 1
ATOM 2377 C C . ASP B 1 69 ? 0.708 5.082 21.938 1 98.5 69 ASP B C 1
ATOM 2379 O O . ASP B 1 69 ? 0.142 6.078 22.391 1 98.5 69 ASP B O 1
ATOM 2383 N N . GLN B 1 70 ? 1.902 5.137 21.422 1 98.81 70 GLN B N 1
ATOM 2384 C CA . GLN B 1 70 ? 2.631 6.402 21.375 1 98.81 70 GLN B CA 1
ATOM 2385 C C . GLN B 1 70 ? 1.944 7.402 20.453 1 98.81 70 GLN B C 1
ATOM 2387 O O . GLN B 1 70 ? 1.821 8.578 20.781 1 98.81 70 GLN B O 1
ATOM 2392 N N . LEU B 1 71 ? 1.494 6.895 19.375 1 98.62 71 LEU B N 1
ATOM 2393 C CA . LEU B 1 71 ? 0.838 7.762 18.391 1 98.62 71 LEU B CA 1
ATOM 2394 C C . LEU B 1 71 ? -0.457 8.336 18.969 1 98.62 71 LEU B C 1
ATOM 2396 O O . LEU B 1 71 ? -0.692 9.539 18.891 1 98.62 71 LEU B O 1
ATOM 2400 N N . GLU B 1 72 ? -1.242 7.488 19.516 1 98.56 72 GLU B N 1
ATOM 2401 C CA . GLU B 1 72 ? -2.502 7.934 20.109 1 98.56 72 GLU B CA 1
ATOM 2402 C C . GLU B 1 72 ? -2.258 8.938 21.219 1 98.56 72 GLU B C 1
ATOM 2404 O O . GLU B 1 72 ? -2.979 9.93 21.344 1 98.56 72 GLU B O 1
ATOM 2409 N N . ALA B 1 73 ? -1.283 8.641 22.016 1 98.75 73 ALA B N 1
ATOM 2410 C CA . ALA B 1 73 ? -0.949 9.547 23.109 1 98.75 73 ALA B CA 1
ATOM 2411 C C . ALA B 1 73 ? -0.536 10.922 22.594 1 98.75 73 ALA B C 1
ATOM 2413 O O . ALA B 1 73 ? -0.899 11.945 23.172 1 98.75 73 ALA B O 1
ATOM 2414 N N . ALA B 1 74 ? 0.22 10.961 21.547 1 98.75 74 ALA B N 1
ATOM 2415 C CA . ALA B 1 74 ? 0.667 12.227 20.969 1 98.75 74 ALA B CA 1
ATOM 2416 C C . ALA B 1 74 ? -0.515 13.039 20.438 1 98.75 74 ALA B C 1
ATOM 2418 O O . ALA B 1 74 ? -0.583 14.25 20.656 1 98.75 74 ALA B O 1
ATOM 2419 N N . PHE B 1 75 ? -1.448 12.406 19.75 1 98.81 75 PHE B N 1
ATOM 2420 C CA . PHE B 1 75 ? -2.635 13.07 19.234 1 98.81 75 PHE B CA 1
ATOM 2421 C C . PHE B 1 75 ? -3.484 13.633 20.359 1 98.81 75 PHE B C 1
ATOM 2423 O O . PHE B 1 75 ? -3.895 14.797 20.328 1 98.81 75 PHE B O 1
ATOM 2430 N N . ARG B 1 76 ? -3.695 12.844 21.344 1 98.31 76 ARG B N 1
ATOM 2431 C CA . ARG B 1 76 ? -4.547 13.25 22.453 1 98.31 76 ARG B CA 1
ATOM 2432 C C . ARG B 1 76 ? -3.896 14.367 23.266 1 98.31 76 ARG B C 1
ATOM 2434 O O . ARG B 1 76 ? -4.578 15.273 23.734 1 98.31 76 ARG B O 1
ATOM 2441 N N . ALA B 1 77 ? -2.604 14.242 23.453 1 98.25 77 ALA B N 1
ATOM 2442 C CA . ALA B 1 77 ? -1.887 15.312 24.141 1 98.25 77 ALA B CA 1
ATOM 2443 C C . ALA B 1 77 ? -2.041 16.641 23.391 1 98.25 77 ALA B C 1
ATOM 2445 O O . ALA B 1 77 ? -2.184 17.688 24.016 1 98.25 77 ALA B O 1
ATOM 2446 N N . THR B 1 78 ? -1.963 16.594 22.078 1 97.94 78 THR B N 1
ATOM 2447 C CA . THR B 1 78 ? -2.111 17.797 21.25 1 97.94 78 THR B CA 1
ATOM 2448 C C . THR B 1 78 ? -3.502 18.406 21.422 1 97.94 78 THR B C 1
ATOM 2450 O O . THR B 1 78 ? -3.635 19.609 21.641 1 97.94 78 THR B O 1
ATOM 2453 N N . VAL B 1 79 ? -4.484 17.609 21.344 1 98.25 79 VAL B N 1
ATOM 2454 C CA . VAL B 1 79 ? -5.863 18.062 21.484 1 98.25 79 VAL B CA 1
ATOM 2455 C C . VAL B 1 79 ? -6.102 18.578 22.906 1 98.25 79 VAL B C 1
ATOM 2457 O O . VAL B 1 79 ? -6.77 19.594 23.094 1 98.25 79 VAL B O 1
ATOM 2460 N N . LYS B 1 80 ? -5.582 17.844 23.859 1 97.69 80 LYS B N 1
ATOM 2461 C CA . LYS B 1 80 ? -5.738 18.25 25.25 1 97.69 80 LYS B CA 1
ATOM 2462 C C . LYS B 1 80 ? -5.102 19.625 25.484 1 97.69 80 LYS B C 1
ATOM 2464 O O . LYS B 1 80 ? -5.68 20.469 26.156 1 97.69 80 LYS B O 1
ATOM 2469 N N . GLU B 1 81 ? -4.008 19.844 24.953 1 97 81 GLU B N 1
ATOM 2470 C CA . GLU B 1 81 ? -3.244 21.062 25.188 1 97 81 GLU B CA 1
ATOM 2471 C C . GLU B 1 81 ? -3.885 22.25 24.484 1 97 81 GLU B C 1
ATOM 2473 O O . GLU B 1 81 ? -3.916 23.359 25.031 1 97 81 GLU B O 1
ATOM 2478 N N . HIS B 1 82 ? -4.391 22.094 23.312 1 97.38 82 HIS B N 1
ATOM 2479 C CA . HIS B 1 82 ? -4.789 23.234 22.5 1 97.38 82 HIS B CA 1
ATOM 2480 C C . HIS B 1 82 ? -6.305 23.266 22.312 1 97.38 82 HIS B C 1
ATOM 2482 O O . HIS B 1 82 ? -6.844 24.25 21.781 1 97.38 82 HIS B O 1
ATOM 2488 N N . GLY B 1 83 ? -6.961 22.156 22.656 1 97.81 83 GLY B N 1
ATOM 2489 C CA . GLY B 1 83 ? -8.406 22.062 22.547 1 97.81 83 GLY B CA 1
ATOM 2490 C C . GLY B 1 83 ? -8.875 21.703 21.141 1 97.81 83 GLY B C 1
ATOM 2491 O O . GLY B 1 83 ? -10.078 21.609 20.891 1 97.81 83 GLY B O 1
ATOM 2492 N N . ARG B 1 84 ? -7.883 21.625 20.234 1 97.69 84 ARG B N 1
ATOM 2493 C CA . ARG B 1 84 ? -8.242 21.328 18.859 1 97.69 84 ARG B CA 1
ATOM 2494 C C . ARG B 1 84 ? -7.047 20.797 18.078 1 97.69 84 ARG B C 1
ATOM 2496 O O . ARG B 1 84 ? -5.906 20.875 18.547 1 97.69 84 ARG B O 1
ATOM 2503 N N . LEU B 1 85 ? -7.301 20.219 16.984 1 98.69 85 LEU B N 1
ATOM 2504 C CA . LEU B 1 85 ? -6.375 19.859 15.922 1 98.69 85 LEU B CA 1
ATOM 2505 C C . LEU B 1 85 ? -6.953 20.219 14.555 1 98.69 85 LEU B C 1
ATOM 2507 O O . LEU B 1 85 ? -8.047 19.766 14.211 1 98.69 85 LEU B O 1
ATOM 2511 N N . ASP B 1 86 ? -6.176 21.016 13.758 1 98.62 86 ASP B N 1
ATOM 2512 C CA . ASP B 1 86 ? -6.727 21.547 12.523 1 98.62 86 ASP B CA 1
ATOM 2513 C C . ASP B 1 86 ? -5.992 21 11.305 1 98.62 86 ASP B C 1
ATOM 2515 O O . ASP B 1 86 ? -6.578 20.844 10.227 1 98.62 86 ASP B O 1
ATOM 2519 N N . ILE B 1 87 ? -4.68 20.828 11.469 1 98.88 87 ILE B N 1
ATOM 2520 C CA . ILE B 1 87 ? -3.812 20.406 10.375 1 98.88 87 ILE B CA 1
ATOM 2521 C C . ILE B 1 87 ? -3.023 19.156 10.789 1 98.88 87 ILE B C 1
ATOM 2523 O O . ILE B 1 87 ? -2.412 19.141 11.859 1 98.88 87 ILE B O 1
ATOM 2527 N N . LEU B 1 88 ? -3.143 18.141 10.047 1 98.94 88 LEU B N 1
ATOM 2528 C CA . LEU B 1 88 ? -2.338 16.938 10.234 1 98.94 88 LEU B CA 1
ATOM 2529 C C . LEU B 1 88 ? -1.502 16.641 8.992 1 98.94 88 LEU B C 1
ATOM 2531 O O . LEU B 1 88 ? -2.039 16.547 7.887 1 98.94 88 LEU B O 1
ATOM 2535 N N . VAL B 1 89 ? -0.195 16.594 9.148 1 99 89 VAL B N 1
ATOM 2536 C CA . VAL B 1 89 ? 0.695 16.188 8.062 1 99 89 VAL B CA 1
ATOM 2537 C C . VAL B 1 89 ? 1.404 14.891 8.43 1 99 89 VAL B C 1
ATOM 2539 O O . VAL B 1 89 ? 2.277 14.875 9.305 1 99 89 VAL B O 1
ATOM 2542 N N . ASN B 1 90 ? 1 13.852 7.805 1 98.94 90 ASN B N 1
ATOM 2543 C CA . ASN B 1 90 ? 1.669 12.562 7.953 1 98.94 90 ASN B CA 1
ATOM 2544 C C . ASN B 1 90 ? 2.895 12.461 7.047 1 98.94 90 ASN B C 1
ATOM 2546 O O . ASN B 1 90 ? 2.801 11.969 5.922 1 98.94 90 ASN B O 1
ATOM 2550 N N . ASN B 1 91 ? 4.027 12.82 7.609 1 98.88 91 ASN B N 1
ATOM 2551 C CA . ASN B 1 91 ? 5.234 13 6.809 1 98.88 91 ASN B CA 1
ATOM 2552 C C . ASN B 1 91 ? 6.289 11.945 7.141 1 98.88 91 ASN B C 1
ATOM 2554 O O . ASN B 1 91 ? 7.199 11.703 6.344 1 98.88 91 ASN B O 1
ATOM 2558 N N . AL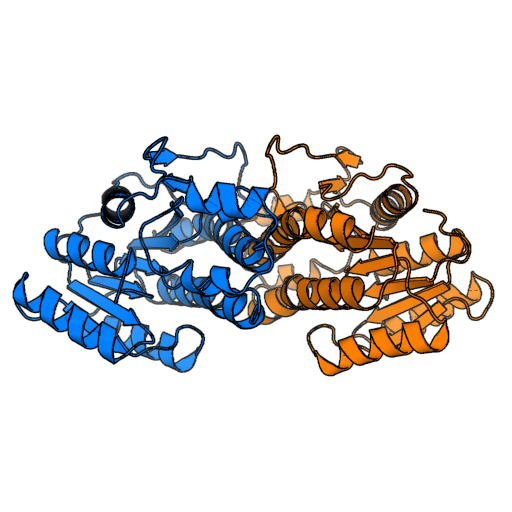A B 1 92 ? 6.168 11.297 8.328 1 98.69 92 ALA B N 1
ATOM 2559 C CA . ALA B 1 92 ? 7.168 10.297 8.695 1 98.69 92 ALA B CA 1
ATOM 2560 C C . ALA B 1 92 ? 7.305 9.234 7.609 1 98.69 92 ALA B C 1
ATOM 2562 O O . ALA B 1 92 ? 6.301 8.75 7.078 1 98.69 92 ALA B O 1
ATOM 2563 N N . GLY B 1 93 ? 8.477 8.945 7.242 1 97.81 93 GLY B N 1
ATOM 2564 C CA . GLY B 1 93 ? 8.742 7.938 6.227 1 97.81 93 GLY B CA 1
ATOM 2565 C C . GLY B 1 93 ? 10.172 7.449 6.23 1 97.81 93 GLY B C 1
ATOM 2566 O O . GLY B 1 93 ? 11.078 8.172 6.645 1 97.81 93 GLY B O 1
ATOM 2567 N N . VAL B 1 94 ? 10.375 6.258 5.832 1 97.44 94 VAL B N 1
ATOM 2568 C CA . VAL B 1 94 ? 11.703 5.66 5.699 1 97.44 94 VAL B CA 1
ATOM 2569 C C . VAL B 1 94 ? 11.797 4.895 4.383 1 97.44 94 VAL B C 1
ATOM 2571 O O . VAL B 1 94 ? 10.773 4.555 3.779 1 97.44 94 VAL B O 1
ATOM 2574 N N . LEU B 1 95 ? 12.953 4.754 3.902 1 96.62 95 LEU B N 1
ATOM 2575 C CA . LEU B 1 95 ? 13.289 3.85 2.809 1 96.62 95 LEU B CA 1
ATOM 2576 C C . LEU B 1 95 ? 14.312 2.811 3.256 1 96.62 95 LEU B C 1
ATOM 2578 O O . LEU B 1 95 ? 15.516 3.092 3.287 1 96.62 95 LEU B O 1
ATOM 2582 N N . ASP B 1 96 ? 13.867 1.703 3.643 1 95.81 96 ASP B N 1
ATOM 2583 C CA . ASP B 1 96 ? 14.703 0.574 4.051 1 95.81 96 ASP B CA 1
ATOM 2584 C C . ASP B 1 96 ? 14.172 -0.734 3.465 1 95.81 96 ASP B C 1
ATOM 2586 O O . ASP B 1 96 ? 13.289 -1.367 4.039 1 95.81 96 ASP B O 1
ATOM 2590 N N . GLU B 1 97 ? 14.805 -1.217 2.395 1 95.75 97 GLU B N 1
ATOM 2591 C CA . GLU B 1 97 ? 14.336 -2.43 1.729 1 95.75 97 GLU B CA 1
ATOM 2592 C C . GLU B 1 97 ? 14.828 -3.68 2.451 1 95.75 97 GLU B C 1
ATOM 2594 O O . GLU B 1 97 ? 14.258 -4.762 2.289 1 95.75 97 GLU B O 1
ATOM 2599 N N . GLN B 1 98 ? 15.938 -3.533 3.189 1 94.5 98 GLN B N 1
ATOM 2600 C CA . GLN B 1 98 ? 16.438 -4.66 3.971 1 94.5 98 GLN B CA 1
ATOM 2601 C C . GLN B 1 98 ? 15.508 -4.969 5.145 1 94.5 98 GLN B C 1
ATOM 2603 O O . GLN B 1 98 ? 15.273 -6.133 5.473 1 94.5 98 GLN B O 1
ATOM 2608 N N . ASP B 1 99 ? 15.016 -3.943 5.699 1 96.25 99 ASP B N 1
ATOM 2609 C CA . ASP B 1 99 ? 13.938 -4.055 6.676 1 96.25 99 ASP B CA 1
ATOM 2610 C C . ASP B 1 99 ? 12.609 -3.59 6.078 1 96.25 99 ASP B C 1
ATOM 2612 O O . ASP B 1 99 ? 12.047 -2.578 6.508 1 96.25 99 ASP B O 1
ATOM 2616 N N . TRP B 1 100 ? 12.117 -4.387 5.184 1 97.56 100 TRP B N 1
ATOM 2617 C CA . TRP B 1 100 ? 10.977 -3.965 4.375 1 97.56 100 TRP B CA 1
ATOM 2618 C C . TRP B 1 100 ? 9.719 -3.85 5.227 1 97.56 100 TRP B C 1
ATOM 2620 O O . TRP B 1 100 ? 8.844 -3.021 4.949 1 97.56 100 TRP B O 1
ATOM 2630 N N . GLU B 1 101 ? 9.594 -4.633 6.293 1 98.06 101 GLU B N 1
ATOM 2631 C CA . GLU B 1 101 ? 8.43 -4.535 7.164 1 98.06 101 GLU B CA 1
ATOM 2632 C C . GLU B 1 101 ? 8.383 -3.189 7.879 1 98.06 101 GLU B C 1
ATOM 2634 O O . GLU B 1 101 ? 7.312 -2.594 8.023 1 98.06 101 GLU B O 1
ATOM 2639 N N . LYS B 1 102 ? 9.562 -2.775 8.352 1 97.75 102 LYS B N 1
ATOM 2640 C CA . LYS B 1 102 ? 9.641 -1.449 8.953 1 97.75 102 LYS B CA 1
ATOM 2641 C C . LYS B 1 102 ? 9.188 -0.369 7.98 1 97.75 102 LYS B C 1
ATOM 2643 O O . LYS B 1 102 ? 8.453 0.547 8.359 1 97.75 102 LYS B O 1
ATOM 2648 N N . THR B 1 103 ? 9.609 -0.47 6.754 1 98.44 103 THR B N 1
ATOM 2649 C CA . THR B 1 103 ? 9.219 0.482 5.719 1 98.44 103 THR B CA 1
ATOM 2650 C C . THR B 1 103 ? 7.703 0.523 5.562 1 98.44 103 THR B C 1
ATOM 2652 O O . THR B 1 103 ? 7.105 1.601 5.547 1 98.44 103 THR B O 1
ATOM 2655 N N . LEU B 1 104 ? 7.078 -0.603 5.523 1 98.75 104 LEU B N 1
ATOM 2656 C CA . LEU B 1 104 ? 5.629 -0.652 5.379 1 98.75 104 LEU B CA 1
ATOM 2657 C C . LEU B 1 104 ? 4.938 -0.094 6.617 1 98.75 104 LEU B C 1
ATOM 2659 O O . LEU B 1 104 ? 3.939 0.623 6.508 1 98.75 104 LEU B O 1
ATOM 2663 N N . ASN B 1 105 ? 5.453 -0.449 7.75 1 98.75 105 ASN B N 1
ATOM 2664 C CA . ASN B 1 105 ? 4.832 -0.033 9 1 98.75 105 ASN B CA 1
ATOM 2665 C C . ASN B 1 105 ? 4.898 1.48 9.188 1 98.75 105 ASN B C 1
ATOM 2667 O O . ASN B 1 105 ? 3.922 2.102 9.609 1 98.75 105 ASN B O 1
ATOM 2671 N N . VAL B 1 106 ? 5.992 2.066 8.859 1 98.75 106 VAL B N 1
ATOM 2672 C CA . VAL B 1 106 ? 6.172 3.502 9.047 1 98.75 106 VAL B CA 1
ATOM 2673 C C . VAL B 1 106 ? 5.438 4.262 7.941 1 98.75 106 VAL B C 1
ATOM 2675 O O . VAL B 1 106 ? 4.684 5.195 8.219 1 98.75 106 VAL B O 1
ATOM 2678 N N . ASN B 1 107 ? 5.625 3.807 6.688 1 98.88 107 ASN B N 1
ATOM 2679 C CA . ASN B 1 107 ? 5.211 4.602 5.539 1 98.88 107 ASN B CA 1
ATOM 2680 C C . ASN B 1 107 ? 3.721 4.445 5.254 1 98.88 107 ASN B C 1
ATOM 2682 O O . ASN B 1 107 ? 3.117 5.297 4.598 1 98.88 107 ASN B O 1
ATOM 2686 N N . LEU B 1 108 ? 3.168 3.352 5.734 1 98.94 108 LEU B N 1
ATOM 2687 C CA . LEU B 1 108 ? 1.784 3.107 5.344 1 98.94 108 LEU B CA 1
ATOM 2688 C C . LEU B 1 108 ? 0.904 2.873 6.566 1 98.94 108 LEU B C 1
ATOM 2690 O O . LEU B 1 108 ? -0.049 3.619 6.805 1 98.94 108 LEU B O 1
ATOM 2694 N N . HIS B 1 109 ? 1.261 1.851 7.395 1 98.81 109 HIS B N 1
ATOM 2695 C CA . HIS B 1 109 ? 0.442 1.546 8.562 1 98.81 109 HIS B CA 1
ATOM 2696 C C . HIS B 1 109 ? 0.264 2.775 9.445 1 98.81 109 HIS B C 1
ATOM 2698 O O . HIS B 1 109 ? -0.854 3.092 9.859 1 98.81 109 HIS B O 1
ATOM 2704 N N . ALA B 1 110 ? 1.324 3.406 9.695 1 98.94 110 ALA B N 1
ATOM 2705 C CA . ALA B 1 110 ? 1.286 4.57 10.578 1 98.94 110 ALA B CA 1
ATOM 2706 C C . ALA B 1 110 ? 0.475 5.703 9.953 1 98.94 110 ALA B C 1
ATOM 2708 O O . ALA B 1 110 ? -0.238 6.426 10.656 1 98.94 110 ALA B O 1
ATOM 2709 N N . VAL B 1 111 ? 0.554 5.898 8.656 1 98.94 111 VAL B N 1
ATOM 2710 C CA . VAL B 1 111 ? -0.182 6.945 7.953 1 98.94 111 VAL B CA 1
ATOM 2711 C C . VAL B 1 111 ? -1.682 6.68 8.055 1 98.94 111 VAL B C 1
ATOM 2713 O O . VAL B 1 111 ? -2.465 7.598 8.312 1 98.94 111 VAL B O 1
ATOM 2716 N N . ILE B 1 112 ? -2.061 5.453 7.863 1 98.94 112 ILE B N 1
ATOM 2717 C CA . ILE B 1 112 ? -3.469 5.086 7.938 1 98.94 112 ILE B CA 1
ATOM 2718 C C . ILE B 1 112 ? -3.984 5.305 9.359 1 98.94 112 ILE B C 1
ATOM 2720 O O . ILE B 1 112 ? -5.023 5.938 9.562 1 98.94 112 ILE B O 1
ATOM 2724 N N . ARG B 1 113 ? -3.229 4.809 10.328 1 98.81 113 ARG B N 1
ATOM 2725 C CA . ARG B 1 113 ? -3.623 4.98 11.719 1 98.81 113 ARG B CA 1
ATOM 2726 C C . ARG B 1 113 ? -3.744 6.461 12.078 1 98.81 113 ARG B C 1
ATOM 2728 O O . ARG B 1 113 ? -4.734 6.879 12.68 1 98.81 113 ARG B O 1
ATOM 2735 N N . SER B 1 114 ? -2.758 7.227 11.688 1 98.88 114 SER B N 1
ATOM 2736 C CA . SER B 1 114 ? -2.738 8.656 11.977 1 98.88 114 SER B CA 1
ATOM 2737 C C . SER B 1 114 ? -3.896 9.375 11.297 1 98.88 114 SER B C 1
ATOM 2739 O O . SER B 1 114 ? -4.488 10.289 11.867 1 98.88 114 SER B O 1
ATOM 2741 N N . THR B 1 115 ? -4.164 9 10.102 1 98.94 115 THR B N 1
ATOM 2742 C CA . THR B 1 115 ? -5.27 9.609 9.375 1 98.94 115 THR B CA 1
ATOM 2743 C C . THR B 1 115 ? -6.598 9.344 10.086 1 98.94 115 THR B C 1
ATOM 2745 O O . THR B 1 115 ? -7.406 10.258 10.258 1 98.94 115 THR B O 1
ATOM 2748 N N . PHE B 1 116 ? -6.789 8.109 10.492 1 98.62 116 PHE B N 1
ATOM 2749 C CA . PHE B 1 116 ? -8.023 7.773 11.195 1 98.62 116 PHE B CA 1
ATOM 2750 C C . PHE B 1 116 ? -8.102 8.5 12.531 1 98.62 116 PHE B C 1
ATOM 2752 O O . PHE B 1 116 ? -9.172 8.953 12.93 1 98.62 116 PHE B O 1
ATOM 2759 N N . LEU B 1 117 ? -7.004 8.633 13.266 1 98.69 117 LEU B N 1
ATOM 2760 C CA . LEU B 1 117 ? -6.969 9.398 14.5 1 98.69 117 LEU B CA 1
ATOM 2761 C C . LEU B 1 117 ? -7.332 10.859 14.242 1 98.69 117 LEU B C 1
ATOM 2763 O O . LEU B 1 117 ? -8.086 11.461 15.008 1 98.69 117 LEU B O 1
ATOM 2767 N N . GLY B 1 118 ? -6.742 11.398 13.148 1 98.75 118 GLY B N 1
ATOM 2768 C CA . GLY B 1 118 ? -7.105 12.758 12.758 1 98.75 118 GLY B CA 1
ATOM 2769 C C . GLY B 1 118 ? -8.594 12.922 12.492 1 98.75 118 GLY B C 1
ATOM 2770 O O . GLY B 1 118 ? -9.227 13.82 13.047 1 98.75 118 GLY B O 1
ATOM 2771 N N . ILE B 1 119 ? -9.141 12.023 11.688 1 98.38 119 ILE B N 1
ATOM 2772 C CA . ILE B 1 119 ? -10.555 12.094 11.344 1 98.38 119 ILE B CA 1
ATOM 2773 C C . ILE B 1 119 ? -11.398 11.977 12.617 1 98.38 119 ILE B C 1
ATOM 2775 O O . ILE B 1 119 ? -12.438 12.633 12.742 1 98.38 119 ILE B O 1
ATOM 2779 N N . GLU B 1 120 ? -10.953 11.18 13.531 1 97.94 120 GLU B N 1
ATOM 2780 C CA . GLU B 1 120 ? -11.672 10.977 14.789 1 97.94 120 GLU B CA 1
ATOM 2781 C C . GLU B 1 120 ? -11.625 12.234 15.656 1 97.94 120 GLU B C 1
ATOM 2783 O O . GLU B 1 120 ? -12.641 12.641 16.219 1 97.94 120 GLU B O 1
ATOM 2788 N N . LEU B 1 121 ? -10.516 12.93 15.734 1 98.38 121 LEU B N 1
ATOM 2789 C CA . LEU B 1 121 ? -10.273 13.914 16.781 1 98.38 121 LEU B CA 1
ATOM 2790 C C . LEU B 1 121 ? -10.461 15.336 16.266 1 98.38 121 LEU B C 1
ATOM 2792 O O . LEU B 1 121 ? -10.664 16.266 17.031 1 98.38 121 LEU B O 1
ATOM 2796 N N . MET B 1 122 ? -10.367 15.492 14.938 1 98.44 122 MET B N 1
ATOM 2797 C CA . MET B 1 122 ? -10.516 16.812 14.336 1 98.44 122 MET B CA 1
ATOM 2798 C C . MET B 1 122 ? -11.992 17.156 14.125 1 98.44 122 MET B C 1
ATOM 2800 O O . MET B 1 122 ? -12.781 16.281 13.758 1 98.44 122 MET B O 1
ATOM 2804 N N . LYS B 1 123 ? -12.367 18.344 14.336 1 97.19 123 LYS B N 1
ATOM 2805 C CA . LYS B 1 123 ? -13.719 18.812 14.031 1 97.19 1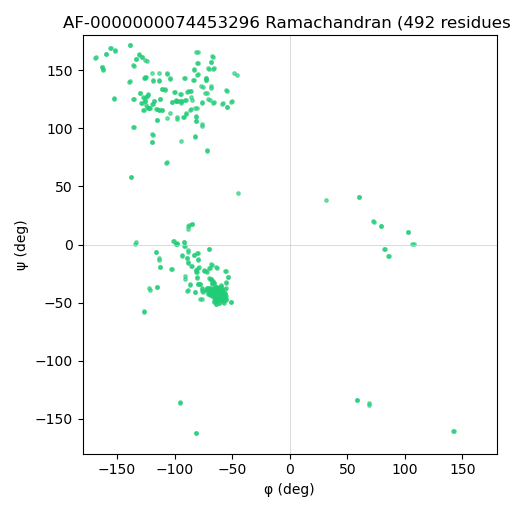23 LYS B CA 1
ATOM 2806 C C . LYS B 1 123 ? -13.852 19.172 12.555 1 97.19 123 LYS B C 1
ATOM 2808 O O . LYS B 1 123 ? -14.906 18.953 11.953 1 97.19 123 LYS B O 1
ATOM 2813 N N . ASN B 1 124 ? -12.953 19.75 12 1 95.56 124 ASN B N 1
ATOM 2814 C CA . ASN B 1 124 ? -12.695 20.125 10.617 1 95.56 124 ASN B CA 1
ATOM 2815 C C . ASN B 1 124 ? -11.203 20.312 10.352 1 95.56 124 ASN B C 1
ATOM 2817 O O . ASN B 1 124 ? -10.383 20.203 11.273 1 95.56 124 ASN B O 1
ATOM 2821 N N . GLY B 1 125 ? -10.859 20.438 9.086 1 97.38 125 GLY B N 1
ATOM 2822 C CA . GLY B 1 125 ? -9.461 20.734 8.836 1 97.38 125 GLY B CA 1
ATOM 2823 C C . GLY B 1 125 ? -8.906 20.016 7.621 1 97.38 125 GLY B C 1
ATOM 2824 O O . GLY B 1 125 ? -9.641 19.719 6.68 1 97.38 125 GLY B O 1
ATOM 2825 N N . VAL B 1 126 ? -7.543 19.953 7.641 1 98.56 126 VAL B N 1
ATOM 2826 C CA . VAL B 1 126 ? -6.852 19.422 6.473 1 98.56 126 VAL B CA 1
ATOM 2827 C C . VAL B 1 126 ? -5.84 18.359 6.906 1 98.56 126 VAL B C 1
ATOM 2829 O O . VAL B 1 126 ? -5.125 18.547 7.895 1 98.56 126 VAL B O 1
ATOM 2832 N N . ILE B 1 127 ? -5.91 17.234 6.25 1 98.81 127 ILE B N 1
ATOM 2833 C CA . ILE B 1 127 ? -4.922 16.172 6.422 1 98.81 127 ILE B CA 1
ATOM 2834 C C . ILE B 1 127 ? -4.117 16 5.137 1 98.81 127 ILE B C 1
ATOM 2836 O O . ILE B 1 127 ? -4.688 15.883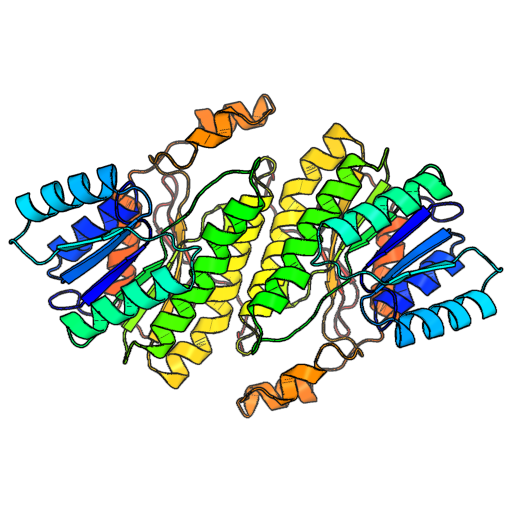 4.051 1 98.81 127 ILE B O 1
ATOM 2840 N N . ILE B 1 128 ? -2.803 16.078 5.262 1 98.94 128 ILE B N 1
ATOM 2841 C CA . ILE B 1 128 ? -1.896 15.812 4.148 1 98.94 128 ILE B CA 1
ATOM 2842 C C . ILE B 1 128 ? -1.134 14.516 4.402 1 98.94 128 ILE B C 1
ATOM 2844 O O . ILE B 1 128 ? -0.409 14.398 5.391 1 98.94 128 ILE B O 1
ATOM 2848 N N . ASN B 1 129 ? -1.365 13.531 3.547 1 98.94 129 ASN B N 1
ATOM 2849 C CA . ASN B 1 129 ? -0.588 12.297 3.557 1 98.94 129 ASN B CA 1
ATOM 2850 C C . ASN B 1 129 ? 0.565 12.352 2.559 1 98.94 129 ASN B C 1
ATOM 2852 O O . ASN B 1 129 ? 0.359 12.656 1.383 1 98.94 129 ASN B O 1
ATOM 2856 N N . MET B 1 130 ? 1.778 12.016 3.049 1 98.88 130 MET B N 1
ATOM 2857 C CA . MET B 1 130 ? 2.963 12.109 2.201 1 98.88 130 MET B CA 1
ATOM 2858 C C . MET B 1 130 ? 3.236 10.789 1.499 1 98.88 130 MET B C 1
ATOM 2860 O O . MET B 1 130 ? 3.574 9.797 2.146 1 98.88 130 MET B O 1
ATOM 2864 N N . SER B 1 131 ? 3.027 10.805 0.274 1 98.69 131 SER B N 1
ATOM 2865 C CA . SER B 1 131 ? 3.465 9.711 -0.584 1 98.69 131 SER B CA 1
ATOM 2866 C C . SER B 1 131 ? 4.816 10.008 -1.222 1 98.69 131 SER B C 1
ATOM 2868 O O . SER B 1 131 ? 5.754 10.43 -0.536 1 98.69 131 SER B O 1
ATOM 2870 N N . SER B 1 132 ? 5.039 9.773 -2.436 1 98.12 132 SER B N 1
ATOM 2871 C CA . SER B 1 132 ? 6.234 9.969 -3.252 1 98.12 132 SER B CA 1
ATOM 2872 C C . SER B 1 132 ? 5.922 9.797 -4.734 1 98.12 132 SER B C 1
ATOM 2874 O O . SER B 1 132 ? 4.859 9.289 -5.098 1 98.12 132 SER B O 1
ATOM 2876 N N . THR B 1 133 ? 6.844 10.344 -5.609 1 96.69 133 THR B N 1
ATOM 2877 C CA . THR B 1 133 ? 6.758 9.922 -7.004 1 96.69 133 THR B CA 1
ATOM 2878 C C . THR B 1 133 ? 6.848 8.406 -7.113 1 96.69 133 THR B C 1
ATOM 2880 O O . THR B 1 133 ? 6.32 7.812 -8.062 1 96.69 133 THR B O 1
ATOM 2883 N N . GLY B 1 134 ? 7.434 7.738 -6.117 1 96.31 134 GLY B N 1
ATOM 2884 C CA . GLY B 1 134 ? 7.438 6.285 -6.031 1 96.31 134 GLY B CA 1
ATOM 2885 C C . GLY B 1 134 ? 6.074 5.703 -5.711 1 96.31 134 GLY B C 1
ATOM 2886 O O . GLY B 1 134 ? 5.906 4.48 -5.68 1 96.31 134 GLY B O 1
ATOM 2887 N N . GLY B 1 135 ? 5.055 6.496 -5.461 1 97.69 135 GLY B N 1
ATOM 2888 C CA . GLY B 1 135 ? 3.668 6.105 -5.27 1 97.69 135 GLY B CA 1
ATOM 2889 C C . GLY B 1 135 ? 2.822 6.281 -6.52 1 97.69 135 GLY B C 1
ATOM 2890 O O . GLY B 1 135 ? 1.622 6.004 -6.504 1 97.69 135 GLY B O 1
ATOM 2891 N N . ILE B 1 136 ? 3.523 6.762 -7.566 1 95.44 136 ILE B N 1
ATOM 2892 C CA . ILE B 1 136 ? 2.902 6.992 -8.867 1 95.44 136 ILE B CA 1
ATOM 2893 C C . ILE B 1 136 ? 3.621 6.164 -9.93 1 95.44 136 ILE B C 1
ATOM 2895 O O . ILE B 1 136 ? 2.982 5.598 -10.82 1 95.44 136 ILE B O 1
ATOM 2899 N N . HIS B 1 137 ? 4.938 6.09 -9.797 1 95.38 137 HIS B N 1
ATOM 2900 C CA . HIS B 1 137 ? 5.805 5.348 -10.703 1 95.38 137 HIS B CA 1
ATOM 2901 C C . HIS B 1 137 ? 6.648 4.328 -9.945 1 95.38 137 HIS B C 1
ATOM 2903 O O . HIS B 1 137 ? 7.391 4.688 -9.023 1 95.38 137 HIS B O 1
ATOM 2909 N N . PRO B 1 138 ? 6.598 3.115 -10.406 1 96.38 138 PRO B N 1
ATOM 2910 C CA . PRO B 1 138 ? 7.383 2.094 -9.711 1 96.38 138 PRO B CA 1
ATOM 2911 C C . PRO B 1 138 ? 8.891 2.322 -9.836 1 96.38 138 PRO B C 1
ATOM 2913 O O . PRO B 1 138 ? 9.352 2.889 -10.828 1 96.38 138 PRO B O 1
ATOM 2916 N N . VAL B 1 139 ? 9.609 1.873 -8.844 1 94.5 139 VAL B N 1
ATOM 2917 C CA . VAL B 1 139 ? 11.07 1.91 -8.789 1 94.5 139 VAL B CA 1
ATOM 2918 C C . VAL B 1 139 ? 11.609 0.512 -8.5 1 94.5 139 VAL B C 1
ATOM 2920 O O . VAL B 1 139 ? 11.305 -0.08 -7.465 1 94.5 139 VAL B O 1
ATOM 2923 N N . SER B 1 140 ? 12.516 0.04 -9.359 1 94.38 140 SER B N 1
ATOM 2924 C CA . SER B 1 140 ? 12.891 -1.369 -9.344 1 94.38 140 SER B CA 1
ATOM 2925 C C . SER B 1 140 ? 13.742 -1.704 -8.117 1 94.38 140 SER B C 1
ATOM 2927 O O . SER B 1 140 ? 13.75 -2.848 -7.66 1 94.38 140 SER B O 1
ATOM 2929 N N . PHE B 1 141 ? 14.414 -0.758 -7.527 1 93 141 PHE B N 1
ATOM 2930 C CA . PHE B 1 141 ? 15.305 -1.087 -6.422 1 93 141 PHE B CA 1
ATOM 2931 C C . PHE B 1 141 ? 14.648 -0.767 -5.082 1 93 141 PHE B C 1
ATOM 2933 O O . PHE B 1 141 ? 15.273 -0.917 -4.031 1 93 141 PHE B O 1
ATOM 2940 N N . ALA B 1 142 ? 13.422 -0.325 -5.125 1 95.94 142 ALA B N 1
ATOM 2941 C CA . ALA B 1 142 ? 12.703 0.001 -3.896 1 95.94 142 ALA B CA 1
ATOM 2942 C C . ALA B 1 142 ? 11.258 -0.492 -3.955 1 95.94 142 ALA B C 1
ATOM 2944 O O . ALA B 1 142 ? 10.328 0.282 -3.744 1 95.94 142 ALA B O 1
ATOM 2945 N N . PRO B 1 143 ? 11.094 -1.787 -4.16 1 98 143 PRO B N 1
ATOM 2946 C CA . PRO B 1 143 ? 9.734 -2.291 -4.379 1 98 143 PRO B CA 1
ATOM 2947 C C . PRO B 1 143 ? 8.844 -2.145 -3.148 1 98 143 PRO B C 1
ATOM 2949 O O . PRO B 1 143 ? 7.652 -1.853 -3.275 1 98 143 PRO B O 1
ATOM 2952 N N . THR B 1 144 ? 9.359 -2.385 -1.946 1 98.56 144 THR B N 1
ATOM 2953 C CA . THR B 1 144 ? 8.531 -2.287 -0.749 1 98.56 144 THR B CA 1
ATOM 2954 C C . THR B 1 144 ? 8.211 -0.83 -0.429 1 98.56 144 THR B C 1
ATOM 2956 O O . THR B 1 144 ? 7.105 -0.516 0.016 1 98.56 144 THR B O 1
ATOM 2959 N N . TYR B 1 145 ? 9.164 0.069 -0.641 1 98.31 145 TYR B N 1
ATOM 2960 C CA . TYR B 1 145 ? 8.898 1.499 -0.534 1 98.31 145 TYR B CA 1
ATOM 2961 C C . TYR B 1 145 ? 7.773 1.917 -1.47 1 98.31 145 TYR B C 1
ATOM 2963 O O . TYR B 1 145 ? 6.84 2.605 -1.056 1 98.31 145 TYR B O 1
ATOM 2971 N N . CYS B 1 146 ? 7.852 1.462 -2.73 1 98.38 146 CYS B N 1
ATOM 2972 C CA . CYS B 1 146 ? 6.809 1.776 -3.697 1 98.38 146 CYS B CA 1
ATOM 2973 C C . CYS B 1 146 ? 5.465 1.213 -3.252 1 98.38 146 CYS B C 1
ATOM 2975 O O . CYS B 1 146 ? 4.438 1.888 -3.354 1 98.38 146 CYS B O 1
ATOM 2977 N N . ALA B 1 147 ? 5.492 -0.018 -2.777 1 98.88 147 ALA B N 1
ATOM 2978 C CA . ALA B 1 147 ? 4.258 -0.589 -2.252 1 98.88 147 ALA B CA 1
ATOM 2979 C C . ALA B 1 147 ? 3.607 0.349 -1.239 1 98.88 147 ALA B C 1
ATOM 2981 O O . ALA B 1 147 ? 2.41 0.632 -1.325 1 98.88 147 ALA B O 1
ATOM 2982 N N . SER B 1 148 ? 4.383 0.839 -0.279 1 98.88 148 SER B N 1
ATOM 2983 C CA . SER B 1 148 ? 3.875 1.699 0.785 1 98.88 148 SER B CA 1
ATOM 2984 C C . SER B 1 148 ? 3.334 3.01 0.225 1 98.88 148 SER B C 1
ATOM 2986 O O . SER B 1 148 ? 2.25 3.455 0.608 1 98.88 148 SER B O 1
ATOM 2988 N N . LYS B 1 149 ? 4.062 3.586 -0.676 1 98.88 149 LYS B N 1
ATOM 2989 C CA . LYS B 1 149 ? 3.703 4.918 -1.154 1 98.88 149 LYS B CA 1
ATOM 2990 C C . LYS B 1 149 ? 2.547 4.855 -2.146 1 98.88 149 LYS B C 1
ATOM 2992 O O . LYS B 1 149 ? 1.716 5.766 -2.199 1 98.88 149 LYS B O 1
ATOM 2997 N N . PHE B 1 150 ? 2.457 3.783 -2.969 1 98.88 150 PHE B N 1
ATOM 2998 C CA . PHE B 1 150 ? 1.239 3.529 -3.73 1 98.88 150 PHE B CA 1
ATOM 2999 C C . PHE B 1 150 ? 0.043 3.367 -2.801 1 98.88 150 PHE B C 1
ATOM 3001 O O . PHE B 1 150 ? -1.04 3.887 -3.078 1 98.88 150 PHE B O 1
ATOM 3008 N N . GLY B 1 151 ? 0.301 2.605 -1.753 1 98.94 151 GLY B N 1
ATOM 3009 C CA . GLY B 1 151 ? -0.75 2.424 -0.766 1 98.94 151 GLY B CA 1
ATOM 3010 C C . GLY B 1 151 ? -1.265 3.73 -0.193 1 98.94 151 GLY B C 1
ATOM 3011 O O . GLY B 1 151 ? -2.475 3.928 -0.068 1 98.94 151 GLY B O 1
ATOM 3012 N N . VAL B 1 152 ? -0.371 4.648 0.112 1 98.94 152 VAL B N 1
ATOM 3013 C CA . VAL B 1 152 ? -0.737 5.945 0.671 1 98.94 152 VAL B CA 1
ATOM 3014 C C . VAL B 1 152 ? -1.593 6.719 -0.33 1 98.94 152 VAL B C 1
ATOM 3016 O O . VAL B 1 152 ? -2.611 7.309 0.038 1 98.94 152 VAL B O 1
ATOM 3019 N N . MET B 1 153 ? -1.166 6.715 -1.551 1 98.69 153 MET B N 1
ATOM 3020 C CA . MET B 1 153 ? -1.896 7.43 -2.594 1 98.69 153 MET B CA 1
ATOM 3021 C C . MET B 1 153 ? -3.305 6.867 -2.754 1 98.69 153 MET B C 1
ATOM 3023 O O . MET B 1 153 ? -4.281 7.617 -2.734 1 98.69 153 MET B O 1
ATOM 3027 N N . GLY B 1 154 ? -3.443 5.582 -2.891 1 98.56 154 GLY B N 1
ATOM 3028 C CA . GLY B 1 154 ? -4.742 4.945 -3.021 1 98.56 154 GLY B CA 1
ATOM 3029 C C . GLY B 1 154 ? -5.637 5.16 -1.815 1 98.56 154 GLY B C 1
ATOM 3030 O O . GLY B 1 154 ? -6.832 5.438 -1.962 1 98.56 154 GLY B O 1
ATOM 3031 N N . PHE B 1 155 ? -5.062 5.055 -0.587 1 98.88 155 PHE B N 1
ATOM 3032 C CA . PHE B 1 155 ? -5.781 5.266 0.662 1 98.88 155 PHE B CA 1
ATOM 3033 C C . PHE B 1 155 ? -6.344 6.684 0.73 1 98.88 155 PHE B C 1
ATOM 3035 O O . PHE B 1 155 ? -7.523 6.875 1.024 1 98.88 155 PHE B O 1
ATOM 3042 N N . SER B 1 156 ? -5.465 7.633 0.399 1 98.81 156 SER B N 1
ATOM 3043 C CA . SER B 1 156 ? -5.824 9.039 0.531 1 98.81 156 SER B CA 1
ATOM 3044 C C . SER B 1 156 ? -6.992 9.398 -0.381 1 98.81 156 SER B C 1
ATOM 3046 O O . SER B 1 156 ? -7.941 10.055 0.049 1 98.81 156 SER B O 1
ATOM 3048 N N . ARG B 1 157 ? -6.91 8.961 -1.607 1 98.38 157 ARG B N 1
ATOM 3049 C CA . ARG B 1 157 ? -7.984 9.242 -2.557 1 98.38 157 ARG B CA 1
ATOM 3050 C C . ARG B 1 157 ? -9.273 8.539 -2.15 1 98.38 157 ARG B C 1
ATOM 3052 O O . ARG B 1 157 ? -10.367 9.055 -2.398 1 98.38 157 ARG B O 1
ATOM 3059 N N . SER B 1 158 ? -9.172 7.375 -1.543 1 98.12 158 SER B N 1
ATOM 3060 C CA . SER B 1 158 ? -10.344 6.574 -1.195 1 98.12 158 SER B CA 1
ATOM 3061 C C . SER B 1 158 ? -11.055 7.137 0.032 1 98.12 158 SER B C 1
ATOM 3063 O O . SER B 1 158 ? -12.289 7.152 0.092 1 98.12 158 SER B O 1
ATOM 3065 N N . VAL B 1 159 ? -10.312 7.625 1.004 1 98.12 159 VAL B N 1
ATOM 3066 C CA . VAL B 1 159 ? -10.891 8.008 2.285 1 98.12 159 VAL B CA 1
ATOM 3067 C C . VAL B 1 159 ? -11.422 9.438 2.203 1 98.12 159 VAL B C 1
ATOM 3069 O O . VAL B 1 159 ? -12.281 9.836 2.99 1 98.12 159 VAL B O 1
ATOM 3072 N N . ALA B 1 160 ? -10.977 10.219 1.23 1 97.69 160 ALA B N 1
ATOM 3073 C CA . ALA B 1 160 ? -11.203 11.664 1.152 1 97.69 160 ALA B CA 1
ATOM 3074 C C . ALA B 1 160 ? -12.695 11.977 1.06 1 97.69 160 ALA B C 1
ATOM 3076 O O . ALA B 1 160 ? -13.211 12.812 1.813 1 97.69 160 ALA B O 1
ATOM 3077 N N . PRO B 1 161 ? -13.453 11.266 0.176 1 95.25 161 PRO B N 1
ATOM 3078 C CA . PRO B 1 161 ? -14.867 11.617 0.057 1 95.25 161 PRO B CA 1
ATOM 3079 C C . PRO B 1 161 ? -15.633 11.438 1.366 1 95.25 161 PRO B C 1
ATOM 3081 O O . PRO B 1 161 ? -16.469 12.281 1.724 1 95.25 161 PRO B O 1
ATOM 3084 N N . THR B 1 162 ? -15.406 10.422 2.078 1 94.31 162 THR B N 1
ATOM 3085 C CA . THR B 1 162 ? -16.109 10.148 3.326 1 94.31 162 THR B CA 1
ATOM 3086 C C . THR B 1 162 ? -15.711 11.156 4.402 1 94.31 162 THR B C 1
ATOM 3088 O O . THR B 1 162 ? -16.562 11.625 5.168 1 94.31 162 THR B O 1
ATOM 3091 N N . ALA B 1 163 ? -14.438 11.453 4.492 1 96.25 163 ALA B N 1
ATOM 3092 C CA . ALA B 1 163 ? -13.938 12.398 5.488 1 96.25 163 ALA B CA 1
ATOM 3093 C C . ALA B 1 163 ? -14.578 13.773 5.312 1 96.25 163 ALA B C 1
ATOM 3095 O O . ALA B 1 163 ? -15.008 14.391 6.285 1 96.25 163 ALA B O 1
ATOM 3096 N N . VAL B 1 164 ? -14.656 14.188 4.086 1 94.5 164 VAL B N 1
ATOM 3097 C CA . VAL B 1 164 ? -15.203 15.508 3.82 1 94.5 164 VAL B CA 1
ATOM 3098 C C . VAL B 1 164 ? -16.719 15.5 4.078 1 94.5 164 VAL B C 1
ATOM 3100 O O . VAL B 1 164 ? -17.25 16.438 4.688 1 94.5 164 VAL B O 1
ATOM 3103 N N . ARG B 1 165 ? -17.375 14.469 3.639 1 92.25 165 ARG B N 1
ATOM 3104 C CA . ARG B 1 165 ? -18.828 14.383 3.791 1 92.25 165 ARG B CA 1
ATOM 3105 C C . ARG B 1 165 ? -19.219 14.344 5.266 1 92.25 165 ARG B C 1
ATOM 3107 O O . ARG B 1 165 ? -20.203 14.969 5.664 1 92.25 165 ARG B O 1
ATOM 3114 N N . LYS B 1 166 ? -18.438 13.688 6.039 1 91.56 166 LYS B N 1
ATOM 3115 C CA . LYS B 1 166 ? -18.828 13.438 7.422 1 91.56 166 LYS B CA 1
ATOM 3116 C C . LYS B 1 166 ? -18.375 14.578 8.336 1 91.56 166 LYS B C 1
ATOM 3118 O O . LYS B 1 166 ? -19.094 14.961 9.258 1 91.56 166 LYS B O 1
ATOM 3123 N N . LYS B 1 167 ? -17.156 15.109 8.086 1 94.88 167 LYS B N 1
ATOM 3124 C CA . LYS B 1 167 ? -16.609 16 9.109 1 94.88 167 LYS B CA 1
ATOM 3125 C C . LYS B 1 167 ? -16.016 17.266 8.492 1 94.88 167 LYS B C 1
ATOM 3127 O O . LYS B 1 167 ? -15.43 18.078 9.188 1 94.88 167 LYS B O 1
ATOM 3132 N N . GLY B 1 168 ? -16.094 17.375 7.164 1 95.06 168 GLY B N 1
ATOM 3133 C CA . GLY B 1 168 ? -15.531 18.547 6.516 1 95.06 168 GLY B CA 1
ATOM 3134 C C . GLY B 1 168 ? -14.016 18.547 6.488 1 95.06 168 GLY B C 1
ATOM 3135 O O . GLY B 1 168 ? -13.383 19.594 6.398 1 95.06 168 GLY B O 1
ATOM 3136 N N . ILE B 1 169 ? -13.477 17.359 6.664 1 97.62 169 ILE B N 1
ATOM 3137 C CA . ILE B 1 169 ? -12.023 17.219 6.648 1 97.62 169 ILE B CA 1
ATOM 3138 C C . ILE B 1 169 ? -11.547 16.938 5.227 1 97.62 169 ILE B C 1
ATOM 3140 O O . ILE B 1 169 ? -12.023 16 4.582 1 97.62 169 ILE B O 1
ATOM 3144 N N . ARG B 1 170 ? -10.633 17.75 4.703 1 98.38 170 ARG B N 1
ATOM 3145 C CA . ARG B 1 170 ? -10.031 17.531 3.393 1 98.38 170 ARG B CA 1
ATOM 3146 C C . ARG B 1 170 ? -8.766 16.672 3.508 1 98.38 170 ARG B C 1
ATOM 3148 O O . ARG B 1 170 ? -7.77 17.109 4.082 1 98.38 170 ARG B O 1
ATOM 3155 N N . VAL B 1 171 ? -8.82 15.477 2.986 1 98.44 171 VAL B N 1
ATOM 3156 C CA . VAL B 1 171 ? -7.652 14.609 2.926 1 98.44 171 VAL B CA 1
ATOM 3157 C C . VAL B 1 171 ? -7.02 14.688 1.539 1 98.44 171 VAL B C 1
ATOM 3159 O O . VAL B 1 171 ? -7.695 14.477 0.529 1 98.44 171 VAL B O 1
ATOM 3162 N N . ASN B 1 172 ? -5.719 15.047 1.48 1 98.5 172 ASN B N 1
ATOM 3163 C CA . ASN B 1 172 ? -4.98 15.133 0.224 1 98.5 172 ASN B CA 1
ATOM 3164 C C . ASN B 1 172 ? -3.648 14.391 0.305 1 98.5 172 ASN B C 1
ATOM 3166 O O . ASN B 1 172 ? -3.203 14.023 1.395 1 98.5 172 ASN B O 1
ATOM 3170 N N . CYS B 1 173 ? -3.104 14.133 -0.879 1 98.75 173 CYS B N 1
ATOM 3171 C CA . CYS B 1 173 ? -1.862 13.375 -1.006 1 98.75 173 CYS B CA 1
ATOM 3172 C C . CYS B 1 173 ? -0.808 14.18 -1.757 1 98.75 173 CYS B C 1
ATOM 3174 O O . CYS B 1 173 ? -1.096 14.766 -2.803 1 98.75 173 CYS B O 1
ATOM 3176 N N . VAL B 1 174 ? 0.391 14.297 -1.2 1 98.88 174 VAL B N 1
ATOM 3177 C CA . VAL B 1 174 ? 1.511 14.953 -1.869 1 98.88 174 VAL B CA 1
ATOM 3178 C C . VAL B 1 174 ? 2.568 13.922 -2.242 1 98.88 174 VAL B C 1
ATOM 3180 O O . VAL B 1 174 ? 2.889 13.031 -1.445 1 98.88 174 VAL B O 1
ATOM 3183 N N . CYS B 1 175 ? 3.057 13.977 -3.439 1 98.75 175 CYS B N 1
ATOM 3184 C CA . CYS B 1 175 ? 4.039 13.047 -3.986 1 98.75 175 CYS B CA 1
ATOM 3185 C C . CYS B 1 175 ? 5.316 13.781 -4.383 1 98.75 175 CYS B C 1
ATOM 3187 O O . CYS B 1 175 ? 5.523 14.086 -5.559 1 98.75 175 CYS B O 1
ATOM 3189 N N . PRO B 1 176 ? 6.234 13.922 -3.432 1 98.5 176 PRO B N 1
ATOM 3190 C CA . PRO B 1 176 ? 7.5 14.578 -3.768 1 98.5 176 PRO B CA 1
ATOM 3191 C C . PRO B 1 176 ? 8.406 13.703 -4.633 1 98.5 176 PRO B C 1
ATOM 3193 O O . PRO B 1 176 ? 8.43 12.484 -4.477 1 98.5 176 PRO B O 1
ATOM 3196 N N . GLY B 1 177 ? 9.094 14.328 -5.535 1 96.5 177 GLY B N 1
ATOM 3197 C CA . GLY B 1 177 ? 10.219 13.68 -6.191 1 96.5 177 GLY B CA 1
ATOM 3198 C C . GLY B 1 177 ? 11.492 13.711 -5.371 1 96.5 177 GLY B C 1
ATOM 3199 O O . GLY B 1 177 ? 11.445 13.859 -4.148 1 96.5 177 GLY B O 1
ATOM 3200 N N . SER B 1 178 ? 12.617 13.484 -6.031 1 94.06 178 SER B N 1
ATOM 3201 C CA . SER B 1 178 ? 13.914 13.492 -5.359 1 94.06 178 SER B CA 1
ATOM 3202 C C . SER B 1 178 ? 14.133 14.797 -4.602 1 94.06 178 SER B C 1
ATOM 3204 O O . SER B 1 178 ? 14.094 15.883 -5.195 1 94.06 178 SER B O 1
ATOM 3206 N N . THR B 1 179 ? 14.273 14.664 -3.289 1 95.31 179 THR B N 1
ATOM 3207 C CA . THR B 1 179 ? 14.445 15.797 -2.391 1 95.31 179 THR B CA 1
ATOM 3208 C C . THR B 1 179 ? 15.703 15.641 -1.544 1 95.31 179 THR B C 1
ATOM 3210 O O . THR B 1 179 ? 16.078 14.516 -1.19 1 95.31 179 THR B O 1
ATOM 3213 N N . ASP B 1 180 ? 16.359 16.766 -1.285 1 94.06 180 ASP B N 1
ATOM 3214 C CA . ASP B 1 180 ? 17.609 16.75 -0.519 1 94.06 180 ASP B CA 1
ATOM 3215 C C . ASP B 1 180 ? 17.344 16.453 0.954 1 94.06 180 ASP B C 1
ATOM 3217 O O . ASP B 1 180 ? 17.266 17.359 1.779 1 94.06 180 ASP B O 1
ATOM 3221 N N . THR B 1 181 ? 17.172 15.172 1.234 1 91.88 181 THR B N 1
ATOM 3222 C CA . THR B 1 181 ? 16.938 14.648 2.576 1 91.88 181 THR B CA 1
ATOM 3223 C C . THR B 1 181 ? 17.734 13.367 2.805 1 91.88 181 THR B C 1
ATOM 3225 O O . THR B 1 181 ? 18.344 12.836 1.872 1 91.88 181 THR B O 1
ATOM 3228 N N . ASP B 1 182 ? 17.766 12.867 3.998 1 86.88 182 ASP B N 1
ATOM 3229 C CA . ASP B 1 182 ? 18.547 11.68 4.359 1 86.88 182 ASP B CA 1
ATOM 3230 C C . ASP B 1 182 ? 17.766 10.406 4.055 1 86.88 182 ASP B C 1
ATOM 3232 O O . ASP B 1 182 ? 18.125 9.32 4.523 1 86.88 182 ASP B O 1
ATOM 3236 N N . ILE B 1 183 ? 16.734 10.469 3.23 1 84.94 183 ILE B N 1
ATOM 3237 C CA . ILE B 1 183 ? 15.836 9.336 3.018 1 84.94 183 ILE B CA 1
ATOM 3238 C C . ILE B 1 183 ? 16.578 8.242 2.242 1 84.94 183 ILE B C 1
ATOM 3240 O O . ILE B 1 183 ? 16.234 7.059 2.35 1 84.94 183 ILE B O 1
ATOM 3244 N N . TYR B 1 184 ? 17.672 8.578 1.535 1 82.38 184 TYR B N 1
ATOM 3245 C CA . TYR B 1 184 ? 18.328 7.625 0.66 1 82.38 184 TYR B CA 1
ATOM 3246 C C . TYR B 1 184 ? 19.531 6.996 1.355 1 82.38 184 TYR B C 1
ATOM 3248 O O . TYR B 1 184 ? 20.219 6.148 0.779 1 82.38 184 TYR B O 1
ATOM 3256 N N . LYS B 1 185 ? 19.781 7.344 2.537 1 82.06 185 LYS B N 1
ATOM 3257 C CA . LYS B 1 185 ? 20.984 6.875 3.232 1 82.06 185 LYS B CA 1
ATOM 3258 C C . LYS B 1 185 ? 21.062 5.352 3.242 1 82.06 185 LYS B C 1
ATOM 3260 O O . LYS B 1 185 ? 22.141 4.773 3.115 1 82.06 185 LYS B O 1
ATOM 3265 N N . SER B 1 186 ? 19.906 4.707 3.291 1 77.88 186 SER B N 1
ATOM 3266 C CA . SER B 1 186 ? 19.891 3.25 3.375 1 77.88 186 SER B CA 1
ATOM 3267 C C . SER B 1 186 ? 20.047 2.615 1.997 1 77.88 186 SER B C 1
ATOM 3269 O O . SER B 1 186 ? 20.328 1.419 1.887 1 77.88 186 SER B O 1
ATOM 3271 N N . VAL B 1 187 ? 20 3.361 0.939 1 79.94 187 VAL B N 1
ATOM 3272 C CA . VAL B 1 187 ? 20.062 2.832 -0.419 1 79.94 187 VAL B CA 1
ATOM 3273 C C . VAL B 1 187 ? 21.5 2.41 -0.745 1 79.94 187 VAL B C 1
ATOM 3275 O O . VAL B 1 187 ? 21.719 1.561 -1.612 1 79.94 187 VAL B O 1
ATOM 3278 N N . VAL B 1 188 ? 22.438 2.934 -0.072 1 71.81 188 VAL B N 1
ATOM 3279 C CA . VAL B 1 188 ? 23.844 2.645 -0.306 1 71.81 188 VAL B CA 1
ATOM 3280 C C . VAL B 1 188 ? 24.125 1.171 -0.018 1 71.81 188 VAL B C 1
ATOM 3282 O O . VAL B 1 188 ? 25.047 0.588 -0.579 1 71.81 188 VAL B O 1
ATOM 3285 N N . ASN B 1 189 ? 23.25 0.574 0.712 1 75.5 189 ASN B N 1
ATOM 3286 C CA . ASN B 1 189 ? 23.469 -0.815 1.101 1 75.5 189 ASN B CA 1
ATOM 3287 C C . ASN B 1 189 ? 22.844 -1.783 0.1 1 75.5 189 ASN B C 1
ATOM 3289 O O . ASN B 1 189 ? 22.984 -3 0.235 1 75.5 189 ASN B O 1
ATOM 3293 N N . LEU B 1 190 ? 22.219 -1.211 -0.892 1 82.06 190 LEU B N 1
ATOM 3294 C CA . LEU B 1 190 ? 21.562 -2.053 -1.888 1 82.06 190 LEU B CA 1
ATOM 3295 C C . LEU B 1 190 ? 22.5 -2.348 -3.053 1 82.06 190 LEU B C 1
ATOM 3297 O O . LEU B 1 190 ? 23.375 -1.536 -3.373 1 82.06 190 LEU B O 1
ATOM 3301 N N . GLU B 1 191 ? 22.375 -3.562 -3.551 1 81.38 191 GLU B N 1
ATOM 3302 C CA . GLU B 1 191 ? 23.078 -3.887 -4.789 1 81.38 191 GLU B CA 1
ATOM 3303 C C . GLU B 1 191 ? 22.375 -3.291 -6 1 81.38 191 GLU B C 1
ATOM 3305 O O . GLU B 1 191 ? 21.391 -3.859 -6.496 1 81.38 191 GLU B O 1
ATOM 3310 N N . LEU B 1 192 ? 22.953 -2.223 -6.449 1 87 192 LEU B N 1
ATOM 3311 C CA . LEU B 1 192 ? 22.312 -1.518 -7.559 1 87 192 LEU B CA 1
ATOM 3312 C C . LEU B 1 192 ? 23.047 -1.791 -8.867 1 87 192 LEU B C 1
ATOM 3314 O O . LEU B 1 192 ? 24.266 -1.953 -8.883 1 87 192 LEU B O 1
ATOM 3318 N N . THR B 1 193 ? 22.234 -1.889 -9.836 1 87.19 193 THR B N 1
ATOM 3319 C CA . THR B 1 193 ? 22.844 -1.942 -11.164 1 87.19 193 THR B CA 1
ATOM 3320 C C . THR B 1 193 ? 23.5 -0.611 -11.508 1 87.19 193 THR B C 1
ATOM 3322 O O . THR B 1 193 ? 23.266 0.396 -10.836 1 87.19 193 THR B O 1
ATOM 3325 N N . ARG B 1 194 ? 24.391 -0.701 -12.523 1 88.75 194 ARG B N 1
ATOM 3326 C CA . ARG B 1 194 ? 25.047 0.524 -12.969 1 88.75 194 ARG B CA 1
ATOM 3327 C C . ARG B 1 194 ? 24.016 1.583 -13.367 1 88.75 194 ARG B C 1
ATOM 3329 O O . ARG B 1 194 ? 24.188 2.764 -13.047 1 88.75 194 ARG B O 1
ATOM 3336 N N . GLU B 1 195 ? 22.875 1.136 -14.023 1 85.88 195 GLU B N 1
ATOM 3337 C CA . GLU B 1 195 ? 21.828 2.053 -14.469 1 85.88 195 GLU B CA 1
ATOM 3338 C C . GLU B 1 195 ? 21.125 2.697 -13.281 1 85.88 195 GLU B C 1
ATOM 3340 O O . GLU B 1 195 ? 20.828 3.893 -13.305 1 85.88 195 GLU B O 1
ATOM 3345 N N . GLN B 1 196 ? 20.891 1.977 -12.281 1 86.56 196 GLN B N 1
ATOM 3346 C CA . GLN B 1 196 ? 20.219 2.471 -11.086 1 86.56 196 GLN B CA 1
ATOM 3347 C C . GLN B 1 196 ? 21.109 3.461 -10.328 1 86.56 196 GLN B C 1
ATOM 3349 O O . GLN B 1 196 ? 20.625 4.484 -9.836 1 86.56 196 GLN B O 1
ATOM 3354 N N . GLN B 1 197 ? 22.328 3.182 -10.289 1 87.06 197 GLN B N 1
ATOM 3355 C CA . GLN B 1 197 ? 23.281 4.07 -9.625 1 87.06 197 GLN B CA 1
ATOM 3356 C C . GLN B 1 197 ? 23.375 5.41 -10.352 1 87.06 197 GLN B C 1
ATOM 3358 O O . GLN B 1 197 ? 23.406 6.465 -9.711 1 87.06 197 GLN B O 1
ATOM 3363 N N . GLU B 1 198 ? 23.453 5.281 -11.664 1 86.81 198 GLU B N 1
ATOM 3364 C CA . GLU B 1 198 ? 23.547 6.492 -12.469 1 86.81 198 GLU B CA 1
ATOM 3365 C C . GLU B 1 198 ? 22.312 7.371 -12.289 1 86.81 198 GLU B C 1
ATOM 3367 O O . GLU B 1 198 ? 22.422 8.594 -12.242 1 86.81 198 GLU B O 1
ATOM 3372 N N . LEU B 1 199 ? 21.203 6.715 -12.195 1 83.25 199 LEU B N 1
ATOM 3373 C CA . LEU B 1 199 ? 19.969 7.453 -11.977 1 83.25 199 LEU B CA 1
ATOM 3374 C C . LEU B 1 199 ? 19.984 8.18 -10.641 1 83.25 199 LEU B C 1
ATOM 3376 O O . LEU B 1 199 ? 19.641 9.367 -10.57 1 83.25 199 LEU B O 1
ATOM 3380 N N . LEU B 1 200 ? 20.375 7.535 -9.641 1 83.31 200 LEU B N 1
ATOM 3381 C CA . LEU B 1 200 ? 20.406 8.102 -8.297 1 83.31 200 LEU B CA 1
ATOM 3382 C C . LEU B 1 200 ? 21.375 9.273 -8.219 1 83.31 200 LEU B C 1
ATOM 3384 O O . LEU B 1 200 ? 21.078 10.281 -7.566 1 83.31 200 LEU B O 1
ATOM 3388 N N . VAL B 1 201 ? 22.422 9.148 -8.914 1 84.69 201 VAL B N 1
ATOM 3389 C CA . VAL B 1 201 ? 23.484 10.148 -8.836 1 84.69 201 VAL B CA 1
ATOM 3390 C C . VAL B 1 201 ? 23.109 11.352 -9.695 1 84.69 201 VAL B C 1
ATOM 3392 O O . VAL B 1 201 ? 23.375 12.5 -9.32 1 84.69 201 VAL B O 1
ATOM 3395 N N . ASN B 1 202 ? 22.438 11.078 -10.781 1 87.38 202 ASN B N 1
ATOM 3396 C CA . ASN B 1 202 ? 22.234 12.133 -11.766 1 87.38 202 ASN B CA 1
ATOM 3397 C C . ASN B 1 202 ? 20.922 12.859 -11.547 1 87.38 202 ASN B C 1
ATOM 3399 O O . ASN B 1 202 ? 20.656 13.898 -12.164 1 87.38 202 ASN B O 1
ATOM 3403 N N . THR B 1 203 ? 20.172 12.305 -10.688 1 87.5 203 THR B N 1
ATOM 3404 C CA . THR B 1 203 ? 18.875 12.945 -10.438 1 87.5 203 THR B CA 1
ATOM 3405 C C . THR B 1 203 ? 19.047 14.188 -9.57 1 87.5 203 THR B C 1
ATOM 3407 O O . THR B 1 203 ? 19.594 14.102 -8.469 1 87.5 203 THR B O 1
ATOM 3410 N N . HIS B 1 204 ? 18.594 15.344 -10.125 1 91.88 204 HIS B N 1
ATOM 3411 C CA . HIS B 1 204 ? 18.641 16.578 -9.336 1 91.88 204 HIS B CA 1
ATOM 3412 C C . HIS B 1 204 ? 17.656 16.516 -8.172 1 91.88 204 HIS B C 1
ATOM 3414 O O . HIS B 1 204 ? 16.5 16.109 -8.344 1 91.88 204 HIS B O 1
ATOM 3420 N N . LYS B 1 205 ? 18.109 16.938 -7.07 1 94.88 205 LYS B N 1
ATOM 3421 C CA . LYS B 1 205 ? 17.297 16.953 -5.863 1 94.88 205 LYS B CA 1
ATOM 3422 C C . LYS B 1 205 ? 16.75 18.344 -5.586 1 94.88 205 LYS B C 1
ATOM 3424 O O . LYS B 1 205 ? 17.469 19.328 -5.668 1 94.88 205 LYS B O 1
ATOM 3429 N N . GLN B 1 206 ? 15.445 18.422 -5.324 1 97.12 206 GLN B N 1
ATOM 3430 C CA . GLN B 1 206 ? 14.898 19.703 -4.883 1 97.12 206 GLN B CA 1
ATOM 3431 C C . GLN B 1 206 ? 15.141 19.922 -3.391 1 97.12 206 GLN B C 1
ATOM 3433 O O . GLN B 1 206 ? 15.508 18.984 -2.674 1 97.12 206 GLN B O 1
ATOM 3438 N N . LYS B 1 207 ? 14.938 21.188 -2.969 1 97.44 207 LYS B N 1
ATOM 3439 C CA . LYS B 1 207 ? 15.047 21.516 -1.549 1 97.44 207 LYS B CA 1
ATOM 3440 C C . LYS B 1 207 ? 13.773 21.125 -0.798 1 97.44 207 LYS B C 1
ATOM 3442 O O . LYS B 1 207 ? 12.672 21.234 -1.338 1 97.44 207 LYS B O 1
ATOM 3447 N N . PRO B 1 208 ? 13.922 20.703 0.484 1 98.31 208 PRO B N 1
ATOM 3448 C CA . PRO B 1 208 ? 12.742 20.391 1.296 1 98.31 208 PRO B CA 1
ATOM 3449 C C . PRO B 1 208 ? 11.734 21.531 1.349 1 98.31 208 PRO B C 1
ATOM 3451 O O . PRO B 1 208 ? 10.523 21.297 1.413 1 98.31 208 PRO B O 1
ATOM 3454 N N . GLU B 1 209 ? 12.156 22.719 1.215 1 98.19 209 GLU B N 1
ATOM 3455 C CA . GLU B 1 209 ? 11.312 23.906 1.303 1 98.19 209 GLU B CA 1
ATOM 3456 C C . GLU B 1 209 ? 10.328 23.969 0.141 1 98.19 209 GLU B C 1
ATOM 3458 O O . GLU B 1 209 ? 9.211 24.484 0.29 1 98.19 209 GLU B O 1
ATOM 3463 N N . ALA B 1 210 ? 10.75 23.438 -1.001 1 98.25 210 ALA B N 1
ATOM 3464 C CA . ALA B 1 210 ? 9.844 23.406 -2.145 1 98.25 210 ALA B CA 1
ATOM 3465 C C . ALA B 1 210 ? 8.633 22.531 -1.864 1 98.25 210 ALA B C 1
ATOM 3467 O O . ALA B 1 210 ? 7.496 22.891 -2.191 1 98.25 210 ALA B O 1
ATOM 3468 N N . VAL B 1 211 ? 8.859 21.422 -1.238 1 98.69 211 VAL B N 1
ATOM 3469 C CA . VAL B 1 211 ? 7.777 20.516 -0.881 1 98.69 211 VAL B CA 1
ATOM 3470 C C . VAL B 1 211 ? 6.91 21.156 0.206 1 98.69 211 VAL B C 1
ATOM 3472 O O . VAL B 1 211 ? 5.68 21.094 0.136 1 98.69 211 VAL B O 1
ATOM 3475 N N . ALA B 1 212 ? 7.559 21.75 1.175 1 98.81 212 ALA B N 1
ATOM 3476 C CA . ALA B 1 212 ? 6.844 22.391 2.275 1 98.81 212 ALA B CA 1
ATOM 3477 C C . ALA B 1 212 ? 5.918 23.484 1.76 1 98.81 212 ALA B C 1
ATOM 3479 O O . ALA B 1 212 ? 4.801 23.656 2.256 1 98.81 212 ALA B O 1
ATOM 3480 N N . GLN B 1 213 ? 6.371 24.219 0.766 1 98.5 213 GLN B N 1
ATOM 3481 C CA . GLN B 1 213 ? 5.547 25.281 0.196 1 98.5 213 GLN B CA 1
ATOM 3482 C C . GLN B 1 213 ? 4.297 24.703 -0.466 1 98.5 213 GLN B C 1
ATOM 3484 O O . GLN B 1 213 ? 3.207 25.266 -0.333 1 98.5 213 GLN B O 1
ATOM 3489 N N . CYS B 1 214 ? 4.492 23.641 -1.192 1 98.19 214 CYS B N 1
ATOM 3490 C CA . CYS B 1 214 ? 3.35 22.969 -1.804 1 98.19 214 CYS B CA 1
ATOM 3491 C C . CYS B 1 214 ? 2.32 22.578 -0.75 1 98.19 214 CYS B C 1
ATOM 3493 O O . CYS B 1 214 ? 1.12 22.781 -0.945 1 98.19 214 CYS B O 1
ATOM 3495 N N . ILE B 1 215 ? 2.768 22.078 0.39 1 98.56 215 ILE B N 1
ATOM 3496 C CA . ILE B 1 215 ? 1.901 21.641 1.477 1 98.56 215 ILE B CA 1
ATOM 3497 C C . ILE B 1 215 ? 1.147 22.828 2.057 1 98.56 215 ILE B C 1
ATOM 3499 O O . ILE B 1 215 ? -0.066 22.766 2.268 1 98.56 215 ILE B O 1
ATOM 3503 N N . VAL B 1 216 ? 1.819 23.922 2.256 1 98.31 216 VAL B N 1
ATOM 3504 C CA . VAL B 1 216 ? 1.209 25.141 2.803 1 98.31 216 VAL B CA 1
ATOM 3505 C C . VAL B 1 216 ? 0.154 25.672 1.835 1 98.31 216 VAL B C 1
ATOM 3507 O O . VAL B 1 216 ? -0.93 26.078 2.254 1 98.31 216 VAL B O 1
ATOM 3510 N N . ASP B 1 217 ? 0.483 25.609 0.553 1 97.62 217 ASP B N 1
ATOM 3511 C CA . ASP B 1 217 ? -0.465 26.062 -0.457 1 97.62 217 ASP B CA 1
ATOM 3512 C C . ASP B 1 217 ? -1.724 25.203 -0.462 1 97.62 217 ASP B C 1
ATOM 3514 O O . ASP B 1 217 ? -2.834 25.719 -0.616 1 97.62 217 ASP B O 1
ATOM 3518 N N . LEU B 1 218 ? -1.548 23.938 -0.299 1 97.31 218 LEU B N 1
ATOM 3519 C CA . LEU B 1 218 ? -2.684 23.016 -0.244 1 97.31 218 LEU B CA 1
ATOM 3520 C C . LEU B 1 218 ? -3.543 23.297 0.986 1 97.31 218 LEU B C 1
ATOM 3522 O O . LEU B 1 218 ? -4.77 23.203 0.924 1 97.31 218 LEU B O 1
ATOM 3526 N N . ILE B 1 219 ? -2.912 23.562 2.078 1 97.88 219 ILE B N 1
ATOM 3527 C CA . ILE B 1 219 ? -3.621 23.859 3.322 1 97.88 219 ILE B CA 1
ATOM 3528 C C . ILE B 1 219 ? -4.426 25.141 3.174 1 97.88 219 ILE B C 1
ATOM 3530 O O . ILE B 1 219 ? -5.598 25.203 3.553 1 97.88 219 ILE B O 1
ATOM 3534 N N . LYS B 1 220 ? -3.871 26.109 2.549 1 96.62 220 LYS B N 1
ATOM 3535 C CA . LYS B 1 220 ? -4.488 27.422 2.436 1 96.62 220 LYS B CA 1
ATOM 3536 C C . LYS B 1 220 ? -5.57 27.438 1.361 1 96.62 220 LYS B C 1
ATOM 3538 O O . LYS B 1 220 ? -6.383 28.359 1.299 1 96.62 220 LYS B O 1
ATOM 3543 N N . ASP B 1 221 ? -5.441 26.406 0.487 1 91.88 221 ASP B N 1
ATOM 3544 C CA . ASP B 1 221 ? -6.438 26.328 -0.578 1 91.88 221 ASP B CA 1
ATOM 3545 C C . ASP B 1 221 ? -7.855 26.406 -0.012 1 91.88 221 ASP B C 1
ATOM 3547 O O . ASP B 1 221 ? -8.242 25.578 0.808 1 91.88 221 ASP B O 1
ATOM 3551 N N . GLU B 1 222 ? -8.648 27.344 -0.43 1 86.69 222 GLU B N 1
ATOM 3552 C CA . GLU B 1 222 ? -9.977 27.594 0.126 1 86.69 222 GLU B CA 1
ATOM 3553 C C . GLU B 1 222 ? -11.039 26.75 -0.579 1 86.69 222 GLU B C 1
ATOM 3555 O O . GLU B 1 222 ? -12.195 26.719 -0.166 1 86.69 222 GLU B O 1
ATOM 3560 N N . SER B 1 223 ? -10.547 26.078 -1.616 1 85.44 223 SER B N 1
ATOM 3561 C CA . SER B 1 223 ? -11.508 25.188 -2.271 1 85.44 223 SER B CA 1
ATOM 3562 C C . SER B 1 223 ? -11.883 24.016 -1.37 1 85.44 223 SER B C 1
ATOM 3564 O O . SER B 1 223 ? -11.195 23.734 -0.386 1 85.44 223 SER B O 1
ATOM 3566 N N . THR B 1 224 ? -12.992 23.438 -1.604 1 86.81 224 THR B N 1
ATOM 3567 C CA . THR B 1 224 ? -13.453 22.281 -0.846 1 86.81 224 THR B CA 1
ATOM 3568 C C . THR B 1 224 ? -12.93 21 -1.46 1 86.81 224 THR B C 1
ATOM 3570 O O . THR B 1 224 ? -13.359 19.906 -1.084 1 86.81 224 THR B O 1
ATOM 3573 N N . GLU B 1 225 ? -11.945 21.109 -2.271 1 91.88 225 GLU B N 1
ATOM 3574 C CA . GLU B 1 225 ? -11.445 19.938 -2.98 1 91.88 225 GLU B CA 1
ATOM 3575 C C . GLU B 1 225 ? -10.664 19.016 -2.043 1 91.88 225 GLU B C 1
ATOM 3577 O O . GLU B 1 225 ? -9.859 19.484 -1.236 1 91.88 225 GLU B O 1
ATOM 3582 N N . ALA B 1 226 ? -11.039 17.766 -2.117 1 94.88 226 ALA B N 1
ATOM 3583 C CA . ALA B 1 226 ? -10.352 16.703 -1.368 1 94.88 226 ALA B CA 1
ATOM 3584 C C . ALA B 1 226 ? -9.961 15.555 -2.281 1 94.88 226 ALA B C 1
ATOM 3586 O O . ALA B 1 226 ? -10.391 15.484 -3.436 1 94.88 226 ALA B O 1
ATOM 3587 N N . GLY B 1 227 ? -9.023 14.727 -1.827 1 96.25 227 GLY B N 1
ATOM 3588 C CA . GLY B 1 227 ? -8.57 13.594 -2.613 1 96.25 227 GLY B CA 1
ATOM 3589 C C . GLY B 1 227 ? -7.582 13.969 -3.697 1 96.25 227 GLY B C 1
ATOM 3590 O O . GLY B 1 227 ? -7.344 13.195 -4.625 1 96.25 227 GLY B O 1
ATOM 3591 N N . GLN B 1 228 ? -7.031 15.148 -3.594 1 96.25 228 GLN B N 1
ATOM 3592 C CA . GLN B 1 228 ? -6.07 15.602 -4.594 1 96.25 228 GLN B CA 1
ATOM 3593 C C . GLN B 1 228 ? -4.738 14.867 -4.449 1 96.25 228 GLN B C 1
ATOM 3595 O O . GLN B 1 228 ? -4.312 14.555 -3.336 1 96.25 228 GLN B O 1
ATOM 3600 N N . VAL B 1 229 ? -4.188 14.586 -5.52 1 98 229 VAL B N 1
ATOM 3601 C CA . VAL B 1 229 ? -2.822 14.078 -5.594 1 98 229 VAL B CA 1
ATOM 3602 C C . VAL B 1 229 ? -1.923 15.102 -6.281 1 98 229 VAL B C 1
ATOM 3604 O O . VAL B 1 229 ? -2.113 15.414 -7.461 1 98 229 VAL B O 1
ATOM 3607 N N . VAL B 1 230 ? -0.977 15.609 -5.523 1 98.38 230 VAL B N 1
ATOM 3608 C CA . VAL B 1 230 ? -0.115 16.672 -6.031 1 98.38 230 VAL B CA 1
ATOM 3609 C C . VAL B 1 230 ? 1.325 16.172 -6.121 1 98.38 230 VAL B C 1
ATOM 3611 O O . VAL B 1 230 ? 1.918 15.789 -5.109 1 98.38 230 VAL B O 1
ATOM 3614 N N . LYS B 1 231 ? 1.842 16.125 -7.25 1 98.31 231 LYS B N 1
ATOM 3615 C CA . LYS B 1 231 ? 3.236 15.781 -7.504 1 98.31 231 LYS B CA 1
ATOM 3616 C C . LYS B 1 231 ? 4.129 17.016 -7.461 1 98.31 231 LYS B C 1
ATOM 3618 O O . LYS B 1 231 ? 3.801 18.047 -8.062 1 98.31 231 LYS B O 1
ATOM 3623 N N . VAL B 1 232 ? 5.23 16.969 -6.754 1 98.38 232 VAL B N 1
ATOM 3624 C CA . VAL B 1 232 ? 6.172 18.062 -6.656 1 98.38 232 VAL B CA 1
ATOM 3625 C C . VAL B 1 232 ? 7.578 17.578 -7 1 98.38 232 VAL B C 1
ATOM 3627 O O . VAL B 1 232 ? 8.164 16.781 -6.27 1 98.38 232 VAL B O 1
ATOM 3630 N N . THR B 1 233 ? 8.102 18.078 -8.023 1 97 233 THR B N 1
ATOM 3631 C CA . THR B 1 233 ? 9.422 17.672 -8.477 1 97 233 THR B CA 1
ATOM 3632 C C . THR B 1 233 ? 10.273 18.891 -8.82 1 97 233 THR B C 1
ATOM 3634 O O . THR B 1 233 ? 9.75 19.969 -9.055 1 97 233 THR B O 1
ATOM 3637 N N . TYR B 1 234 ? 11.57 18.578 -8.812 1 96 234 TYR B N 1
ATOM 3638 C CA . TYR B 1 234 ? 12.508 19.625 -9.227 1 96 234 TYR B CA 1
ATOM 3639 C C . TYR B 1 234 ? 12.25 20.031 -10.672 1 96 234 TYR B C 1
ATOM 3641 O O . TYR B 1 234 ? 12.25 21.234 -10.992 1 96 234 TYR B O 1
ATOM 3649 N N . GLU B 1 235 ? 11.961 19.125 -11.539 1 94.06 235 GLU B N 1
ATOM 3650 C CA . GLU B 1 235 ? 11.867 19.328 -12.984 1 94.06 235 GLU B CA 1
ATOM 3651 C C . GLU B 1 235 ? 10.578 20.047 -13.359 1 94.06 235 GLU B C 1
ATOM 3653 O O . GLU B 1 235 ? 10.586 20.953 -14.203 1 94.06 235 GLU B O 1
ATOM 3658 N N . ASP B 1 236 ? 9.477 19.734 -12.758 1 95.31 236 ASP B N 1
ATOM 3659 C CA . ASP B 1 236 ? 8.172 20.172 -13.25 1 95.31 236 ASP B CA 1
ATOM 3660 C C . ASP B 1 236 ? 7.496 21.094 -12.242 1 95.31 236 ASP B C 1
ATOM 3662 O O . ASP B 1 236 ? 6.469 21.719 -12.555 1 95.31 236 ASP B O 1
ATOM 3666 N N . GLY B 1 237 ? 8.133 21.219 -11.055 1 96.75 237 GLY B N 1
ATOM 3667 C CA . GLY B 1 237 ? 7.438 21.969 -10.016 1 96.75 237 GLY B CA 1
ATOM 3668 C C . GLY B 1 237 ? 6.207 21.25 -9.492 1 96.75 237 GLY B C 1
ATOM 3669 O O . GLY B 1 237 ? 6.246 20.062 -9.219 1 96.75 237 GLY B O 1
ATOM 3670 N N . VAL B 1 238 ? 5.105 22 -9.312 1 97.75 238 VAL B N 1
ATOM 3671 C CA . VAL B 1 238 ? 3.885 21.469 -8.719 1 97.75 238 VAL B CA 1
ATOM 3672 C C . VAL B 1 238 ? 2.916 21.047 -9.82 1 97.75 238 VAL B C 1
ATOM 3674 O O . VAL B 1 238 ? 2.596 21.828 -10.711 1 97.75 238 VAL B O 1
ATOM 3677 N N . GLU B 1 239 ? 2.49 19.812 -9.812 1 97.88 239 GLU B N 1
ATOM 3678 C CA . GLU B 1 239 ? 1.527 19.281 -10.766 1 97.88 239 GLU B CA 1
ATOM 3679 C C . GLU B 1 239 ? 0.38 18.578 -10.055 1 97.88 239 GLU B C 1
ATOM 3681 O O . GLU B 1 239 ? 0.606 17.641 -9.266 1 97.88 239 GLU B O 1
ATOM 3686 N N . TYR B 1 240 ? -0.841 19 -10.273 1 96.44 240 TYR B N 1
ATOM 3687 C CA . TYR B 1 240 ? -2.023 18.297 -9.797 1 96.44 240 TYR B CA 1
ATOM 3688 C C . TYR B 1 240 ? -2.387 17.156 -10.734 1 96.44 240 TYR B C 1
ATOM 3690 O O . TYR B 1 240 ? -2.656 17.375 -11.922 1 96.44 240 TYR B O 1
ATOM 3698 N N . LEU B 1 241 ? -2.342 15.938 -10.188 1 95.94 241 LEU B N 1
ATOM 3699 C CA . LEU B 1 241 ? -2.65 14.781 -11.016 1 95.94 241 LEU B CA 1
ATOM 3700 C C . LEU B 1 241 ? -4.156 14.523 -11.055 1 95.94 241 LEU B C 1
ATOM 3702 O O . LEU B 1 241 ? -4.793 14.375 -10.016 1 95.94 241 LEU B O 1
ATOM 3706 N N . ASN B 1 242 ? -4.676 14.438 -12.266 1 91.69 242 ASN B N 1
ATOM 3707 C CA . ASN B 1 242 ? -6.098 14.172 -12.453 1 91.69 242 ASN B CA 1
ATOM 3708 C C . ASN B 1 242 ? -6.34 12.75 -12.945 1 91.69 242 ASN B C 1
ATOM 3710 O O . ASN B 1 242 ? -5.941 12.398 -14.062 1 91.69 242 ASN B O 1
ATOM 3714 N N . PHE B 1 243 ? -6.855 11.766 -12.266 1 87.56 243 PHE B N 1
ATOM 3715 C CA . PHE B 1 243 ? -7.098 10.375 -12.609 1 87.56 243 PHE B CA 1
ATOM 3716 C C . PHE B 1 243 ? -8.469 10.203 -13.25 1 87.56 243 PHE B C 1
ATOM 3718 O O . PHE B 1 243 ? -8.719 9.203 -13.93 1 87.56 243 PHE B O 1
ATOM 3725 N N . ASN B 1 244 ? -9.164 10.93 -13.641 1 82.44 244 ASN B N 1
ATOM 3726 C CA . ASN B 1 244 ? -10.477 10.922 -14.273 1 82.44 244 ASN B CA 1
ATOM 3727 C C . ASN B 1 244 ? -11.336 9.773 -13.773 1 82.44 244 ASN B C 1
ATOM 3729 O O . ASN B 1 244 ? -12.039 9.133 -14.555 1 82.44 244 ASN B O 1
ATOM 3733 N N . ASP B 1 245 ? -11.312 9.414 -12.555 1 83.5 245 ASP B N 1
ATOM 3734 C CA . ASP B 1 245 ? -12.156 8.367 -11.977 1 83.5 245 ASP B CA 1
ATOM 3735 C C . ASP B 1 245 ? -13.141 8.961 -10.977 1 83.5 245 ASP B C 1
ATOM 3737 O O . ASP B 1 245 ? -12.875 10 -10.367 1 83.5 245 ASP B O 1
ATOM 3741 N N . ILE B 1 246 ? -14.273 8.289 -10.961 1 76.62 246 ILE B N 1
ATOM 3742 C CA . ILE B 1 246 ? -15.266 8.664 -9.961 1 76.62 246 ILE B CA 1
ATOM 3743 C C . ILE B 1 246 ? -15.102 7.777 -8.719 1 76.62 246 ILE B C 1
ATOM 3745 O O . ILE B 1 246 ? -15.133 6.551 -8.82 1 76.62 246 ILE B O 1
ATOM 3749 N N . ILE B 1 247 ? -14.914 8.461 -7.676 1 82.5 247 ILE B N 1
ATOM 3750 C CA . ILE B 1 247 ? -14.742 7.707 -6.438 1 82.5 247 ILE B CA 1
ATOM 3751 C C . ILE B 1 247 ? -16.062 7.66 -5.668 1 82.5 247 ILE B C 1
ATOM 3753 O O . ILE B 1 247 ? -16.562 8.695 -5.219 1 82.5 247 ILE B O 1
ATOM 3757 N N . ILE B 1 248 ? -16.75 6.465 -5.582 1 77 248 ILE B N 1
ATOM 3758 C CA . ILE B 1 248 ? -18.062 6.332 -4.945 1 77 248 ILE B CA 1
ATOM 3759 C C . ILE B 1 248 ? -17.875 5.844 -3.508 1 77 248 ILE B C 1
ATOM 3761 O O . ILE B 1 248 ? -17.031 4.992 -3.232 1 77 248 ILE B O 1
#